Protein AF-0000000074522166 (afdb_homodimer)

Radius of gyration: 45.12 Å; Cα contacts (8 Å, |Δi|>4): 687; chains: 2; bounding box: 87×164×107 Å

Structure (mmCIF, N/CA/C/O backbone):
data_AF-0000000074522166-model_v1
#
loop_
_entity.id
_entity.type
_entity.pdbx_description
1 polymer Lipoprotein
#
loop_
_atom_site.group_PDB
_atom_site.id
_atom_site.type_symbol
_atom_site.label_atom_id
_atom_site.label_alt_id
_atom_site.label_comp_id
_atom_site.label_asym_id
_atom_site.label_entity_id
_atom_site.label_seq_id
_atom_site.pdbx_PDB_ins_code
_atom_site.Cartn_x
_atom_site.Cartn_y
_atom_site.Cartn_z
_atom_site.occupancy
_atom_site.B_iso_or_equiv
_atom_site.auth_seq_id
_atom_site.auth_comp_id
_atom_site.auth_asym_id
_atom_site.auth_atom_id
_atom_site.pdbx_PDB_model_num
ATOM 1 N N . MET A 1 1 ? -49.625 66.25 -5.785 1 21.92 1 MET A N 1
ATOM 2 C CA . MET A 1 1 ? -49.062 67.562 -5.375 1 21.92 1 MET A CA 1
ATOM 3 C C . MET A 1 1 ? -48.281 68.188 -6.516 1 21.92 1 MET A C 1
ATOM 5 O O . MET A 1 1 ? -48.156 67.625 -7.598 1 21.92 1 MET A O 1
ATOM 9 N N . GLN A 1 2 ? -46.875 68.562 -6.551 1 20.47 2 GLN A N 1
ATOM 10 C CA . GLN A 1 2 ? -46.344 69.875 -6.191 1 20.47 2 GLN A CA 1
ATOM 11 C C . GLN A 1 2 ? -45.844 70.625 -7.422 1 20.47 2 GLN A C 1
ATOM 13 O O . GLN A 1 2 ? -45.375 71.812 -7.32 1 20.47 2 GLN A O 1
ATOM 18 N N . ARG A 1 3 ? -45.812 70.25 -8.734 1 19.81 3 ARG A N 1
ATOM 19 C CA . ARG A 1 3 ? -44.5 70.125 -9.352 1 19.81 3 ARG A CA 1
ATOM 20 C C . ARG A 1 3 ? -44.094 71.438 -10.07 1 19.81 3 ARG A C 1
ATOM 22 O O . ARG A 1 3 ? -42.938 71.625 -10.445 1 19.81 3 ARG A O 1
ATOM 29 N N . ALA A 1 4 ? -45.062 72.438 -10.516 1 24.5 4 ALA A N 1
ATOM 30 C CA . ALA A 1 4 ? -44.75 72.625 -11.922 1 24.5 4 ALA A CA 1
ATOM 31 C C . ALA A 1 4 ? -43.812 73.812 -12.109 1 24.5 4 ALA A C 1
ATOM 33 O O . ALA A 1 4 ? -44.25 74.938 -12.32 1 24.5 4 ALA A O 1
ATOM 34 N N . CYS A 1 5 ? -42.844 74.062 -11.07 1 24.64 5 CYS A N 1
ATOM 35 C CA . CYS A 1 5 ? -42.312 75.438 -11.031 1 24.64 5 CYS A CA 1
ATOM 36 C C . C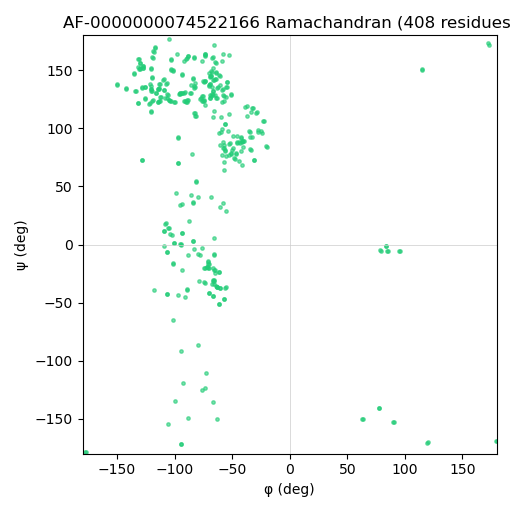YS A 1 5 ? -41.469 75.75 -12.25 1 24.64 5 CYS A C 1
ATOM 38 O O . CYS A 1 5 ? -40.531 75 -12.539 1 24.64 5 CYS A O 1
ATOM 40 N N . ARG A 1 6 ? -41.906 76.562 -13.133 1 23.59 6 ARG A N 1
ATOM 41 C CA . ARG A 1 6 ? -41.531 76.938 -14.484 1 23.59 6 ARG A CA 1
ATOM 42 C C . ARG A 1 6 ? -40.25 77.812 -14.453 1 23.59 6 ARG A C 1
ATOM 44 O O . ARG A 1 6 ? -40.094 78.688 -13.656 1 23.59 6 ARG A O 1
ATOM 51 N N . HIS A 1 7 ? -39.125 77.375 -15.125 1 22.56 7 HIS A N 1
ATOM 52 C CA . HIS A 1 7 ? -37.688 77.375 -15.25 1 22.56 7 HIS A CA 1
ATOM 53 C C . HIS A 1 7 ? -37.188 78.625 -15.93 1 22.56 7 HIS A C 1
ATOM 55 O O . HIS A 1 7 ? -36 78.75 -16.234 1 22.56 7 HIS A O 1
ATOM 61 N N . PRO A 1 8 ? -37.625 80 -15.766 1 26.8 8 PRO A N 1
ATOM 62 C CA . PRO A 1 8 ? -37.281 80.688 -17 1 26.8 8 PRO A CA 1
ATOM 63 C C . PRO A 1 8 ? -35.844 81.188 -17 1 26.8 8 PRO A C 1
ATOM 65 O O . PRO A 1 8 ? -35.5 82.125 -16.266 1 26.8 8 PRO A O 1
ATOM 68 N N . ARG A 1 9 ? -34.844 80.562 -17.188 1 24.38 9 ARG A N 1
ATOM 69 C CA . ARG A 1 9 ? -33.5 80.938 -16.766 1 24.38 9 ARG A CA 1
ATOM 70 C C . ARG A 1 9 ? -32.844 81.812 -17.828 1 24.38 9 ARG A C 1
ATOM 72 O O . ARG A 1 9 ? -31.656 82.188 -17.688 1 24.38 9 ARG A O 1
ATOM 79 N N . LEU A 1 10 ? -33.469 82.5 -18.766 1 19.92 10 LEU A N 1
ATOM 80 C CA . LEU A 1 10 ? -32.594 82.562 -19.938 1 19.92 10 LEU A CA 1
ATOM 81 C C . LEU A 1 10 ? -31.344 83.375 -19.656 1 19.92 10 LEU A C 1
ATOM 83 O O . LEU A 1 10 ? -31.297 84.125 -18.688 1 19.92 10 LEU A O 1
ATOM 87 N N . ASN A 1 11 ? -30.969 84.312 -20.688 1 18.44 11 ASN A N 1
ATOM 88 C CA . ASN A 1 11 ? -29.922 84.375 -21.703 1 18.44 11 ASN A CA 1
ATOM 89 C C . ASN A 1 11 ? -28.766 85.25 -21.297 1 18.44 11 ASN A C 1
ATOM 91 O O . ASN A 1 11 ? -28.891 86.062 -20.359 1 18.44 11 ASN A O 1
ATOM 95 N N . PHE A 1 12 ? -28.203 86.188 -22.203 1 19.3 12 PHE A N 1
ATOM 96 C CA . PHE A 1 12 ? -27.047 86.312 -23.078 1 19.3 12 PHE A CA 1
ATOM 97 C C . PHE A 1 12 ? -26.016 87.25 -22.516 1 19.3 12 PHE A C 1
ATOM 99 O O . PHE A 1 12 ? -26.328 88.062 -21.641 1 19.3 12 PHE A O 1
ATOM 106 N N . THR A 1 13 ? -25.094 87.938 -23.438 1 18.81 13 THR A N 1
ATOM 107 C CA . THR A 1 13 ? -23.688 87.812 -23.844 1 18.81 13 THR A CA 1
ATOM 108 C C . THR A 1 13 ? -22.953 89.125 -23.438 1 18.81 13 THR A C 1
ATOM 110 O O . THR A 1 13 ? -21.828 89.062 -22.938 1 18.81 13 THR A O 1
ATOM 113 N N . ILE A 1 14 ? -23.578 90.438 -23.578 1 19.39 14 ILE A N 1
ATOM 114 C CA . ILE A 1 14 ? -22.734 91.062 -24.578 1 19.39 14 ILE A CA 1
ATOM 115 C C . ILE A 1 14 ? -21.422 91.5 -23.938 1 19.39 14 ILE A C 1
ATOM 117 O O . ILE A 1 14 ? -21.312 91.625 -22.719 1 19.39 14 ILE A O 1
ATOM 121 N N . ARG A 1 15 ? -21.047 92.938 -24.094 1 20.31 15 ARG A N 1
ATOM 122 C CA . ARG A 1 15 ? -20.109 93.625 -24.953 1 20.31 15 ARG A CA 1
ATOM 123 C C . ARG A 1 15 ? -18.859 94.062 -24.188 1 20.31 15 ARG A C 1
ATOM 125 O O . ARG A 1 15 ? -18.891 94.188 -22.953 1 20.31 15 ARG A O 1
ATOM 132 N N . TRP A 1 16 ? -17.969 94.625 -24.922 1 19.08 16 TRP A N 1
ATOM 133 C CA . TRP A 1 16 ? -16.609 94.688 -25.438 1 19.08 16 TRP A CA 1
ATOM 134 C C . TRP A 1 16 ? -15.75 95.562 -24.531 1 19.08 16 TRP A C 1
ATOM 136 O O . TRP A 1 16 ? -14.617 95.25 -24.203 1 19.08 16 TRP A O 1
ATOM 146 N N . SER A 1 17 ? -16.375 96.812 -24.141 1 18.77 17 SER A N 1
ATOM 147 C CA . SER A 1 17 ? -15.516 97.812 -24.781 1 18.77 17 SER A CA 1
ATOM 148 C C . SER A 1 17 ? -14.172 97.938 -24.062 1 18.77 17 SER A C 1
ATOM 150 O O . SER A 1 17 ? -13.25 97.125 -24.344 1 18.77 17 SER A O 1
ATOM 152 N N . MET A 1 18 ? -13.883 99.125 -23.656 1 18.08 18 MET A N 1
ATOM 153 C CA . MET A 1 18 ? -12.891 100.062 -24.219 1 18.08 18 MET A CA 1
ATOM 154 C C . MET A 1 18 ? -11.633 100.062 -23.375 1 18.08 18 MET A C 1
ATOM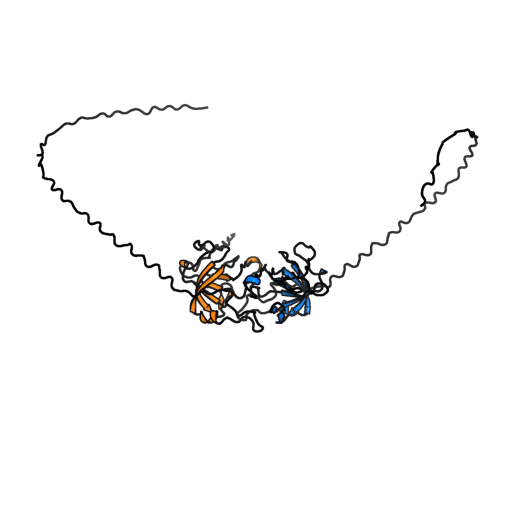 156 O O . MET A 1 18 ? -10.664 100.75 -23.703 1 18.08 18 MET A O 1
ATOM 160 N N . LYS A 1 19 ? -11.758 99.562 -22.234 1 20.78 19 LYS A N 1
ATOM 161 C CA . LYS A 1 19 ? -11 100.5 -21.453 1 20.78 19 LYS A CA 1
ATOM 162 C C . LYS A 1 19 ? -9.516 100.438 -21.781 1 20.78 19 LYS A C 1
ATOM 164 O O . LYS A 1 19 ? -8.977 99.375 -22.047 1 20.78 19 LYS A O 1
ATOM 169 N N . HIS A 1 20 ? -9.031 101.688 -21.906 1 20.38 20 HIS A N 1
ATOM 170 C CA . HIS A 1 20 ? -7.879 102.375 -22.438 1 20.38 20 HIS A CA 1
ATOM 171 C C . HIS A 1 20 ? -6.586 101.875 -21.797 1 20.38 20 HIS A C 1
ATOM 173 O O . HIS A 1 20 ? -6.605 101.312 -20.703 1 20.38 20 HIS A O 1
ATOM 179 N N . PHE A 1 21 ? -5.566 102.188 -22.422 1 20.78 21 PHE A N 1
ATOM 180 C CA . PHE A 1 21 ? -4.215 101.938 -22.906 1 20.78 21 PHE A CA 1
ATOM 181 C C . PHE A 1 21 ? -3.189 102.312 -21.828 1 20.78 21 PHE A C 1
ATOM 183 O O . PHE A 1 21 ? -1.992 102.062 -22 1 20.78 21 PHE A O 1
ATOM 190 N N . GLU A 1 22 ? -3.732 102.875 -20.703 1 20.77 22 GLU A N 1
ATOM 191 C CA . GLU A 1 22 ? -2.639 103.812 -20.453 1 20.77 22 GLU A CA 1
ATOM 192 C C . GLU A 1 22 ? -1.315 103.062 -20.266 1 20.77 22 GLU A C 1
ATOM 194 O O . GLU A 1 22 ? -1.299 101.938 -19.828 1 20.77 22 GLU A O 1
ATOM 199 N N . ASP A 1 23 ? -0.268 103.812 -20.5 1 18.62 23 ASP A N 1
ATOM 200 C CA . ASP A 1 23 ? 1.087 103.875 -21.031 1 18.62 23 ASP A CA 1
ATOM 201 C C . ASP A 1 23 ? 2.084 103.188 -20.109 1 18.62 23 ASP A C 1
ATOM 203 O O . ASP A 1 23 ? 2.803 102.312 -20.516 1 18.62 23 ASP A O 1
ATOM 207 N N . TRP A 1 24 ? 2.988 104.062 -19.453 1 20.62 24 TRP A N 1
ATOM 208 C CA . TRP A 1 24 ? 4.402 104.188 -19.781 1 20.62 24 TRP A CA 1
ATOM 209 C C . TRP A 1 24 ? 5.27 103.312 -18.906 1 20.62 24 TRP A C 1
ATOM 211 O O . TRP A 1 24 ? 6.074 102.5 -19.422 1 20.62 24 TRP A O 1
ATOM 221 N N . SER A 1 25 ? 5.777 103.812 -17.781 1 23.12 25 SER A N 1
ATOM 222 C CA . SER A 1 25 ? 7.223 104 -17.688 1 23.12 25 SER A CA 1
ATOM 223 C C . SER A 1 25 ? 7.895 102.75 -17.078 1 23.12 25 SER A C 1
ATOM 225 O O . SER A 1 25 ? 7.258 102 -16.344 1 23.12 25 SER A O 1
ATOM 227 N N . ARG A 1 26 ? 9.141 102.688 -17.406 1 23.28 26 ARG A N 1
ATOM 228 C CA . ARG A 1 26 ? 10.273 101.75 -17.594 1 23.28 26 ARG A CA 1
ATOM 229 C C . ARG A 1 26 ? 10.836 101.312 -16.25 1 23.28 26 ARG A C 1
ATOM 231 O O . ARG A 1 26 ? 11.812 100.562 -16.203 1 23.28 26 ARG A O 1
ATOM 238 N N . LEU A 1 27 ? 10.344 101.812 -15.117 1 25.55 27 LEU A N 1
ATOM 239 C CA . LEU A 1 27 ? 11.523 101.812 -14.258 1 25.55 27 LEU A CA 1
ATOM 240 C C . LEU A 1 27 ? 12.016 100.438 -13.953 1 25.55 27 LEU A C 1
ATOM 242 O O . LEU A 1 27 ? 11.211 99.562 -13.641 1 25.55 27 LEU A O 1
ATOM 246 N N . ALA A 1 28 ? 13.172 100.188 -14.43 1 25.2 28 ALA A N 1
ATOM 247 C CA . ALA A 1 28 ? 14.039 99.062 -14.539 1 25.2 28 ALA A CA 1
ATOM 248 C C . ALA A 1 28 ? 14.422 98.5 -13.156 1 25.2 28 ALA A C 1
ATOM 250 O O . ALA A 1 28 ? 15.289 97.625 -13.031 1 25.2 28 ALA A O 1
ATOM 251 N N . ARG A 1 29 ? 13.445 98.625 -12.18 1 26.88 29 ARG A N 1
ATOM 252 C CA . ARG A 1 29 ? 14.188 98.312 -10.961 1 26.88 29 ARG A CA 1
ATOM 253 C C . ARG A 1 29 ? 14.773 96.938 -11.016 1 26.88 29 ARG A C 1
ATOM 255 O O . ARG A 1 29 ? 14.062 95.938 -11.305 1 26.88 29 ARG A O 1
ATOM 262 N N . CYS A 1 30 ? 16.047 96.812 -11.133 1 31.08 30 CYS A N 1
ATOM 263 C CA . CYS A 1 30 ? 17 95.75 -11.203 1 31.08 30 CYS A CA 1
ATOM 264 C C . CYS A 1 30 ? 16.875 94.812 -9.992 1 31.08 30 CYS A C 1
ATOM 266 O O . CYS A 1 30 ? 17.672 93.875 -9.82 1 31.08 30 CYS A O 1
ATOM 268 N N . GLY A 1 31 ? 15.664 94.688 -9.414 1 24.02 31 GLY A N 1
ATOM 269 C CA . GLY A 1 31 ? 15.906 94.062 -8.117 1 24.02 31 GLY A CA 1
ATOM 270 C C . GLY A 1 31 ? 16.594 92.688 -8.227 1 24.02 31 GLY A C 1
ATOM 271 O O . GLY A 1 31 ? 16.359 91.938 -9.172 1 24.02 31 GLY A O 1
ATOM 272 N N . VAL A 1 32 ? 17.719 92.562 -7.59 1 34.25 32 VAL A N 1
ATOM 273 C CA . VAL A 1 32 ? 18.656 91.438 -7.367 1 34.25 32 VAL A CA 1
ATOM 274 C C . VAL A 1 32 ? 17.922 90.25 -6.711 1 34.25 32 VAL A C 1
ATOM 276 O O . VAL A 1 32 ? 17.375 90.438 -5.621 1 34.25 32 VAL A O 1
ATOM 279 N N . LEU A 1 33 ? 17.234 89.5 -7.48 1 32.88 33 LEU A N 1
ATOM 280 C CA . LEU A 1 33 ? 16.516 88.375 -6.945 1 32.88 33 LEU A CA 1
ATOM 281 C C . LEU A 1 33 ? 17.469 87.375 -6.305 1 32.88 33 LEU A C 1
ATOM 283 O O . LEU A 1 33 ? 18.422 86.938 -6.949 1 32.88 33 LEU A O 1
ATOM 287 N N . SER A 1 34 ? 17.562 87.562 -5.055 1 37.88 34 SER A N 1
ATOM 288 C CA . SER A 1 34 ? 18.297 86.625 -4.215 1 37.88 34 SER A CA 1
ATOM 289 C C . SER A 1 34 ? 17.719 85.25 -4.328 1 37.88 34 SER A C 1
ATOM 291 O O . SER A 1 34 ? 16.516 85 -4.191 1 37.88 34 SER A O 1
ATOM 293 N N . PHE A 1 35 ? 18.344 84.438 -5.121 1 34.62 35 PHE A N 1
ATOM 294 C CA . PHE A 1 35 ? 18.062 83 -5.402 1 34.62 35 PHE A CA 1
ATOM 295 C C . PHE A 1 35 ? 18.078 82.188 -4.121 1 34.62 35 PHE A C 1
ATOM 297 O O . PHE A 1 35 ? 19.125 82.062 -3.496 1 34.62 35 PHE A O 1
ATOM 304 N N . LEU A 1 36 ? 17.031 82.375 -3.25 1 37.5 36 LEU A N 1
ATOM 305 C CA . LEU A 1 36 ? 16.984 81.5 -2.119 1 37.5 36 LEU A CA 1
ATOM 306 C C . LEU A 1 36 ? 16.859 80.062 -2.596 1 37.5 36 LEU A C 1
ATOM 308 O O . LEU A 1 36 ? 15.875 79.688 -3.262 1 37.5 36 LEU A O 1
ATOM 312 N N . ALA A 1 37 ? 17.922 79.375 -2.912 1 35.62 37 ALA A N 1
ATOM 313 C CA . ALA A 1 37 ? 17.906 77.938 -3.248 1 35.62 37 ALA A CA 1
ATOM 314 C C . ALA A 1 37 ? 17.328 77.125 -2.107 1 35.62 37 ALA A C 1
ATOM 316 O O . ALA A 1 37 ? 17.875 77.062 -1.004 1 35.62 37 ALA A O 1
ATOM 317 N N . TRP A 1 38 ? 15.953 77 -1.965 1 43.91 38 TRP A N 1
ATOM 318 C CA . TRP A 1 38 ? 15.328 76.062 -1.056 1 43.91 38 TRP A CA 1
ATOM 319 C C . TRP A 1 38 ? 15.789 74.625 -1.363 1 43.91 38 TRP A C 1
ATOM 321 O O . TRP A 1 38 ? 15.555 74.125 -2.459 1 43.91 38 TRP A O 1
ATOM 331 N N . THR A 1 39 ? 16.891 74.125 -0.851 1 40.28 39 THR A N 1
ATOM 332 C CA . THR A 1 39 ? 17.25 72.75 -0.906 1 40.28 39 THR A CA 1
ATOM 333 C C . THR A 1 39 ? 16.156 71.875 -0.296 1 40.28 39 THR A C 1
ATOM 335 O O . THR A 1 39 ? 15.789 72.062 0.863 1 40.28 39 THR A O 1
ATOM 338 N N . ALA A 1 40 ? 15.086 71.562 -1.083 1 43.88 40 ALA A N 1
ATOM 339 C CA . ALA A 1 40 ? 14.148 70.5 -0.716 1 43.88 40 ALA A CA 1
ATOM 340 C C . ALA A 1 40 ? 14.883 69.188 -0.344 1 43.88 40 ALA A C 1
ATOM 342 O O . ALA A 1 40 ? 15.57 68.625 -1.181 1 43.88 40 ALA A O 1
ATOM 343 N N . GLY A 1 41 ? 15.367 69.125 0.91 1 42.44 41 GLY A N 1
ATOM 344 C CA . GLY A 1 41 ? 15.812 67.812 1.411 1 42.44 41 GLY A CA 1
ATOM 345 C C . GLY A 1 41 ? 14.812 66.75 1.178 1 42.44 41 GLY A C 1
ATOM 346 O O . GLY A 1 41 ? 13.656 66.812 1.608 1 42.44 41 GLY A O 1
ATOM 347 N N . CYS A 1 42 ? 14.914 66 0.055 1 44.75 42 CYS A N 1
ATOM 348 C CA . CYS A 1 42 ? 14.195 64.75 -0.139 1 44.75 42 CYS A CA 1
ATOM 349 C C . CYS A 1 42 ? 14.195 63.938 1.14 1 44.75 42 CYS A C 1
ATOM 351 O O . CYS A 1 42 ? 15.25 63.562 1.64 1 44.75 42 CYS A O 1
ATOM 353 N N . ALA A 1 43 ? 13.195 64.25 2.09 1 47.16 43 ALA A N 1
ATOM 354 C CA . ALA A 1 43 ? 12.953 63.281 3.15 1 47.16 43 ALA A CA 1
ATOM 355 C C . ALA A 1 43 ? 12.953 61.875 2.6 1 47.16 43 ALA A C 1
ATOM 357 O O . ALA A 1 43 ? 12.172 61.531 1.696 1 47.16 43 ALA A O 1
ATOM 358 N N . SER A 1 44 ? 14.086 61.156 2.578 1 47.38 44 SER A N 1
ATOM 359 C CA . SER A 1 44 ? 14.102 59.719 2.393 1 47.38 44 SER A CA 1
ATOM 360 C C . SER A 1 44 ? 12.977 59.031 3.18 1 47.38 44 SER A C 1
ATOM 362 O O . SER A 1 44 ? 12.859 59.25 4.391 1 47.38 44 SER A O 1
ATOM 364 N N . GLN A 1 45 ? 11.75 58.875 2.527 1 46.28 45 GLN A N 1
ATOM 365 C CA . GLN A 1 45 ? 10.758 58 3.15 1 46.28 45 GLN A CA 1
ATOM 366 C C . GLN A 1 45 ? 11.422 56.844 3.869 1 46.28 45 GLN A C 1
ATOM 368 O O . GLN A 1 45 ? 12.43 56.312 3.402 1 46.28 45 GLN A O 1
ATOM 373 N N . PRO A 1 46 ? 11.242 56.875 5.25 1 47.41 46 PRO A N 1
ATOM 374 C CA . PRO A 1 46 ? 11.758 55.656 5.898 1 47.41 46 PRO A CA 1
ATOM 375 C C . PRO A 1 46 ? 11.484 54.406 5.086 1 47.41 46 PRO A C 1
ATOM 377 O O . PRO A 1 46 ? 10.523 54.344 4.312 1 47.41 46 PRO A O 1
ATOM 380 N N . GLY A 1 47 ? 12.523 53.688 4.641 1 42.03 47 GLY A N 1
ATOM 381 C CA . GLY A 1 47 ? 12.469 52.344 4.062 1 42.03 47 GLY A CA 1
ATOM 382 C C . GLY A 1 47 ? 11.32 51.5 4.594 1 42.03 47 GLY A C 1
ATOM 383 O O . GLY A 1 47 ? 10.805 51.781 5.684 1 42.03 47 GLY A O 1
ATOM 384 N N . GLY A 1 48 ? 10.32 51.156 3.746 1 43.34 48 GLY A N 1
ATOM 385 C CA . GLY A 1 48 ? 9.281 50.188 4.035 1 43.34 48 GLY A CA 1
ATOM 386 C C . GLY A 1 48 ? 9.727 49.125 5.031 1 43.34 48 GLY A C 1
ATOM 387 O O . GLY A 1 48 ? 10.844 48.594 4.945 1 43.34 48 GLY A O 1
ATOM 388 N N . GLY A 1 49 ? 9.359 49.312 6.312 1 40.12 49 GLY A N 1
ATOM 389 C CA . GLY A 1 49 ? 9.547 48.219 7.262 1 40.12 49 GLY A CA 1
ATOM 390 C C . GLY A 1 49 ? 9.336 46.875 6.648 1 40.12 49 GLY A C 1
ATOM 391 O O . GLY A 1 49 ? 8.336 46.625 5.965 1 40.12 49 GLY A O 1
ATOM 392 N N . THR A 1 50 ? 10.406 46.25 6.156 1 45.91 50 THR A N 1
ATOM 393 C CA . THR A 1 50 ? 10.281 44.812 5.871 1 45.91 50 THR A CA 1
ATOM 394 C C . THR A 1 50 ? 9.352 44.156 6.879 1 45.91 50 THR A C 1
ATOM 396 O O . THR A 1 50 ? 9.602 44.188 8.086 1 45.91 50 THR A O 1
ATOM 399 N N . SER A 1 51 ? 8.047 44.25 6.691 1 42.41 51 SER A N 1
ATOM 400 C CA . SER A 1 51 ? 7.219 43.375 7.504 1 42.41 51 SER A CA 1
ATOM 401 C C . SER A 1 51 ? 8.016 42.156 7.98 1 42.41 51 SER A C 1
ATOM 403 O O . SER A 1 51 ? 8.734 41.531 7.199 1 42.41 51 SER A O 1
ATOM 405 N N . PRO A 1 52 ? 8.375 42.094 9.172 1 41.22 52 PRO A N 1
ATOM 406 C CA . PRO A 1 52 ? 9.07 40.875 9.562 1 41.22 52 PRO A CA 1
ATOM 407 C C . PRO A 1 52 ? 8.539 39.625 8.844 1 41.22 52 PRO A C 1
ATOM 409 O O . PRO A 1 52 ? 7.32 39.438 8.734 1 41.22 52 PRO A O 1
ATOM 412 N N . ALA A 1 53 ? 9.141 39.156 7.805 1 44.09 53 ALA A N 1
ATOM 413 C CA . ALA A 1 53 ? 8.789 37.812 7.293 1 44.09 53 ALA A CA 1
ATOM 414 C C . ALA A 1 53 ? 8.195 36.938 8.398 1 44.09 53 ALA A C 1
ATOM 416 O O . ALA A 1 53 ? 8.742 36.875 9.5 1 44.09 53 ALA A O 1
ATOM 417 N N . ALA A 1 54 ? 6.941 36.812 8.57 1 43.81 54 ALA A N 1
ATOM 418 C CA . ALA A 1 54 ? 6.367 35.844 9.492 1 43.81 54 ALA A CA 1
ATOM 419 C C . ALA A 1 54 ? 7.352 34.719 9.797 1 43.81 54 ALA A C 1
ATOM 421 O O . ALA A 1 54 ? 7.891 34.094 8.875 1 43.81 54 ALA A O 1
ATOM 422 N N . ALA A 1 55 ? 8.266 34.781 10.703 1 47.06 55 ALA A N 1
ATOM 423 C CA . ALA A 1 55 ? 9.266 33.812 11.18 1 47.06 55 ALA A CA 1
ATOM 424 C C . ALA A 1 55 ? 8.773 32.375 11.055 1 47.06 55 ALA A C 1
ATOM 426 O O . ALA A 1 55 ? 7.812 31.984 11.719 1 47.06 55 ALA A O 1
ATOM 427 N N . THR A 1 56 ? 8.688 31.781 9.82 1 59.78 56 THR A N 1
ATOM 428 C CA . THR A 1 56 ? 8.305 30.391 9.641 1 59.78 56 THR A CA 1
ATOM 429 C C . THR A 1 56 ? 8.961 29.5 10.695 1 59.78 56 THR A C 1
ATOM 431 O O . THR A 1 56 ? 10.172 29.562 10.898 1 59.78 56 THR A O 1
ATOM 434 N N . VAL A 1 57 ? 8.266 29.312 11.938 1 72.88 57 VAL A N 1
ATOM 435 C CA . VAL A 1 57 ? 8.727 28.391 12.969 1 72.88 57 VAL A CA 1
ATOM 436 C C . VAL A 1 57 ? 9.422 27.203 12.32 1 72.88 57 VAL A C 1
ATOM 438 O O . VAL A 1 57 ? 8.891 26.594 11.391 1 72.88 57 VAL A O 1
ATOM 441 N N . PRO A 1 58 ? 10.703 27.031 12.609 1 88.56 58 PRO A N 1
ATOM 442 C CA . PRO A 1 58 ? 11.477 25.938 12.016 1 88.56 58 PRO A CA 1
ATOM 443 C C . PRO A 1 58 ? 10.789 24.578 12.172 1 88.56 58 PRO A C 1
ATOM 445 O O . PRO A 1 58 ? 10.141 24.328 13.188 1 88.56 58 PRO A O 1
ATOM 448 N N . ALA A 1 59 ? 10.625 23.828 11.172 1 95.38 59 ALA A N 1
ATOM 449 C CA . ALA A 1 59 ? 10.109 22.469 11.156 1 95.38 59 ALA A CA 1
ATOM 450 C C . ALA A 1 59 ? 11.133 21.5 10.57 1 95.38 59 ALA A C 1
ATOM 452 O O . ALA A 1 59 ? 11.758 21.781 9.555 1 95.38 59 ALA A O 1
ATOM 453 N N . ALA A 1 60 ? 11.352 20.375 11.258 1 97.31 60 ALA A N 1
ATOM 454 C CA . ALA A 1 60 ? 12.266 19.359 10.734 1 97.31 60 ALA A CA 1
ATOM 455 C C . ALA A 1 60 ? 11.68 18.688 9.5 1 97.31 60 ALA A C 1
ATOM 457 O O . ALA A 1 60 ? 10.484 18.391 9.453 1 97.31 60 ALA A O 1
ATOM 458 N N . GLU A 1 61 ? 12.523 18.484 8.531 1 97.25 61 GLU A N 1
ATOM 459 C CA . GLU A 1 61 ? 12.102 17.75 7.344 1 97.25 61 GLU A CA 1
ATOM 460 C C . GLU A 1 61 ? 12.031 16.25 7.621 1 97.25 61 GLU A C 1
ATOM 462 O O . GLU A 1 61 ? 12.969 15.672 8.18 1 97.25 61 GLU A O 1
ATOM 467 N N . LEU A 1 62 ? 10.914 15.625 7.316 1 97.69 62 LEU A N 1
ATOM 468 C CA . LEU A 1 62 ? 10.719 14.188 7.492 1 97.69 62 LEU A CA 1
ATOM 469 C C . LEU A 1 62 ? 10.133 13.562 6.23 1 97.69 62 LEU A C 1
ATOM 471 O O . LEU A 1 62 ? 9.078 13.984 5.75 1 97.69 62 LEU A O 1
ATOM 475 N N . ARG A 1 63 ? 10.828 12.617 5.707 1 95.88 63 ARG A N 1
ATOM 476 C CA . ARG A 1 63 ? 10.336 11.883 4.543 1 95.88 63 ARG A CA 1
ATOM 477 C C . ARG A 1 63 ? 9.602 10.617 4.961 1 95.88 63 ARG A C 1
ATOM 479 O O . ARG A 1 63 ? 10.016 9.938 5.902 1 95.88 63 ARG A O 1
ATOM 486 N N . LEU A 1 64 ? 8.617 10.297 4.191 1 97.12 64 LEU A N 1
ATOM 487 C CA . LEU A 1 64 ? 7.836 9.109 4.496 1 97.12 64 LEU A CA 1
ATOM 488 C C . LEU A 1 64 ? 8.672 7.848 4.32 1 97.12 64 LEU A C 1
ATOM 490 O O . LEU A 1 64 ? 8.5 6.871 5.055 1 97.12 64 LEU A O 1
ATOM 494 N N . SER A 1 65 ? 9.617 7.852 3.418 1 92.25 65 SER A N 1
ATOM 495 C CA . SER A 1 65 ? 10.516 6.727 3.182 1 92.25 65 SER A CA 1
ATOM 496 C C . SER A 1 65 ? 11.422 6.484 4.379 1 92.25 65 SER A C 1
ATOM 498 O O . SER A 1 65 ? 12.078 5.441 4.473 1 92.25 65 SER A O 1
ATOM 500 N N . GLU A 1 66 ? 11.422 7.375 5.332 1 93.69 66 GLU A N 1
ATOM 501 C CA . GLU A 1 66 ? 12.289 7.305 6.504 1 93.69 66 GLU A CA 1
ATOM 502 C C . GLU A 1 66 ? 11.523 6.82 7.73 1 93.69 66 GLU A C 1
ATOM 504 O O . GLU A 1 66 ? 12.031 6.867 8.852 1 93.69 66 GLU A O 1
ATOM 509 N N . PHE A 1 67 ? 10.344 6.398 7.574 1 96.94 67 PHE A N 1
ATOM 510 C CA . PHE A 1 67 ? 9.508 6.023 8.703 1 96.94 67 PHE A CA 1
ATOM 511 C C . PHE A 1 67 ? 10.008 4.738 9.352 1 96.94 67 PHE A C 1
ATOM 513 O O . PHE A 1 67 ? 10.125 4.66 10.578 1 96.94 67 PHE A O 1
ATOM 520 N N . PHE A 1 68 ? 10.398 3.793 8.461 1 95.81 68 PHE A N 1
ATOM 521 C CA . PHE A 1 68 ? 10.75 2.475 8.969 1 95.81 68 PHE A CA 1
ATOM 522 C C . PHE A 1 68 ? 12.102 2.023 8.422 1 95.81 68 PHE A C 1
ATOM 524 O O . PHE A 1 68 ? 12.484 2.408 7.316 1 95.81 68 PHE A O 1
ATOM 531 N N . LYS A 1 69 ? 12.727 1.217 9.234 1 93.31 69 LYS A N 1
ATOM 532 C CA . LYS A 1 69 ? 14 0.654 8.797 1 93.31 69 LYS A CA 1
ATOM 533 C C . LYS A 1 69 ? 13.812 -0.246 7.578 1 93.31 69 LYS A C 1
ATOM 535 O O . LYS A 1 69 ? 12.844 -1.003 7.504 1 93.31 69 LYS A O 1
ATOM 540 N N . LEU A 1 70 ? 14.82 -0.173 6.641 1 86.94 70 LEU A N 1
ATOM 541 C CA . LEU A 1 70 ? 14.781 -0.98 5.426 1 86.94 70 LEU A CA 1
ATOM 542 C C . LEU A 1 70 ? 16.078 -1.771 5.258 1 86.94 70 LEU A C 1
ATOM 544 O O . LEU A 1 70 ? 17.141 -1.307 5.656 1 86.94 70 LEU A O 1
ATOM 548 N N . PRO A 1 71 ? 16.062 -2.92 4.605 1 86.12 71 PRO A N 1
ATOM 549 C CA . PRO A 1 71 ? 14.828 -3.635 4.262 1 86.12 71 PRO A CA 1
ATOM 550 C C . PRO A 1 71 ? 14.062 -4.121 5.492 1 86.12 71 PRO A C 1
ATOM 552 O O . PRO A 1 71 ? 14.641 -4.219 6.582 1 86.12 71 PRO A O 1
ATOM 555 N N . VAL A 1 72 ? 12.758 -4.324 5.27 1 88 72 VAL A N 1
ATOM 556 C CA . VAL A 1 72 ? 11.969 -4.867 6.371 1 88 72 VAL A CA 1
ATOM 557 C C . VAL A 1 72 ? 12.453 -6.273 6.711 1 88 72 VAL A C 1
ATOM 559 O O . VAL A 1 72 ? 12.562 -7.129 5.828 1 88 72 VAL A O 1
ATOM 562 N N . GLY A 1 73 ? 12.773 -6.465 7.941 1 82.94 73 GLY A N 1
ATOM 563 C CA . GLY A 1 73 ? 13.297 -7.742 8.398 1 82.94 73 GLY A CA 1
ATOM 564 C C . GLY A 1 73 ? 12.234 -8.656 8.961 1 82.94 73 GLY A C 1
ATOM 565 O O . GLY A 1 73 ? 11.039 -8.367 8.859 1 82.94 73 GLY A O 1
ATOM 566 N N . PRO A 1 74 ? 12.75 -9.75 9.547 1 79.88 74 PRO A N 1
ATOM 567 C CA . PRO A 1 74 ? 11.828 -10.75 10.102 1 79.88 74 PRO A CA 1
ATOM 568 C C . PRO A 1 74 ? 11.016 -10.211 11.273 1 79.88 74 PRO A C 1
ATOM 570 O O . PRO A 1 74 ? 9.969 -10.766 11.609 1 79.88 74 PRO A O 1
ATOM 573 N N . ARG A 1 75 ? 11.57 -9.188 11.844 1 82.44 75 ARG A N 1
ATOM 574 C CA . ARG A 1 75 ? 10.859 -8.602 12.977 1 82.44 75 ARG A CA 1
ATOM 575 C C . ARG A 1 75 ? 9.727 -7.699 12.508 1 82.44 75 ARG A C 1
ATOM 577 O O . ARG A 1 75 ? 8.938 -7.215 13.32 1 82.44 75 ARG A O 1
ATOM 584 N N . GLY A 1 76 ? 9.711 -7.496 11.305 1 87.19 76 GLY A N 1
ATOM 585 C CA . GLY A 1 76 ? 8.672 -6.633 10.766 1 87.19 76 GLY A CA 1
ATOM 586 C C . GLY A 1 76 ? 9.07 -5.168 10.727 1 87.19 76 GLY A C 1
ATOM 587 O O . GLY A 1 76 ? 10.258 -4.848 10.625 1 87.19 76 GLY A O 1
ATOM 588 N N . LEU A 1 77 ? 8.102 -4.32 10.789 1 90.12 77 LEU A N 1
ATOM 589 C CA . LEU A 1 77 ? 8.328 -2.885 10.672 1 90.12 77 LEU A CA 1
ATOM 590 C C . LEU A 1 77 ? 8.953 -2.33 11.945 1 90.12 77 LEU A C 1
ATOM 592 O O . LEU A 1 77 ? 8.414 -2.51 13.039 1 90.12 77 LEU A O 1
ATOM 596 N N . GLU A 1 78 ? 10.023 -1.703 11.828 1 94.62 78 GLU A N 1
ATOM 597 C CA . GLU A 1 78 ? 10.695 -1.019 12.93 1 94.62 78 GLU A CA 1
ATOM 598 C C . GLU A 1 78 ? 10.883 0.465 12.625 1 94.62 78 GLU A C 1
ATOM 600 O O . GLU A 1 78 ? 11.539 0.827 11.648 1 94.62 78 GLU A O 1
ATOM 605 N N . PRO A 1 79 ? 10.305 1.301 13.492 1 97.06 79 PRO A N 1
ATOM 606 C CA . PRO A 1 79 ? 10.523 2.73 13.258 1 97.06 79 PRO A CA 1
ATOM 607 C C . PRO A 1 79 ? 11.992 3.117 13.312 1 97.06 79 PRO A C 1
ATOM 609 O O . PRO A 1 79 ? 12.758 2.561 14.109 1 97.06 79 PRO A O 1
ATOM 612 N N . THR A 1 80 ? 12.398 4.074 12.492 1 97.19 80 THR A N 1
ATOM 613 C CA . THR A 1 80 ? 13.773 4.547 12.477 1 97.19 80 THR A CA 1
ATOM 614 C C . THR A 1 80 ? 14.07 5.402 13.703 1 97.19 80 THR A C 1
ATOM 616 O O . THR A 1 80 ? 13.148 5.906 14.352 1 97.19 80 THR A O 1
ATOM 619 N N . ASP A 1 81 ? 15.297 5.594 13.992 1 98.19 81 ASP A N 1
ATOM 620 C CA . ASP A 1 81 ? 15.703 6.5 15.055 1 98.19 81 ASP A CA 1
ATOM 621 C C . ASP A 1 81 ? 15.297 7.938 14.742 1 98.19 81 ASP A C 1
ATOM 623 O O . ASP A 1 81 ? 14.922 8.695 15.641 1 98.19 81 ASP A O 1
ATOM 627 N N . LYS A 1 82 ? 15.375 8.281 13.516 1 98.12 82 LYS A N 1
ATOM 628 C CA . LYS A 1 82 ? 14.977 9.625 13.109 1 98.12 82 LYS A CA 1
ATOM 629 C C . LYS A 1 82 ? 13.508 9.875 13.422 1 98.12 82 LYS A C 1
ATOM 631 O O . LYS A 1 82 ? 13.156 10.898 14.008 1 98.12 82 LYS A O 1
ATOM 636 N N . LEU A 1 83 ? 12.711 8.953 12.977 1 98.38 83 LEU A N 1
ATOM 637 C CA . LEU A 1 83 ? 11.281 9.086 13.234 1 98.38 83 LEU A CA 1
ATOM 638 C C . LEU A 1 83 ? 11.008 9.195 14.734 1 98.38 83 LEU A C 1
ATOM 640 O O . LEU A 1 83 ? 10.297 10.102 15.172 1 98.38 83 LEU A O 1
ATOM 644 N N . ARG A 1 84 ? 11.594 8.359 15.477 1 98.56 84 ARG A N 1
ATOM 645 C CA . ARG A 1 84 ? 11.398 8.352 16.922 1 98.56 84 ARG A CA 1
ATOM 646 C C . ARG A 1 84 ? 11.891 9.648 17.562 1 98.56 84 ARG A C 1
ATOM 648 O O . ARG A 1 84 ? 11.266 10.164 18.484 1 98.56 84 ARG A O 1
ATOM 655 N N . GLY A 1 85 ? 12.922 10.133 17.047 1 98.38 85 GLY A N 1
ATOM 656 C CA . GLY A 1 85 ? 13.516 11.344 17.578 1 98.38 85 GLY A CA 1
ATOM 657 C C . GLY A 1 85 ? 12.688 12.586 17.312 1 98.38 85 GLY A C 1
ATOM 658 O O . GLY A 1 85 ? 12.875 13.617 17.953 1 98.38 85 GLY A O 1
ATOM 659 N N . LEU A 1 86 ? 11.789 12.445 16.391 1 98.5 86 LEU A N 1
ATOM 660 C CA . LEU A 1 86 ? 11.008 13.602 15.984 1 98.5 86 LEU A CA 1
ATOM 661 C C . LEU A 1 86 ? 9.633 13.586 16.641 1 98.5 86 LEU A C 1
ATOM 663 O O . LEU A 1 86 ? 8.828 14.5 16.438 1 98.5 86 LEU A O 1
ATOM 667 N N . ALA A 1 87 ? 9.359 12.586 17.469 1 98.44 87 ALA A N 1
ATOM 668 C CA . ALA A 1 87 ? 8.086 12.531 18.203 1 98.44 87 ALA A CA 1
ATOM 669 C C . ALA A 1 87 ? 7.891 13.781 19.047 1 98.44 87 ALA A C 1
ATOM 671 O O . ALA A 1 87 ? 8.797 14.188 19.781 1 98.44 87 ALA A O 1
ATOM 672 N N . GLY A 1 88 ? 6.738 14.422 18.891 1 98.31 88 GLY A N 1
ATOM 673 C CA . GLY A 1 88 ? 6.418 15.617 19.641 1 98.31 88 GLY A CA 1
ATOM 674 C C . GLY A 1 88 ? 6.984 16.891 19.031 1 98.31 88 GLY A C 1
ATOM 675 O O . GLY A 1 88 ? 6.758 17.984 19.547 1 98.31 88 GLY A O 1
ATOM 676 N N . LYS A 1 89 ? 7.68 16.734 17.953 1 98.12 89 LYS A N 1
ATOM 677 C CA . LYS A 1 89 ? 8.297 17.891 17.312 1 98.12 89 LYS A CA 1
ATOM 678 C C . LYS A 1 89 ? 7.508 18.328 16.078 1 98.12 89 LYS A C 1
ATOM 680 O O . LYS A 1 89 ? 6.703 17.562 15.555 1 98.12 89 LYS A O 1
ATOM 685 N N . ARG A 1 90 ? 7.727 19.578 15.727 1 98 90 ARG A N 1
ATOM 686 C CA . ARG A 1 90 ? 7.152 20.109 14.492 1 98 90 ARG A CA 1
ATOM 687 C C . ARG A 1 90 ? 7.91 19.594 13.273 1 98 90 ARG A C 1
ATOM 689 O O . ARG A 1 90 ? 9.133 19.719 13.203 1 98 90 ARG A O 1
ATOM 696 N N . VAL A 1 91 ? 7.188 18.953 12.352 1 98.5 91 VAL A N 1
ATOM 697 C CA . VAL A 1 91 ? 7.84 18.391 11.18 1 98.5 91 VAL A CA 1
ATOM 698 C C . VAL A 1 91 ? 7.09 18.797 9.914 1 98.5 91 VAL A C 1
ATOM 700 O O . VAL A 1 91 ? 5.918 19.172 9.977 1 98.5 91 VAL A O 1
ATOM 703 N N . ARG A 1 92 ? 7.852 18.844 8.867 1 98 92 ARG A N 1
ATOM 704 C CA . ARG A 1 92 ? 7.332 19.016 7.52 1 98 92 ARG A CA 1
ATOM 705 C C . ARG A 1 92 ? 7.441 17.734 6.719 1 98 92 ARG A C 1
ATOM 707 O O . ARG A 1 92 ? 8.516 17.125 6.641 1 98 92 ARG A O 1
ATOM 714 N N . VAL A 1 93 ? 6.316 17.328 6.18 1 98.31 93 VAL A N 1
ATOM 715 C CA . VAL A 1 93 ? 6.262 16.047 5.484 1 98.31 93 VAL A CA 1
ATOM 716 C C . VAL A 1 93 ? 5.723 16.25 4.07 1 98.31 93 VAL A C 1
ATOM 718 O O . VAL A 1 93 ? 4.746 16.984 3.871 1 98.31 93 VAL A O 1
ATOM 721 N N . HIS A 1 94 ? 6.375 15.617 3.117 1 97.44 94 HIS A N 1
ATOM 722 C CA . HIS A 1 94 ? 5.922 15.578 1.732 1 97.44 94 HIS A CA 1
ATOM 723 C C . HIS A 1 94 ? 5.367 14.203 1.377 1 97.44 94 HIS A C 1
ATOM 725 O O . HIS A 1 94 ? 5.918 13.18 1.795 1 97.44 94 HIS A O 1
ATOM 731 N N . GLY A 1 95 ? 4.293 14.188 0.648 1 97.75 95 GLY A N 1
ATOM 732 C CA . GLY A 1 95 ? 3.717 12.93 0.209 1 97.75 95 GLY A CA 1
ATOM 733 C C . GLY A 1 95 ? 2.492 13.102 -0.668 1 97.75 95 GLY A C 1
ATOM 734 O O . GLY A 1 95 ? 2.16 14.219 -1.064 1 97.75 95 GLY A O 1
ATOM 735 N N . TYR A 1 96 ? 1.951 12.031 -1.034 1 97 96 TYR A N 1
ATOM 736 C CA . TYR A 1 96 ? 0.758 12.016 -1.872 1 97 96 TYR A CA 1
ATOM 737 C C . TYR A 1 96 ? -0.501 11.875 -1.025 1 97 96 TYR A C 1
ATOM 739 O O . TYR A 1 96 ? -0.593 10.984 -0.178 1 97 96 TYR A O 1
ATOM 747 N N . LEU A 1 97 ? -1.43 12.789 -1.314 1 98.25 97 LEU A N 1
ATOM 748 C CA . LEU A 1 97 ? -2.725 12.68 -0.653 1 98.25 97 LEU A CA 1
ATOM 749 C C . LEU A 1 97 ? -3.467 11.43 -1.125 1 98.25 97 LEU A C 1
ATOM 751 O O . LEU A 1 97 ? -3.602 11.203 -2.33 1 98.25 97 LEU A O 1
ATOM 755 N N . VAL A 1 98 ? -3.934 10.648 -0.134 1 97.44 98 VAL A N 1
ATOM 756 C CA . VAL A 1 98 ? -4.711 9.469 -0.503 1 97.44 98 VAL A CA 1
ATOM 757 C C . VAL A 1 98 ? -6.055 9.898 -1.087 1 97.44 98 VAL A C 1
ATOM 759 O O . VAL A 1 98 ? -6.746 10.742 -0.512 1 97.44 98 VAL A O 1
ATOM 762 N N . GLN A 1 99 ? -6.344 9.344 -2.273 1 97.06 99 GLN A N 1
ATOM 763 C CA . GLN A 1 99 ? -7.66 9.578 -2.857 1 97.06 99 GLN A CA 1
ATOM 764 C C . GLN A 1 99 ? -8.695 8.609 -2.285 1 97.06 99 GLN A C 1
ATOM 766 O O . GLN A 1 99 ? -8.648 7.41 -2.57 1 97.06 99 GLN A O 1
ATOM 771 N N . GLU A 1 100 ? -9.609 9.094 -1.57 1 94.94 100 GLU A N 1
ATOM 772 C CA . GLU A 1 100 ? -10.641 8.289 -0.923 1 94.94 100 GLU A CA 1
ATOM 773 C C . GLU A 1 100 ? -12 8.5 -1.583 1 94.94 100 GLU A C 1
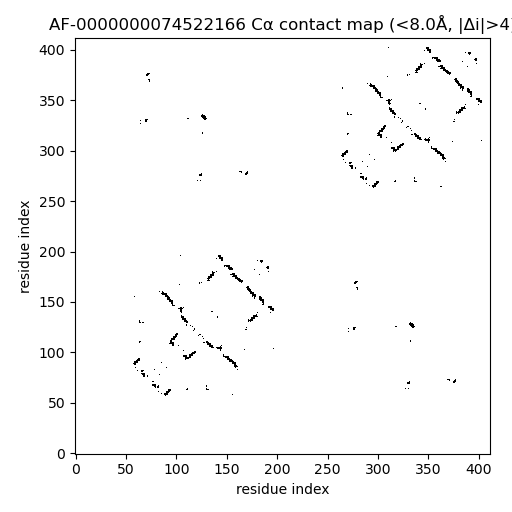ATOM 775 O O . GLU A 1 100 ? -12.328 9.609 -2.012 1 94.94 100 GLU A O 1
ATOM 780 N N . GLU A 1 101 ? -12.719 7.457 -1.668 1 93.5 101 GLU A N 1
ATOM 781 C CA . GLU A 1 101 ? -14.094 7.578 -2.127 1 93.5 101 GLU A CA 1
ATOM 782 C C . GLU A 1 101 ? -14.992 8.18 -1.043 1 93.5 101 GLU A C 1
ATOM 784 O O . GLU A 1 101 ? -15.938 8.898 -1.343 1 93.5 101 GLU A O 1
ATOM 789 N N . GLU A 1 102 ? -14.695 7.902 0.216 1 92.31 102 GLU A N 1
ATOM 790 C CA . GLU A 1 102 ? -15.438 8.398 1.37 1 92.31 102 GLU A CA 1
ATOM 791 C C . GLU A 1 102 ? -14.5 9.047 2.391 1 92.31 102 GLU A C 1
ATOM 793 O O . GLU A 1 102 ? -14.375 8.562 3.516 1 92.31 102 GLU A O 1
ATOM 798 N N . PRO A 1 103 ? -14.031 10.211 2.006 1 95.06 103 PRO A N 1
ATOM 799 C CA . PRO A 1 103 ? -13.117 10.875 2.938 1 95.06 103 PRO A CA 1
ATOM 800 C C . PRO A 1 103 ? -13.812 11.359 4.207 1 95.06 103 PRO A C 1
ATOM 802 O O . PRO A 1 103 ? -14.977 11.766 4.16 1 95.06 103 PRO A O 1
ATOM 805 N N . LEU A 1 104 ? -13.07 11.273 5.316 1 94.38 104 LEU A N 1
ATOM 806 C CA . LEU A 1 104 ? -13.578 11.766 6.594 1 94.38 104 LEU A CA 1
ATOM 807 C C . LEU A 1 104 ? -13.164 13.211 6.816 1 94.38 104 LEU A C 1
ATOM 809 O O . LEU A 1 104 ? -11.984 13.555 6.695 1 94.38 104 LEU A O 1
ATOM 813 N N . PRO A 1 105 ? -14.141 14.047 7.176 1 96.31 105 PRO A N 1
ATOM 814 C CA . PRO A 1 105 ? -13.773 15.43 7.508 1 96.31 105 PRO A CA 1
ATOM 815 C C . PRO A 1 105 ? -12.695 15.508 8.594 1 96.31 105 PRO A C 1
ATOM 817 O O . PRO A 1 105 ? -12.766 14.781 9.586 1 96.31 105 PRO A O 1
ATOM 820 N N . GLY A 1 106 ? -11.719 16.375 8.359 1 96.31 106 GLY A N 1
ATOM 821 C CA . GLY A 1 106 ? -10.711 16.672 9.375 1 96.31 106 GLY A CA 1
ATOM 822 C C . GLY A 1 106 ? -9.562 15.68 9.375 1 96.31 106 GLY A C 1
ATOM 823 O O . GLY A 1 106 ? -8.602 15.836 10.133 1 96.31 106 GLY A O 1
ATOM 824 N N . LEU A 1 107 ? -9.664 14.633 8.562 1 97.25 107 LEU A N 1
ATOM 825 C CA . LEU A 1 107 ? -8.617 13.617 8.492 1 97.25 107 LEU A CA 1
ATOM 826 C C . LEU A 1 107 ? -8.141 13.422 7.059 1 97.25 107 LEU A C 1
ATOM 828 O O . LEU A 1 107 ? -8.953 13.227 6.148 1 97.25 107 LEU A O 1
ATOM 832 N N . VAL A 1 108 ? -6.84 13.547 6.863 1 97.62 108 VAL A N 1
ATOM 833 C CA . VAL A 1 108 ? -6.27 13.211 5.559 1 97.62 108 VAL A CA 1
ATOM 834 C C . VAL A 1 108 ? -5.113 12.234 5.738 1 97.62 108 VAL A C 1
ATOM 836 O O . VAL A 1 108 ? -4.523 12.148 6.816 1 97.62 108 VAL A O 1
ATOM 839 N N . MET A 1 109 ? -4.855 11.469 4.762 1 98 109 MET A N 1
ATOM 840 C CA . MET A 1 109 ? -3.754 10.508 4.781 1 98 109 MET A CA 1
ATOM 841 C C . MET A 1 109 ? -2.768 10.797 3.652 1 98 109 MET A C 1
ATOM 843 O O . MET A 1 109 ? -3.172 11.078 2.523 1 98 109 MET A O 1
ATOM 847 N N . LEU A 1 110 ? -1.51 10.773 4.039 1 98.56 110 LEU A N 1
ATOM 848 C CA . LEU A 1 110 ? -0.418 10.953 3.09 1 98.56 110 LEU A CA 1
ATOM 849 C C . LEU A 1 110 ? 0.396 9.672 2.949 1 98.56 110 LEU A C 1
ATOM 851 O O . LEU A 1 110 ? 0.708 9.016 3.945 1 98.56 110 LEU A O 1
ATOM 855 N N . THR A 1 111 ? 0.767 9.344 1.725 1 97.81 111 THR A N 1
ATOM 856 C CA . THR A 1 111 ? 1.545 8.148 1.414 1 97.81 111 THR A CA 1
ATOM 857 C C . THR A 1 111 ? 2.723 8.492 0.505 1 97.81 111 THR A C 1
ATOM 859 O O . THR A 1 111 ? 2.738 9.555 -0.124 1 97.81 111 THR A O 1
ATOM 862 N N . PRO A 1 112 ? 3.738 7.625 0.475 1 96.5 112 PRO A N 1
ATOM 863 C CA . PRO A 1 112 ? 4.914 7.918 -0.35 1 96.5 112 PRO A CA 1
ATOM 864 C C . PRO A 1 112 ? 4.648 7.73 -1.842 1 96.5 112 PRO A C 1
ATOM 866 O O . PRO A 1 112 ? 5.398 8.242 -2.676 1 96.5 112 PRO A O 1
ATOM 869 N N . VAL A 1 113 ? 3.615 6.965 -2.15 1 93.19 113 VAL A N 1
ATOM 870 C CA . VAL A 1 113 ? 3.182 6.738 -3.525 1 93.19 113 VAL A CA 1
ATOM 871 C C . VAL A 1 113 ? 1.678 6.977 -3.639 1 93.19 113 VAL A C 1
ATOM 873 O O . VAL A 1 113 ? 0.954 6.898 -2.643 1 93.19 113 VAL A O 1
ATOM 876 N N . PRO A 1 114 ? 1.215 7.289 -4.844 1 93.81 114 PRO A N 1
ATOM 877 C CA . PRO A 1 114 ? -0.225 7.527 -4.969 1 93.81 114 PRO A CA 1
ATOM 878 C C . PRO A 1 114 ? -1.06 6.293 -4.641 1 93.81 114 PRO A C 1
ATOM 880 O O . PRO A 1 114 ? -0.747 5.191 -5.098 1 93.81 114 PRO A O 1
ATOM 883 N N . VAL A 1 115 ? -2.102 6.469 -3.867 1 94.75 115 VAL A N 1
ATOM 884 C CA . VAL A 1 115 ? -3.033 5.41 -3.496 1 94.75 115 VAL A CA 1
ATOM 885 C C . VAL A 1 115 ? -4.469 5.902 -3.668 1 94.75 115 VAL A C 1
ATOM 887 O O . VAL A 1 115 ? -4.801 7.02 -3.273 1 94.75 115 VAL A O 1
ATOM 890 N N . THR A 1 116 ? -5.219 5.09 -4.293 1 93.62 116 THR A N 1
ATOM 891 C CA . THR A 1 116 ? -6.656 5.312 -4.387 1 93.62 116 THR A CA 1
ATOM 892 C C . THR A 1 116 ? -7.422 4.223 -3.645 1 93.62 116 THR A C 1
ATOM 894 O O . THR A 1 116 ? -7.109 3.037 -3.777 1 93.62 116 THR A O 1
ATOM 897 N N . LEU A 1 117 ? -8.375 4.613 -2.863 1 92.94 117 LEU A N 1
ATOM 898 C CA . LEU A 1 117 ? -9.18 3.672 -2.09 1 92.94 117 LEU A CA 1
ATOM 899 C C . LEU A 1 117 ? -10.633 3.688 -2.557 1 92.94 117 LEU A C 1
ATOM 901 O O . LEU A 1 117 ? -11.273 4.738 -2.572 1 92.94 117 LEU A O 1
ATOM 905 N N . ALA A 1 118 ? -11.055 2.537 -2.936 1 91.75 118 ALA A N 1
ATOM 906 C CA . ALA A 1 118 ? -12.445 2.352 -3.361 1 91.75 118 ALA A CA 1
ATOM 907 C C . ALA A 1 118 ? -13.305 1.815 -2.221 1 91.75 118 ALA A C 1
ATOM 909 O O . ALA A 1 118 ? -13.906 0.745 -2.34 1 91.75 118 ALA A O 1
ATOM 910 N N . GLU A 1 119 ? -13.555 2.588 -1.271 1 89.31 119 GLU A N 1
ATOM 911 C CA . GLU A 1 119 ? -14.156 2.178 -0.008 1 89.31 119 GLU A CA 1
ATOM 912 C C . GLU A 1 119 ? -15.586 1.689 -0.216 1 89.31 119 GLU A C 1
ATOM 914 O O . GLU A 1 119 ? -16.078 0.838 0.531 1 89.31 119 GLU A O 1
ATOM 919 N N . LEU A 1 120 ? -16.281 2.207 -1.157 1 89.12 120 LEU A N 1
ATOM 920 C CA . LEU A 1 120 ? -17.641 1.763 -1.405 1 89.12 120 LEU A CA 1
ATOM 921 C C . LEU A 1 120 ? -17.656 0.314 -1.881 1 89.12 120 LEU A C 1
ATOM 923 O O . LEU A 1 120 ? -18.562 -0.451 -1.516 1 89.12 120 LEU A O 1
ATOM 927 N N . ALA A 1 121 ? -16.656 -0.079 -2.615 1 85.56 121 ALA A N 1
ATOM 928 C CA . ALA A 1 121 ? -16.547 -1.44 -3.139 1 85.56 121 ALA A CA 1
ATOM 929 C C . ALA A 1 121 ? -15.828 -2.354 -2.156 1 85.56 121 ALA A C 1
ATOM 931 O O . ALA A 1 121 ? -16.219 -3.51 -1.969 1 85.56 121 ALA A O 1
ATOM 932 N N . ASP A 1 122 ? -14.812 -1.845 -1.517 1 86 122 ASP A N 1
ATOM 933 C CA . ASP A 1 122 ? -13.883 -2.699 -0.78 1 86 122 ASP A CA 1
ATOM 934 C C . ASP A 1 122 ? -14.094 -2.57 0.726 1 86 122 ASP A C 1
ATOM 936 O O . ASP A 1 122 ? -13.492 -3.307 1.509 1 86 122 ASP A O 1
ATOM 940 N N . GLY A 1 123 ? -14.906 -1.713 1.186 1 80.62 123 GLY A N 1
ATOM 941 C CA . GLY A 1 123 ? -14.992 -1.419 2.607 1 80.62 123 GLY A CA 1
ATOM 942 C C . GLY A 1 123 ? -13.711 -0.834 3.174 1 80.62 123 GLY A C 1
ATOM 943 O O . GLY A 1 123 ? -13.023 -0.07 2.5 1 80.62 123 GLY A O 1
ATOM 944 N N . PRO A 1 124 ? -13.445 -1.095 4.484 1 79.38 124 PRO A N 1
ATOM 945 C CA . PRO A 1 124 ? -12.25 -0.537 5.125 1 79.38 124 PRO A CA 1
ATOM 946 C C . PRO A 1 124 ? -11 -1.384 4.887 1 79.38 124 PRO A C 1
ATOM 948 O O . PRO A 1 124 ? -10.203 -1.579 5.801 1 79.38 124 PRO A O 1
ATOM 951 N N . ALA A 1 125 ? -10.945 -1.935 3.709 1 85.31 125 ALA A N 1
ATOM 952 C CA . ALA A 1 125 ? -9.742 -2.688 3.371 1 85.31 125 ALA A CA 1
ATOM 953 C C . ALA A 1 125 ? -8.484 -1.835 3.566 1 85.31 125 ALA A C 1
ATOM 955 O O . ALA A 1 125 ? -8.5 -0.634 3.287 1 85.31 125 ALA A O 1
ATOM 956 N N . ASP A 1 126 ? -7.465 -2.504 4.098 1 86.94 126 ASP A N 1
ATOM 957 C CA . ASP A 1 126 ? -6.234 -1.754 4.32 1 86.94 126 ASP A CA 1
ATOM 958 C C . ASP A 1 126 ? -5.25 -1.958 3.17 1 86.94 126 ASP A C 1
ATOM 960 O O . ASP A 1 126 ? -4.418 -2.867 3.211 1 86.94 126 ASP A O 1
ATOM 964 N N . TYR A 1 127 ? -5.355 -1.046 2.184 1 93 127 TYR A N 1
ATOM 965 C CA . TYR A 1 127 ? -4.492 -1.11 1.012 1 93 127 TYR A CA 1
ATOM 966 C C . TYR A 1 127 ? -3.402 -0.046 1.078 1 93 127 TYR A C 1
ATOM 968 O O . TYR A 1 127 ? -2.717 0.214 0.086 1 93 127 TYR A O 1
ATOM 976 N N . LEU A 1 128 ? -3.287 0.481 2.24 1 94.75 128 LEU A N 1
ATOM 977 C CA . LEU A 1 128 ? -2.289 1.523 2.449 1 94.75 128 LEU A CA 1
ATOM 978 C C . LEU A 1 128 ? -0.919 0.916 2.729 1 94.75 128 LEU A C 1
ATOM 980 O O . LEU A 1 128 ? -0.814 -0.089 3.436 1 94.75 128 LEU A O 1
ATOM 984 N N . PRO A 1 129 ? 0.097 1.576 2.199 1 95.12 129 PRO A N 1
ATOM 985 C CA . PRO A 1 129 ? 1.426 1.158 2.652 1 95.12 129 PRO A CA 1
ATOM 986 C C . PRO A 1 129 ? 1.673 1.474 4.125 1 95.12 129 PRO A C 1
ATOM 988 O O . PRO A 1 129 ? 1.001 2.336 4.695 1 95.12 129 PRO A O 1
ATOM 991 N N . PRO A 1 130 ? 2.688 0.785 4.691 1 93.19 130 PRO A N 1
ATOM 992 C CA . PRO A 1 130 ? 2.969 1.002 6.109 1 93.19 130 PRO A CA 1
ATOM 993 C C . PRO A 1 130 ? 3.348 2.447 6.422 1 93.19 130 PRO A C 1
ATOM 995 O O . PRO A 1 130 ? 2.963 2.979 7.469 1 93.19 130 PRO A O 1
ATOM 998 N N . ALA A 1 131 ? 4.078 3.059 5.523 1 95.94 131 ALA A N 1
ATOM 999 C CA . ALA A 1 131 ? 4.52 4.43 5.758 1 95.94 131 ALA A CA 1
ATOM 1000 C C . ALA A 1 131 ? 3.42 5.426 5.41 1 95.94 131 ALA A C 1
ATOM 1002 O O . ALA A 1 131 ? 3.623 6.32 4.582 1 95.94 131 ALA A O 1
ATOM 1003 N N . THR A 1 132 ? 2.293 5.254 5.965 1 97.56 132 THR A N 1
ATOM 1004 C CA . THR A 1 132 ? 1.178 6.188 5.84 1 97.56 132 THR A CA 1
ATOM 1005 C C . THR A 1 132 ? 1.142 7.152 7.02 1 97.56 132 THR A C 1
ATOM 1007 O O . THR A 1 132 ? 1.221 6.73 8.172 1 97.56 132 THR A O 1
ATOM 1010 N N . LEU A 1 133 ? 1.044 8.438 6.723 1 98.81 133 LEU A N 1
ATOM 1011 C CA . LEU A 1 133 ? 0.89 9.492 7.715 1 98.81 133 LEU A CA 1
ATOM 1012 C C . LEU A 1 133 ? -0.566 9.93 7.82 1 98.81 133 LEU A C 1
ATOM 1014 O O . LEU A 1 133 ? -1.174 10.32 6.82 1 98.81 133 LEU A O 1
ATOM 1018 N N . PHE A 1 134 ? -1.089 9.836 8.984 1 98.5 134 PHE A N 1
ATOM 1019 C CA . PHE A 1 134 ? -2.414 10.383 9.258 1 98.5 134 PHE A CA 1
ATOM 1020 C C . PHE A 1 134 ? -2.314 11.82 9.742 1 98.5 134 PHE A C 1
ATOM 1022 O O . PHE A 1 134 ? -1.605 12.109 10.711 1 98.5 134 PHE A O 1
ATOM 1029 N N . ALA A 1 135 ? -2.98 12.75 9.07 1 98.69 135 ALA A N 1
ATOM 1030 C CA . ALA A 1 135 ? -2.912 14.156 9.438 1 98.69 135 ALA A CA 1
ATOM 1031 C C . ALA A 1 135 ? -4.273 14.68 9.883 1 98.69 135 ALA A C 1
ATOM 1033 O O . ALA A 1 135 ? -5.277 14.484 9.195 1 98.69 135 ALA A O 1
ATOM 1034 N N . HIS A 1 136 ? -4.262 15.312 10.992 1 98.25 136 HIS A N 1
ATOM 1035 C CA . HIS A 1 136 ? -5.484 15.859 11.57 1 98.25 136 HIS A CA 1
ATOM 1036 C C . HIS A 1 136 ? -5.559 17.375 11.359 1 98.25 136 HIS A C 1
ATOM 1038 O O . HIS A 1 136 ? -4.652 18.109 11.773 1 98.25 136 HIS A O 1
ATOM 1044 N N . VAL A 1 137 ? -6.629 17.766 10.742 1 96 137 VAL A N 1
ATOM 1045 C CA . VAL A 1 137 ? -6.887 19.188 10.508 1 96 137 VAL A CA 1
ATOM 1046 C C . VAL A 1 137 ? -7.512 19.812 11.75 1 96 137 VAL A C 1
ATOM 1048 O O . VAL A 1 137 ? -8.383 19.219 12.383 1 96 137 VAL A O 1
ATOM 1051 N N . SER A 1 138 ? -7.016 20.969 12.062 1 90 138 SER A N 1
ATOM 1052 C CA . SER A 1 138 ? -7.504 21.656 13.25 1 90 138 SER A CA 1
ATOM 1053 C C . SER A 1 138 ? -8.18 22.984 12.883 1 90 138 SER A C 1
ATOM 1055 O O . SER A 1 138 ? -8.156 23.391 11.719 1 90 138 SER A O 1
ATOM 1057 N N . GLY A 1 139 ? -8.844 23.547 13.922 1 90.69 139 GLY A N 1
ATOM 1058 C CA . GLY A 1 139 ? -9.422 24.875 13.758 1 90.69 139 GLY A CA 1
ATOM 1059 C C . GLY A 1 139 ? -10.719 24.859 12.977 1 90.69 139 GLY A C 1
ATOM 1060 O O . GLY A 1 139 ? -11.539 23.953 13.125 1 90.69 139 GLY A O 1
ATOM 1061 N N . ASP A 1 140 ? -10.883 25.891 12.109 1 90.19 140 ASP A N 1
ATOM 1062 C CA . ASP A 1 140 ? -12.148 26.156 11.43 1 90.19 140 ASP A CA 1
ATOM 1063 C C . ASP A 1 140 ? -12.438 25.094 10.367 1 90.19 140 ASP A C 1
ATOM 1065 O O . ASP A 1 140 ? -13.578 24.922 9.953 1 90.19 140 ASP A O 1
ATOM 1069 N N . ASN A 1 141 ? -11.422 24.344 10.039 1 92.25 141 ASN A N 1
ATOM 1070 C CA . ASN A 1 141 ? -11.594 23.406 8.938 1 92.25 141 ASN A CA 1
ATOM 1071 C C . ASN A 1 141 ? -11.641 21.953 9.438 1 92.25 141 ASN A C 1
ATOM 1073 O O . ASN A 1 141 ? -11.633 21.016 8.633 1 92.25 141 ASN A O 1
ATOM 1077 N N . ALA A 1 142 ? -11.758 21.766 10.703 1 93.44 142 ALA A N 1
ATOM 1078 C CA . ALA A 1 142 ? -11.734 20.438 11.305 1 93.44 142 ALA A CA 1
ATOM 1079 C C . ALA A 1 142 ? -12.945 19.609 10.875 1 93.44 142 ALA A C 1
ATOM 1081 O O . ALA A 1 142 ? -12.93 18.391 10.953 1 93.44 142 ALA A O 1
ATOM 1082 N N . ASP A 1 143 ? -13.961 20.266 10.461 1 94.56 143 ASP A N 1
ATOM 1083 C CA . ASP A 1 143 ? -15.188 19.562 10.062 1 94.56 143 ASP A CA 1
ATOM 1084 C C . ASP A 1 143 ? -15.359 19.594 8.547 1 94.56 143 ASP A C 1
ATOM 1086 O O . ASP A 1 143 ? -16.453 19.328 8.039 1 94.56 143 ASP A O 1
ATOM 1090 N N . ARG A 1 144 ? -14.328 19.859 7.875 1 95.19 144 ARG A N 1
ATOM 1091 C CA . ARG A 1 144 ? -14.375 19.906 6.418 1 95.19 144 ARG A CA 1
ATOM 1092 C C . ARG A 1 144 ? -13.445 18.875 5.801 1 95.19 144 ARG A C 1
ATOM 1094 O O . ARG A 1 144 ? -12.648 18.25 6.508 1 95.19 144 ARG A O 1
ATOM 1101 N N . THR A 1 145 ? -13.672 18.672 4.465 1 96.25 145 THR A N 1
ATOM 1102 C CA . THR A 1 145 ? -12.859 17.719 3.725 1 96.25 145 THR A CA 1
ATOM 1103 C C . THR A 1 145 ? -11.875 18.438 2.805 1 96.25 145 THR A C 1
ATOM 1105 O O . THR A 1 145 ? -12.25 19.359 2.094 1 96.25 145 THR A O 1
ATOM 1108 N N . LEU A 1 146 ? -10.664 18.047 2.92 1 96.06 146 LEU A N 1
ATOM 1109 C CA . LEU A 1 146 ? -9.672 18.562 1.982 1 96.06 146 LEU A CA 1
ATOM 1110 C C . LEU A 1 146 ? -9.906 18.016 0.582 1 96.06 146 LEU A C 1
ATOM 1112 O O . LEU A 1 146 ? -9.938 16.797 0.391 1 96.06 146 LEU A O 1
ATOM 1116 N N . ALA A 1 147 ? -10.016 18.906 -0.376 1 95.81 147 ALA A N 1
ATOM 1117 C CA . ALA A 1 147 ? -10.25 18.469 -1.75 1 95.81 147 ALA A CA 1
ATOM 1118 C C . ALA A 1 147 ? -9.016 17.781 -2.324 1 95.81 147 ALA A C 1
ATOM 1120 O O . ALA A 1 147 ? -7.898 18.281 -2.186 1 95.81 147 ALA A O 1
ATOM 1121 N N . TYR A 1 148 ? -9.242 16.734 -2.982 1 96.56 148 TYR A N 1
ATOM 1122 C CA . TYR A 1 148 ? -8.148 15.945 -3.545 1 96.56 148 TYR A CA 1
ATOM 1123 C C . TYR A 1 148 ? -7.566 16.641 -4.777 1 96.56 148 TYR A C 1
ATOM 1125 O O . TYR A 1 148 ? -8.305 17.141 -5.621 1 96.56 148 TYR A O 1
ATOM 1133 N N . ARG A 1 149 ? -6.316 16.594 -4.902 1 97 149 ARG A N 1
ATOM 1134 C CA . ARG A 1 149 ? -5.539 16.891 -6.102 1 97 149 ARG A CA 1
ATOM 1135 C C . ARG A 1 149 ? -4.352 15.945 -6.23 1 97 149 ARG A C 1
ATOM 1137 O O . ARG A 1 149 ? -3.65 15.688 -5.25 1 97 149 ARG A O 1
ATOM 1144 N N . PRO A 1 150 ? -4.203 15.453 -7.445 1 96.31 150 PRO A N 1
ATOM 1145 C CA . PRO A 1 150 ? -3.037 14.578 -7.613 1 96.31 150 PRO A CA 1
ATOM 1146 C C . PRO A 1 150 ? -1.715 15.336 -7.504 1 96.31 150 PRO A C 1
ATOM 1148 O O . PRO A 1 150 ? -1.634 16.5 -7.891 1 96.31 150 PRO A O 1
ATOM 1151 N N . GLY A 1 151 ? -0.749 14.648 -7.031 1 96.31 151 GLY A N 1
ATOM 1152 C CA . GLY A 1 151 ? 0.577 15.242 -6.93 1 96.31 151 GLY A CA 1
ATOM 1153 C C . GLY A 1 151 ? 1.099 15.297 -5.508 1 96.31 151 GLY A C 1
ATOM 1154 O O . GLY A 1 151 ? 0.516 14.703 -4.602 1 96.31 151 GLY A O 1
ATOM 1155 N N . LEU A 1 152 ? 2.211 15.984 -5.32 1 96.94 152 LEU A N 1
ATOM 1156 C CA . LEU A 1 152 ? 2.918 16.031 -4.043 1 96.94 152 LEU A CA 1
ATOM 1157 C C . LEU A 1 152 ? 2.395 17.156 -3.166 1 96.94 152 LEU A C 1
ATOM 1159 O O . LEU A 1 152 ? 2.369 18.312 -3.588 1 96.94 152 LEU A O 1
ATOM 1163 N N . TRP A 1 153 ? 1.98 16.797 -1.979 1 97.88 153 TRP A N 1
ATOM 1164 C CA . TRP A 1 153 ? 1.536 17.734 -0.954 1 97.88 153 TRP A CA 1
ATOM 1165 C C . TRP A 1 153 ? 2.607 17.922 0.115 1 97.88 153 TRP A C 1
ATOM 1167 O O . TRP A 1 153 ? 3.447 17.047 0.321 1 97.88 153 TRP A O 1
ATOM 1177 N N . THR A 1 154 ? 2.613 19.094 0.689 1 97.06 154 THR A N 1
ATOM 1178 C CA . THR A 1 154 ? 3.447 19.359 1.856 1 97.06 154 THR A CA 1
ATOM 1179 C C . THR A 1 154 ? 2.588 19.75 3.057 1 97.06 154 THR A C 1
ATOM 1181 O O . THR A 1 154 ? 1.77 20.672 2.973 1 97.06 154 THR A O 1
ATOM 1184 N N . LEU A 1 155 ? 2.76 19 4.148 1 97.19 155 LEU A N 1
ATOM 1185 C CA . LEU A 1 155 ? 2.057 19.266 5.398 1 97.19 155 LEU A CA 1
ATOM 1186 C C . LEU A 1 155 ? 3.041 19.562 6.527 1 97.19 155 LEU A C 1
ATOM 1188 O O . LEU A 1 155 ? 4.113 18.969 6.594 1 97.19 155 LEU A O 1
ATOM 1192 N N . THR A 1 156 ? 2.658 20.469 7.371 1 97.31 156 THR A N 1
ATOM 1193 C CA . THR A 1 156 ? 3.471 20.812 8.531 1 97.31 156 THR A CA 1
ATOM 1194 C C . THR A 1 156 ? 2.641 20.75 9.812 1 97.31 156 THR A C 1
ATOM 1196 O O . THR A 1 156 ? 1.494 21.203 9.836 1 97.31 156 THR A O 1
ATOM 1199 N N . GLY A 1 157 ? 3.217 20.156 10.812 1 97.94 157 GLY A N 1
ATOM 1200 C CA . GLY A 1 157 ? 2.549 20.016 12.094 1 97.94 157 GLY A CA 1
ATOM 1201 C C . GLY A 1 157 ? 3.381 19.281 13.125 1 97.94 157 GLY A C 1
ATOM 1202 O O . GLY A 1 157 ? 4.594 19.141 12.961 1 97.94 157 GLY A O 1
ATOM 1203 N N . THR A 1 158 ? 2.76 18.938 14.211 1 98.5 158 THR A N 1
ATOM 1204 C CA . THR A 1 158 ? 3.43 18.219 15.297 1 98.5 158 THR A CA 1
ATOM 1205 C C . THR A 1 158 ? 3.242 16.719 15.141 1 98.5 158 THR A C 1
ATOM 1207 O O . THR A 1 158 ? 2.119 16.234 14.961 1 98.5 158 THR A O 1
ATOM 1210 N N . LEU A 1 159 ? 4.316 15.977 15.227 1 98.75 159 LEU A N 1
ATOM 1211 C CA . LEU A 1 159 ? 4.316 14.539 15 1 98.75 159 LEU A CA 1
ATOM 1212 C C . LEU A 1 159 ? 3.963 13.781 16.281 1 98.75 159 LEU A C 1
ATOM 1214 O O . LEU A 1 159 ? 4.508 14.078 17.344 1 98.75 159 LEU A O 1
ATOM 1218 N N . GLU A 1 160 ? 3.074 12.898 16.188 1 98.69 160 GLU A N 1
ATOM 1219 C CA . GLU A 1 160 ? 2.721 11.961 17.25 1 98.69 160 GLU A CA 1
ATOM 1220 C C . GLU A 1 160 ? 2.912 10.516 16.781 1 98.69 160 GLU A C 1
ATOM 1222 O O . GLU A 1 160 ? 2.568 10.172 15.656 1 98.69 160 GLU A O 1
ATOM 1227 N N . LEU A 1 161 ? 3.457 9.711 17.641 1 98.44 161 LEU A N 1
ATOM 1228 C CA . LEU A 1 161 ? 3.682 8.305 17.312 1 98.44 161 LEU A CA 1
ATOM 1229 C C . LEU A 1 161 ? 2.924 7.395 18.266 1 98.44 161 LEU A C 1
ATOM 1231 O O . LEU A 1 161 ? 2.535 7.816 19.359 1 98.44 161 LEU A O 1
ATOM 1235 N N . GLY A 1 162 ? 2.732 6.148 17.844 1 96 162 GLY A N 1
ATOM 1236 C CA . GLY A 1 162 ? 2.045 5.133 18.625 1 96 162 GLY A CA 1
ATOM 1237 C C . GLY A 1 162 ? 0.745 4.672 18 1 96 162 GLY A C 1
ATOM 1238 O O . GLY A 1 162 ? 0.083 5.441 17.297 1 96 162 GLY A O 1
ATOM 1239 N N . SER A 1 163 ? 0.419 3.453 18.266 1 94.38 163 SER A N 1
ATOM 1240 C CA . SER A 1 163 ? -0.793 2.881 17.688 1 94.38 163 SER A CA 1
ATOM 1241 C C . SER A 1 163 ? -2.041 3.564 18.234 1 94.38 163 SER A C 1
ATOM 1243 O O . SER A 1 163 ? -2.166 3.766 19.438 1 94.38 163 SER A O 1
ATOM 1245 N N . ARG A 1 164 ? -2.938 3.934 17.281 1 95.81 164 ARG A N 1
ATOM 1246 C CA . ARG A 1 164 ? -4.207 4.555 17.641 1 95.81 164 ARG A CA 1
ATOM 1247 C C . ARG A 1 164 ? -5.289 4.223 16.625 1 95.81 164 ARG A C 1
ATOM 1249 O O . ARG A 1 164 ? -5.039 4.242 15.414 1 95.81 164 ARG A O 1
ATOM 1256 N N . GLU A 1 165 ? -6.449 3.92 17.141 1 94 165 GLU A N 1
ATOM 1257 C CA . GLU A 1 165 ? -7.598 3.768 16.25 1 94 165 GLU A CA 1
ATOM 1258 C C . GLU A 1 165 ? -8.133 5.125 15.805 1 94 165 GLU A C 1
ATOM 1260 O O . GLU A 1 165 ? -8.391 6 16.641 1 94 165 GLU A O 1
ATOM 1265 N N . GLU A 1 166 ? -8.234 5.281 14.539 1 94.62 166 GLU A N 1
ATOM 1266 C CA . GLU A 1 166 ? -8.719 6.527 13.945 1 94.62 166 GLU A CA 1
ATOM 1267 C C . GLU A 1 166 ? -10.234 6.504 13.766 1 94.62 166 GLU A C 1
ATOM 1269 O O . GLU A 1 166 ? -10.844 5.434 13.734 1 94.62 166 GLU A O 1
ATOM 1274 N N . PRO A 1 167 ? -10.781 7.695 13.641 1 93.19 167 PRO A N 1
ATOM 1275 C CA . PRO A 1 167 ? -12.234 7.762 13.469 1 93.19 167 PRO A CA 1
ATOM 1276 C C . PRO A 1 167 ? -12.719 7.051 12.211 1 93.19 167 PRO A C 1
ATOM 1278 O O . PRO A 1 167 ? -13.891 6.668 12.117 1 93.19 167 PRO A O 1
ATOM 1281 N N . ASN A 1 168 ? -11.891 6.879 11.227 1 91.12 168 ASN A N 1
ATOM 1282 C CA . ASN A 1 168 ? -12.289 6.184 10.008 1 91.12 168 ASN A CA 1
ATOM 1283 C C . ASN A 1 168 ? -12.156 4.668 10.156 1 91.12 168 ASN A C 1
ATOM 1285 O O . ASN A 1 168 ? -12.281 3.934 9.172 1 91.12 168 ASN A O 1
ATOM 1289 N N . GLY A 1 169 ? -11.789 4.227 11.281 1 89.38 169 GLY A N 1
ATOM 1290 C CA . GLY A 1 169 ? -11.75 2.805 11.594 1 89.38 169 GLY A CA 1
ATOM 1291 C C . GLY A 1 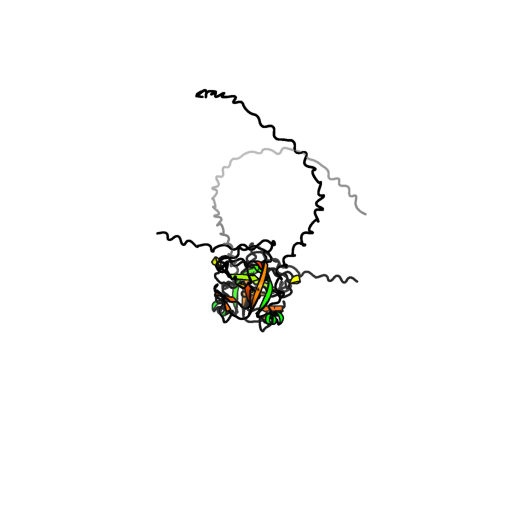169 ? -10.383 2.186 11.391 1 89.38 169 GLY A C 1
ATOM 1292 O O . GLY A 1 169 ? -10.156 1.032 11.766 1 89.38 169 GLY A O 1
ATOM 1293 N N . ARG A 1 170 ? -9.445 2.879 10.883 1 92.19 170 ARG A N 1
ATOM 1294 C CA . ARG A 1 170 ? -8.086 2.393 10.664 1 92.19 170 ARG A CA 1
ATOM 1295 C C . ARG A 1 170 ? -7.219 2.623 11.898 1 92.19 170 ARG A C 1
ATOM 1297 O O . ARG A 1 170 ? -7.602 3.371 12.797 1 92.19 170 ARG A O 1
ATOM 1304 N N . VAL A 1 171 ? -6.121 1.88 11.898 1 92.81 171 VAL A N 1
ATOM 1305 C CA . VAL A 1 171 ? -5.145 2.08 12.961 1 92.81 171 VAL A CA 1
ATOM 1306 C C . VAL A 1 171 ? -3.936 2.84 12.422 1 92.81 171 VAL A C 1
ATOM 1308 O O . VAL A 1 171 ? -3.34 2.439 11.422 1 92.81 171 VAL A O 1
ATOM 1311 N N . SER A 1 172 ? -3.635 3.924 13.039 1 95.12 172 SER A N 1
ATOM 1312 C CA . SER A 1 172 ? -2.471 4.715 12.656 1 95.12 172 SER A CA 1
ATOM 1313 C C . SER A 1 172 ? -1.305 4.477 13.609 1 95.12 172 SER A C 1
ATOM 1315 O O . SER A 1 172 ? -1.509 4.133 14.773 1 95.12 172 SER A O 1
ATOM 1317 N N . TYR A 1 173 ? -0.092 4.602 13.094 1 96 173 TYR A N 1
ATOM 1318 C CA . TYR A 1 173 ? 1.104 4.613 13.922 1 96 173 TYR A CA 1
ATOM 1319 C C . TYR A 1 173 ? 1.69 6.016 14.016 1 96 173 TYR A C 1
ATOM 1321 O O . TYR A 1 173 ? 2.129 6.441 15.086 1 96 173 TYR A O 1
ATOM 1329 N N . ALA A 1 174 ? 1.715 6.703 12.883 1 98.31 174 ALA A N 1
ATOM 1330 C CA . ALA A 1 174 ? 2.221 8.07 12.797 1 98.31 174 ALA A CA 1
ATOM 1331 C C . ALA A 1 174 ? 1.104 9.047 12.453 1 98.31 174 ALA A C 1
ATOM 1333 O O . ALA A 1 174 ? 0.336 8.812 11.516 1 98.31 174 ALA A O 1
ATOM 1334 N N . ARG A 1 175 ? 1.102 10.148 13.203 1 98.75 175 ARG A N 1
ATOM 1335 C CA . ARG A 1 175 ? 0.083 11.172 13.023 1 98.75 175 ARG A CA 1
ATOM 1336 C C . ARG A 1 175 ? 0.705 12.57 13.016 1 98.75 175 ARG A C 1
ATOM 1338 O O . ARG A 1 175 ? 1.708 12.805 13.695 1 98.75 175 ARG A O 1
ATOM 1345 N N . LEU A 1 176 ? 0.129 13.383 12.273 1 98.75 176 LEU A N 1
ATOM 1346 C CA . LEU A 1 176 ? 0.52 14.789 12.227 1 98.75 176 LEU A CA 1
ATOM 1347 C C . LEU A 1 176 ? -0.646 15.688 12.617 1 98.75 176 LEU A C 1
ATOM 1349 O O . LEU A 1 176 ? -1.68 15.703 11.953 1 98.75 176 LEU A O 1
ATOM 1353 N N . ASN A 1 177 ? -0.482 16.391 13.758 1 97.81 177 ASN A N 1
ATOM 1354 C CA . ASN A 1 177 ? -1.432 17.438 14.086 1 97.81 177 ASN A CA 1
ATOM 1355 C C . ASN A 1 177 ? -1.095 18.75 13.367 1 97.81 177 ASN A C 1
ATOM 1357 O O . ASN A 1 177 ? -0.124 19.422 13.719 1 97.81 177 ASN A O 1
ATOM 1361 N N . LEU A 1 178 ? -1.928 19.109 12.43 1 96.94 178 LEU A N 1
ATOM 1362 C CA . LEU A 1 178 ? -1.578 20.188 11.523 1 96.94 178 LEU A CA 1
ATOM 1363 C C . LEU A 1 178 ? -1.66 21.531 12.227 1 96.94 178 LEU A C 1
ATOM 1365 O O . LEU A 1 178 ? -2.561 21.766 13.039 1 96.94 178 LEU A O 1
ATOM 1369 N N . ASP A 1 179 ? -0.735 22.469 11.961 1 91.25 179 ASP A N 1
ATOM 1370 C CA . ASP A 1 179 ? -0.7 23.812 12.531 1 91.25 179 ASP A CA 1
ATOM 1371 C C . ASP A 1 179 ? -1.882 24.641 12.039 1 91.25 179 ASP A C 1
ATOM 1373 O O . ASP A 1 179 ? -2.469 25.406 12.812 1 91.25 179 ASP A O 1
ATOM 1377 N N . GLY A 1 180 ? -2.195 24.625 10.875 1 87.25 180 GLY A N 1
ATOM 1378 C CA . GLY A 1 180 ? -3.221 25.422 10.203 1 87.25 180 GLY A CA 1
ATOM 1379 C C . GLY A 1 180 ? -3.203 25.25 8.695 1 87.25 180 GLY A C 1
ATOM 1380 O O . GLY A 1 180 ? -2.285 24.641 8.141 1 87.25 180 GLY A O 1
ATOM 1381 N N . ILE A 1 181 ? -4.16 25.781 8.094 1 85.5 181 ILE A N 1
ATOM 1382 C CA . ILE A 1 181 ? -4.344 25.562 6.66 1 85.5 181 ILE A CA 1
ATOM 1383 C C . ILE A 1 181 ? -3.24 26.297 5.891 1 85.5 181 ILE A C 1
ATOM 1385 O O . ILE A 1 181 ? -2.898 25.906 4.77 1 85.5 181 ILE A O 1
ATOM 1389 N N . ASP A 1 182 ? -2.645 27.25 6.508 1 86.31 182 ASP A N 1
ATOM 1390 C CA . ASP A 1 182 ? -1.619 28.047 5.848 1 86.31 182 ASP A CA 1
ATOM 1391 C C . ASP A 1 182 ? -0.335 27.25 5.652 1 86.31 182 ASP A C 1
ATOM 1393 O O . ASP A 1 182 ? 0.521 27.625 4.848 1 86.31 182 ASP A O 1
ATOM 1397 N N . THR A 1 183 ? -0.227 26.219 6.406 1 87.94 183 THR A N 1
ATOM 1398 C CA . THR A 1 183 ? 0.996 25.422 6.32 1 87.94 183 THR A CA 1
ATOM 1399 C C . THR A 1 183 ? 0.817 24.25 5.359 1 87.94 183 THR A C 1
ATOM 1401 O O . THR A 1 183 ? 1.744 23.469 5.152 1 87.94 183 THR A O 1
ATOM 1404 N N . ILE A 1 184 ? -0.296 24.109 4.801 1 93.38 184 ILE A N 1
ATOM 1405 C CA . ILE A 1 184 ? -0.576 23.078 3.805 1 93.38 184 ILE A CA 1
ATOM 1406 C C . ILE A 1 184 ? -0.251 23.609 2.41 1 93.38 184 ILE A C 1
ATOM 1408 O O . ILE A 1 184 ? -0.738 24.672 2.014 1 93.38 184 ILE A O 1
ATOM 1412 N N . ARG A 1 185 ? 0.591 22.922 1.751 1 94.31 185 ARG A N 1
ATOM 1413 C CA . ARG A 1 185 ? 0.913 23.281 0.375 1 94.31 185 ARG A CA 1
ATOM 1414 C C . ARG A 1 185 ? 0.419 22.219 -0.602 1 94.31 185 ARG A C 1
ATOM 1416 O O . ARG A 1 185 ? 0.837 21.062 -0.533 1 94.31 185 ARG A O 1
ATOM 1423 N N . ALA A 1 186 ? -0.363 22.641 -1.514 1 95.69 186 ALA A N 1
ATOM 1424 C CA . ALA A 1 186 ? -0.885 21.75 -2.555 1 95.69 186 ALA A CA 1
ATOM 1425 C C . ALA A 1 186 ? 0.116 21.594 -3.695 1 95.69 186 ALA A C 1
ATOM 1427 O O . ALA A 1 186 ? 1.091 22.344 -3.781 1 95.69 186 ALA A O 1
ATOM 1428 N N . PRO A 1 187 ? 0.035 20.531 -4.57 1 94.62 187 PRO A N 1
ATOM 1429 C CA . PRO A 1 187 ? 1.025 20.234 -5.605 1 94.62 187 PRO A CA 1
ATOM 1430 C C . PRO A 1 187 ? 1.279 21.406 -6.543 1 94.62 187 PRO A C 1
ATOM 1432 O O . PRO A 1 187 ? 2.412 21.625 -6.98 1 94.62 187 PRO A O 1
ATOM 1435 N N . ASP A 1 188 ? 0.396 22.203 -6.93 1 88.38 188 ASP A N 1
ATOM 1436 C CA . ASP A 1 188 ? 0.566 23.281 -7.902 1 88.38 188 ASP A CA 1
ATOM 1437 C C . ASP A 1 188 ? 0.887 24.594 -7.211 1 88.38 188 ASP A C 1
ATOM 1439 O O . ASP A 1 188 ? 0.949 25.641 -7.863 1 88.38 188 ASP A O 1
ATOM 1443 N N . GLY A 1 189 ? 1.153 24.531 -5.965 1 86.56 189 GLY A N 1
ATOM 1444 C CA . GLY A 1 189 ? 1.452 25.734 -5.203 1 86.56 189 GLY A CA 1
ATOM 1445 C C . GLY A 1 189 ? 0.214 26.531 -4.828 1 86.56 189 GLY A C 1
ATOM 1446 O O . GLY A 1 189 ? 0.304 27.531 -4.125 1 86.56 189 GLY A O 1
ATOM 1447 N N . SER A 1 190 ? -0.887 26.078 -5.32 1 86.19 190 SER A N 1
ATOM 1448 C CA . SER A 1 190 ? -2.133 26.766 -4.984 1 86.19 190 SER A CA 1
ATOM 1449 C C . SER A 1 190 ? -2.555 26.469 -3.549 1 86.19 190 SER A C 1
ATOM 1451 O O . SER A 1 190 ? -1.984 25.578 -2.898 1 86.19 190 SER A O 1
ATOM 1453 N N . ALA A 1 191 ? -3.432 27.281 -3.113 1 90.12 191 ALA A N 1
ATOM 1454 C CA . ALA A 1 191 ? -3.969 27.062 -1.772 1 90.12 191 ALA A CA 1
ATOM 1455 C C . ALA A 1 191 ? -4.816 25.797 -1.717 1 90.12 191 ALA A C 1
ATOM 1457 O O . ALA A 1 191 ? -5.48 25.438 -2.691 1 90.12 191 ALA A O 1
ATOM 1458 N N . PRO A 1 192 ? -4.773 25.094 -0.583 1 93.88 192 PRO A N 1
ATOM 1459 C CA . PRO A 1 192 ? -5.695 23.969 -0.421 1 93.88 192 PRO A CA 1
ATOM 1460 C C . PRO A 1 192 ? -7.16 24.406 -0.393 1 93.88 192 PRO A C 1
ATOM 1462 O O . PRO A 1 192 ? -7.465 25.516 0.018 1 93.88 192 PRO A O 1
ATOM 1465 N N . VAL A 1 193 ? -7.992 23.562 -0.876 1 94.56 193 VAL A N 1
ATOM 1466 C CA . VAL A 1 193 ? -9.43 23.812 -0.879 1 94.56 193 VAL A CA 1
ATOM 1467 C C . VAL A 1 193 ? -10.125 22.844 0.066 1 94.56 193 VAL A C 1
ATOM 1469 O O . VAL A 1 193 ? -9.914 21.641 -0.011 1 94.56 193 VAL A O 1
ATOM 1472 N N . PHE A 1 194 ? -10.906 23.359 0.959 1 94.38 194 PHE A N 1
ATOM 1473 C CA . PHE A 1 194 ? -11.727 22.562 1.865 1 94.38 194 PHE A CA 1
ATOM 1474 C C . PHE A 1 194 ? -13.203 22.688 1.511 1 94.38 194 PHE A C 1
ATOM 1476 O O . PHE A 1 194 ? -13.703 23.781 1.293 1 94.38 194 PHE A O 1
ATOM 1483 N N . VAL A 1 195 ? -13.828 21.531 1.471 1 94.75 195 VAL A N 1
ATOM 1484 C CA . VAL A 1 195 ? -15.227 21.5 1.06 1 94.75 195 VAL A CA 1
ATOM 1485 C C . VAL A 1 195 ? -16.094 20.922 2.176 1 94.75 195 VAL A C 1
ATOM 1487 O O . VAL A 1 195 ? -15.609 20.109 2.979 1 94.75 195 VAL A O 1
ATOM 1490 N N . GLU A 1 196 ? -17.391 21.344 2.223 1 91.5 196 GLU A N 1
ATOM 1491 C CA . GLU A 1 196 ? -18.344 20.766 3.16 1 91.5 196 GLU A CA 1
ATOM 1492 C C . GLU A 1 196 ? -18.625 19.297 2.812 1 91.5 196 GLU A C 1
ATOM 1494 O O . GLU A 1 196 ? -18.641 18.922 1.639 1 91.5 196 GLU A O 1
ATOM 1499 N N . PRO A 1 197 ? -18.75 18.484 3.857 1 82.69 197 PRO A N 1
ATOM 1500 C CA . PRO A 1 197 ? -19.047 17.094 3.555 1 82.69 197 PRO A CA 1
ATOM 1501 C C . PRO A 1 197 ? -20.344 16.922 2.752 1 82.69 197 PRO A C 1
ATOM 1503 O O . PRO A 1 197 ? -21.281 17.703 2.914 1 82.69 197 PRO A O 1
ATOM 1506 N N . ALA A 1 198 ? -20.203 16.062 1.698 1 66 198 ALA A N 1
ATOM 1507 C CA . ALA A 1 198 ? -21.391 15.812 0.896 1 66 198 ALA A CA 1
ATOM 1508 C C . ALA A 1 198 ? -22.547 15.297 1.765 1 66 198 ALA A C 1
ATOM 1510 O O . ALA A 1 198 ? -22.328 14.492 2.674 1 66 198 ALA A O 1
ATOM 1511 N N . VAL A 1 199 ? -23.516 16.156 2.055 1 56.25 199 VAL A N 1
ATOM 1512 C CA . VAL A 1 199 ? -24.719 15.688 2.73 1 56.25 199 VAL A CA 1
ATOM 1513 C C . VAL A 1 199 ? -25.312 14.5 1.972 1 56.25 199 VAL A C 1
ATOM 1515 O O . VAL A 1 199 ? -25.672 14.625 0.797 1 56.25 199 VAL A O 1
ATOM 1518 N N . VAL A 1 200 ? -24.875 13.305 2.244 1 53.44 200 VAL A N 1
ATOM 1519 C CA . VAL A 1 200 ? -25.672 12.203 1.711 1 53.44 200 VAL A CA 1
ATOM 1520 C C . VAL A 1 200 ? -27.141 12.461 1.997 1 53.44 200 VAL A C 1
ATOM 1522 O O . VAL A 1 200 ? -27.562 12.477 3.156 1 53.44 200 VAL A O 1
ATOM 1525 N N . THR A 1 201 ? -27.75 13.32 1.204 1 46.25 201 THR A N 1
ATOM 1526 C CA . THR A 1 201 ? -29.188 13.453 1.333 1 46.25 201 THR A CA 1
ATOM 1527 C C . THR A 1 201 ? -29.859 12.078 1.272 1 46.25 201 THR A C 1
ATOM 1529 O O . THR A 1 201 ? -29.828 11.414 0.237 1 46.25 201 THR A O 1
ATOM 1532 N N . HIS A 1 202 ? -29.812 11.359 2.324 1 46.19 202 HIS A N 1
ATOM 1533 C CA . HIS A 1 202 ? -30.812 10.289 2.359 1 46.19 202 HIS A CA 1
ATOM 1534 C C . HIS A 1 202 ? -32.188 10.812 1.995 1 46.19 202 HIS A C 1
ATOM 1536 O O . HIS A 1 202 ? -32.781 11.586 2.748 1 46.19 202 HIS A O 1
ATOM 1542 N N . GLY A 1 203 ? -32.406 11.086 0.816 1 39.03 203 GLY A N 1
ATOM 1543 C CA . GLY A 1 203 ? -33.781 11.352 0.438 1 39.03 203 GLY A CA 1
ATOM 1544 C C . GLY A 1 203 ? -34.781 10.375 1.048 1 39.03 203 GLY A C 1
ATOM 1545 O O . GLY A 1 203 ? -34.656 9.164 0.854 1 39.03 203 GLY A O 1
ATOM 1546 N N . HIS A 1 204 ? -35.25 10.672 2.229 1 40.16 204 HIS A N 1
ATOM 1547 C CA . HIS A 1 204 ? -36.469 10.047 2.771 1 40.16 204 HIS A CA 1
ATOM 1548 C C . HIS A 1 204 ? -37.562 9.93 1.708 1 40.16 204 HIS A C 1
ATOM 1550 O O . HIS A 1 204 ? -38.094 10.945 1.25 1 40.16 204 HIS A O 1
ATOM 1556 N N . HIS A 1 205 ? -37.375 9.086 0.714 1 37 205 HIS A N 1
ATOM 1557 C CA . HIS A 1 205 ? -38.625 8.766 0.038 1 37 205 HIS A CA 1
ATOM 1558 C C . HIS A 1 205 ? -39.719 8.469 1.043 1 37 205 HIS A C 1
ATOM 1560 O O . HIS A 1 205 ? -39.594 7.543 1.848 1 37 205 HIS A O 1
ATOM 1566 N N . HIS A 1 206 ? -40.375 9.438 1.47 1 32.59 206 HIS A N 1
ATOM 1567 C CA . HIS A 1 206 ? -41.719 9.195 1.97 1 32.59 206 HIS A CA 1
ATOM 1568 C C . HIS A 1 206 ? -42.594 8.508 0.917 1 32.59 206 HIS A C 1
ATOM 1570 O O . HIS A 1 206 ? -42.5 8.844 -0.268 1 32.59 206 HIS A O 1
ATOM 1576 N N . MET B 1 1 ? 23.984 10.453 -72.062 1 21.61 1 MET B N 1
ATOM 1577 C CA . MET B 1 1 ? 23.906 9.812 -73.375 1 21.61 1 MET B CA 1
ATOM 1578 C C . MET B 1 1 ? 23.594 8.32 -73.188 1 21.61 1 MET B C 1
ATOM 1580 O O . MET B 1 1 ? 24.156 7.652 -72.312 1 21.61 1 MET B O 1
ATOM 1584 N N . GLN B 1 2 ? 22.484 7.762 -73.938 1 19.64 2 GLN B N 1
ATOM 1585 C CA . GLN B 1 2 ? 21.438 6.734 -73.938 1 19.64 2 GLN B CA 1
ATOM 1586 C C . GLN B 1 2 ? 21.984 5.422 -74.5 1 19.64 2 GLN B C 1
ATOM 1588 O O . GLN B 1 2 ? 21.219 4.5 -74.812 1 19.64 2 GLN B O 1
ATOM 1593 N N . ARG B 1 3 ? 23.094 4.922 -74.25 1 18.92 3 ARG B N 1
ATOM 1594 C CA . ARG B 1 3 ? 23.516 4.023 -75.312 1 18.92 3 ARG B CA 1
ATOM 1595 C C . ARG B 1 3 ? 22.609 2.799 -75.375 1 18.92 3 ARG B C 1
ATOM 1597 O O . ARG B 1 3 ? 22.109 2.332 -74.375 1 18.92 3 ARG B O 1
ATOM 1604 N N . ALA B 1 4 ? 22.391 2.105 -76.562 1 20.33 4 ALA B N 1
ATOM 1605 C CA . ALA B 1 4 ? 21.641 1.372 -77.562 1 20.33 4 ALA B CA 1
ATOM 1606 C C . ALA B 1 4 ? 21.75 -0.135 -77.375 1 20.33 4 ALA B C 1
ATOM 1608 O O . ALA B 1 4 ? 21.031 -0.915 -78 1 20.33 4 ALA B O 1
ATOM 1609 N N . CYS B 1 5 ? 22.406 -0.879 -76.438 1 19.86 5 CYS B N 1
ATOM 1610 C CA . CYS B 1 5 ? 22.906 -2.041 -77.188 1 19.86 5 CYS B CA 1
ATOM 1611 C C . CYS B 1 5 ? 21.797 -3.08 -77.312 1 19.86 5 CYS B C 1
ATOM 1613 O O . CYS B 1 5 ? 21.109 -3.42 -76.375 1 19.86 5 CYS B O 1
ATOM 1615 N N . ARG B 1 6 ? 21.547 -3.709 -78.562 1 20.36 6 ARG B N 1
ATOM 1616 C CA . ARG B 1 6 ? 20.734 -4.41 -79.5 1 20.36 6 ARG B CA 1
ATOM 1617 C C . ARG B 1 6 ? 20.828 -5.922 -79.312 1 20.36 6 ARG B C 1
ATOM 1619 O O . ARG B 1 6 ? 20.031 -6.672 -79.938 1 20.36 6 ARG B O 1
ATOM 1626 N N . HIS B 1 7 ? 21.625 -6.746 -78.562 1 20.55 7 HIS B N 1
ATOM 1627 C CA . HIS B 1 7 ? 21.969 -7.895 -79.375 1 20.55 7 HIS B CA 1
ATOM 1628 C C . HIS B 1 7 ? 20.812 -8.875 -79.5 1 20.55 7 HIS B C 1
ATOM 1630 O O . HIS B 1 7 ? 20 -8.984 -78.562 1 20.55 7 HIS B O 1
ATOM 1636 N N . PRO B 1 8 ? 20.703 -9.805 -80.562 1 24.83 8 PRO B N 1
ATOM 1637 C CA . PRO B 1 8 ? 19.844 -10.562 -81.438 1 24.83 8 PRO B CA 1
ATOM 1638 C C . PRO B 1 8 ? 19.625 -12 -81 1 24.83 8 PRO B C 1
ATOM 1640 O O . PRO B 1 8 ? 18.922 -12.766 -81.688 1 24.83 8 PRO B O 1
ATOM 1643 N N . ARG B 1 9 ? 19.375 -12.383 -79.812 1 26.36 9 ARG B N 1
ATOM 1644 C CA . ARG B 1 9 ? 19.625 -13.812 -79.688 1 26.36 9 ARG B CA 1
ATOM 1645 C C . ARG B 1 9 ? 18.672 -14.625 -80.562 1 26.36 9 ARG B C 1
ATOM 1647 O O . ARG B 1 9 ? 17.469 -14.359 -80.625 1 26.36 9 ARG B O 1
ATOM 1654 N N . LEU B 1 10 ? 19.219 -15.531 -81.375 1 20.52 10 LEU B N 1
ATOM 1655 C CA . LEU B 1 10 ? 18.953 -16.438 -82.5 1 20.52 10 LEU B CA 1
ATOM 1656 C C . LEU B 1 10 ? 18.078 -17.594 -82.062 1 20.52 10 LEU B C 1
ATOM 1658 O O . LEU B 1 10 ? 18.141 -18.016 -80.875 1 20.52 10 LEU B O 1
ATOM 1662 N N . ASN B 1 11 ? 17.219 -18.125 -82.938 1 21.02 11 ASN B N 1
ATOM 1663 C CA . ASN B 1 11 ? 15.984 -18.844 -83.188 1 21.02 11 ASN B CA 1
ATOM 1664 C C . ASN B 1 11 ? 16.234 -20.359 -83.312 1 21.02 11 ASN B C 1
ATOM 1666 O O . ASN B 1 11 ? 15.344 -21.109 -83.688 1 21.02 11 ASN B O 1
ATOM 1670 N N . PHE B 1 12 ? 17.188 -21 -82.562 1 18.84 12 PHE B N 1
ATOM 1671 C CA . PHE B 1 12 ? 17.484 -22.25 -83.25 1 18.84 12 PHE B CA 1
ATOM 1672 C C . PHE B 1 12 ? 16.281 -23.188 -83.25 1 18.84 12 PHE B C 1
ATOM 1674 O O . PHE B 1 12 ? 15.438 -23.094 -82.375 1 18.84 12 PHE B O 1
ATOM 1681 N N . THR B 1 13 ? 16.453 -24.344 -84.062 1 18.08 13 THR B N 1
ATOM 1682 C CA . THR B 1 13 ? 15.867 -25.172 -85.062 1 18.08 13 THR B CA 1
ATOM 1683 C C . THR B 1 13 ? 15.172 -26.391 -84.5 1 18.08 13 THR B C 1
ATOM 1685 O O . THR B 1 13 ? 14.07 -26.75 -84.938 1 18.08 13 THR B O 1
ATOM 1688 N N . ILE B 1 14 ? 15.617 -27.25 -83.5 1 19.64 14 ILE B N 1
ATOM 1689 C CA . ILE B 1 14 ? 15.758 -28.531 -84.188 1 19.64 14 ILE B CA 1
ATOM 1690 C C . ILE B 1 14 ? 14.414 -29.266 -84.188 1 19.64 14 ILE B C 1
ATOM 1692 O O . ILE B 1 14 ? 13.727 -29.328 -83.188 1 19.64 14 ILE B O 1
ATOM 1696 N N . ARG B 1 15 ? 14.023 -29.891 -85.375 1 18.88 15 ARG B N 1
ATOM 1697 C CA . ARG B 1 15 ? 12.914 -30.469 -86.125 1 18.88 15 ARG B CA 1
ATOM 1698 C C . ARG B 1 15 ? 12.602 -31.875 -85.625 1 18.88 15 ARG B C 1
ATOM 1700 O O . ARG B 1 15 ? 11.477 -32.344 -85.812 1 18.88 15 ARG B O 1
ATOM 1707 N N . TRP B 1 16 ? 13.578 -32.688 -85.125 1 18.5 16 TRP B N 1
ATOM 1708 C CA . TRP B 1 16 ? 13.531 -33.906 -85.875 1 18.5 16 TRP B CA 1
ATOM 1709 C C . TRP B 1 16 ? 12.195 -34.625 -85.688 1 18.5 16 TRP B C 1
ATOM 1711 O O . TRP B 1 16 ? 11.492 -34.375 -84.75 1 18.5 16 TRP B O 1
ATOM 1721 N N . SER B 1 17 ? 12.32 -36.062 -85.812 1 17.48 17 SER B N 1
ATOM 1722 C CA . SER B 1 17 ? 11.906 -37.156 -86.625 1 17.48 17 SER B CA 1
ATOM 1723 C C . SER B 1 17 ? 10.703 -37.906 -86.062 1 17.48 17 SER B C 1
ATOM 1725 O O . SER B 1 17 ? 10.492 -37.875 -84.812 1 17.48 17 SER B O 1
ATOM 1727 N N . MET B 1 18 ? 10.039 -38.688 -86.812 1 18.25 18 MET B N 1
ATOM 1728 C CA . MET B 1 18 ? 8.75 -39.156 -87.312 1 18.25 18 MET B CA 1
ATOM 1729 C C . MET B 1 18 ? 8.352 -40.469 -86.625 1 18.25 18 MET B C 1
ATOM 1731 O O . MET B 1 18 ? 7.316 -41.031 -86.875 1 18.25 18 MET B O 1
ATOM 1735 N N . LYS B 1 19 ? 9.438 -41.156 -85.938 1 19.7 19 LYS B N 1
ATOM 1736 C CA . LYS B 1 19 ? 9.336 -42.562 -86.25 1 19.7 19 LYS B CA 1
ATOM 1737 C C . LYS B 1 19 ? 7.926 -43.094 -85.938 1 19.7 19 LYS B C 1
ATOM 1739 O O . LYS B 1 19 ? 7.203 -42.531 -85.125 1 19.7 19 LYS B O 1
ATOM 1744 N N . HIS B 1 20 ? 7.648 -44.25 -86.5 1 18.14 20 HIS B N 1
ATOM 1745 C CA . HIS B 1 20 ? 6.668 -45.062 -87.188 1 18.14 20 HIS B CA 1
ATOM 1746 C C . HIS B 1 20 ? 5.664 -45.688 -86.25 1 18.14 20 HIS B C 1
ATOM 1748 O O . HIS B 1 20 ? 4.449 -45.562 -86.375 1 18.14 20 HIS B O 1
ATOM 1754 N N . PHE B 1 21 ? 6.012 -47 -85.625 1 19.52 21 PHE B N 1
ATOM 1755 C CA . PHE B 1 21 ? 5.465 -48.219 -86.188 1 19.52 21 PHE B CA 1
ATOM 1756 C C . PHE B 1 21 ? 4.168 -48.594 -85.5 1 19.52 21 PHE B C 1
ATOM 1758 O O . PHE B 1 21 ? 3.123 -48.75 -86.125 1 19.52 21 PHE B O 1
ATOM 1765 N N . GLU B 1 22 ? 4.242 -49.844 -84.875 1 19.94 22 GLU B N 1
ATOM 1766 C CA . GLU B 1 22 ? 3.586 -51.094 -85.188 1 19.94 22 GLU B CA 1
ATOM 1767 C C . GLU B 1 22 ? 2.242 -51.219 -84.5 1 19.94 22 GLU B C 1
ATOM 1769 O O . GLU B 1 22 ? 1.959 -50.5 -83.562 1 19.94 22 GLU B O 1
ATOM 1774 N N . ASP B 1 23 ? 1.908 -52.531 -84.188 1 18.39 23 ASP B N 1
ATOM 1775 C CA . ASP B 1 23 ? 0.942 -53.531 -84.625 1 18.39 23 ASP B CA 1
ATOM 1776 C C . ASP B 1 23 ? -0.245 -53.625 -83.625 1 18.39 23 ASP B C 1
ATOM 1778 O O . ASP B 1 23 ? -1.399 -53.594 -84.062 1 18.39 23 ASP B O 1
ATOM 1782 N N . TRP B 1 24 ? -0.054 -54.062 -82.312 1 22.44 24 TRP B N 1
ATOM 1783 C CA . TRP B 1 24 ? -0.624 -55.344 -81.875 1 22.44 24 TRP B CA 1
ATOM 1784 C C . TRP B 1 24 ? -2.076 -55.188 -81.5 1 22.44 24 TRP B C 1
ATOM 1786 O O . TRP B 1 24 ? -2.475 -54.094 -81 1 22.44 24 TRP B O 1
ATOM 1796 N N . SER B 1 25 ? -2.902 -56.125 -81.875 1 24.39 25 SER B N 1
ATOM 1797 C CA . SER B 1 25 ? -4.289 -56.531 -82.062 1 24.39 25 SER B CA 1
ATOM 1798 C C . SER B 1 25 ? -5.039 -56.625 -80.75 1 24.39 25 SER B C 1
ATOM 1800 O O . SER B 1 25 ? -6.188 -57.094 -80.688 1 24.39 25 SER B O 1
ATOM 1802 N N . ARG B 1 26 ? -4.41 -56.219 -79.625 1 23.44 26 ARG B N 1
ATOM 1803 C CA . ARG B 1 26 ? -4.969 -57.062 -78.625 1 23.44 26 ARG B CA 1
ATOM 1804 C C . ARG B 1 26 ? -6.48 -56.875 -78.5 1 23.44 26 ARG B C 1
ATOM 1806 O O . ARG B 1 26 ? -6.992 -55.75 -78.688 1 23.44 26 ARG B O 1
ATOM 1813 N N . LEU B 1 27 ? -7.121 -58.094 -78.375 1 25.09 27 LEU B N 1
ATOM 1814 C CA . LEU B 1 27 ? -8.438 -58.719 -78.312 1 25.09 27 LEU B CA 1
ATOM 1815 C C . LEU B 1 27 ? -9.266 -58.156 -77.188 1 25.09 27 LEU B C 1
ATOM 1817 O O . LEU B 1 27 ? -8.734 -57.875 -76.062 1 25.09 27 LEU B O 1
ATOM 1821 N N . ALA B 1 28 ? -10.445 -57.656 -77.562 1 26.44 28 ALA B N 1
ATOM 1822 C CA . ALA B 1 28 ? -11.516 -56.875 -76.938 1 26.44 28 ALA B CA 1
ATOM 1823 C C . ALA B 1 28 ? -12.25 -57.688 -75.875 1 26.44 28 ALA B C 1
ATOM 1825 O O . ALA B 1 28 ? -13.094 -58.531 -76.25 1 26.44 28 ALA B O 1
ATOM 1826 N N . ARG B 1 29 ? -11.328 -58.5 -75.062 1 28.72 29 ARG B N 1
ATOM 1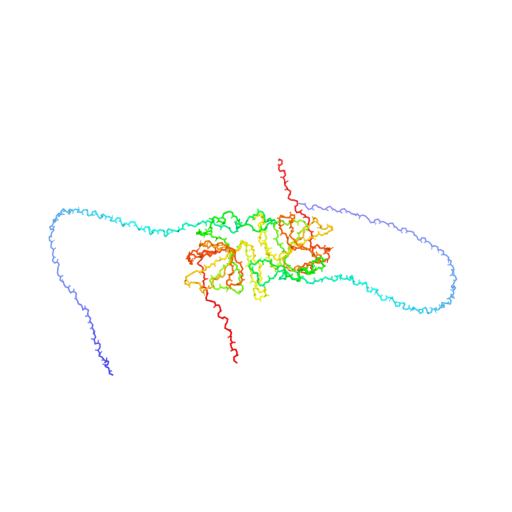827 C CA . ARG B 1 29 ? -12.219 -59.312 -74.25 1 28.72 29 ARG B CA 1
ATOM 1828 C C . ARG B 1 29 ? -13.242 -58.469 -73.5 1 28.72 29 ARG B C 1
ATOM 1830 O O . ARG B 1 29 ? -12.891 -57.5 -72.875 1 28.72 29 ARG B O 1
ATOM 1837 N N . CYS B 1 30 ? -14.469 -58.656 -73.938 1 31.31 30 CYS B N 1
ATOM 1838 C CA . CYS B 1 30 ? -15.758 -58.062 -73.562 1 31.31 30 CYS B CA 1
ATOM 1839 C C . CYS B 1 30 ? -16.047 -58.281 -72.125 1 31.31 30 CYS B C 1
ATOM 1841 O O . CYS B 1 30 ? -16.359 -59.406 -71.688 1 31.31 30 CYS B O 1
ATOM 1843 N N . GLY B 1 31 ? -14.953 -58.25 -71.25 1 25.02 31 GLY B N 1
ATOM 1844 C CA . GLY B 1 31 ? -15.375 -58.75 -69.938 1 25.02 31 GLY B CA 1
ATOM 1845 C C . GLY B 1 31 ? -16.562 -58 -69.375 1 25.02 31 GLY B C 1
ATOM 1846 O O . GLY B 1 31 ? -16.734 -56.812 -69.625 1 25.02 31 GLY B O 1
ATOM 1847 N N . VAL B 1 32 ? -17.594 -58.844 -69 1 35.03 32 VAL B N 1
ATOM 1848 C CA . VAL B 1 32 ? -18.875 -58.656 -68.375 1 35.03 32 VAL B CA 1
ATOM 1849 C C . VAL B 1 32 ? -18.672 -57.938 -67 1 35.03 32 VAL B C 1
ATOM 1851 O O . VAL B 1 32 ? -17.953 -58.438 -66.188 1 35.03 32 VAL B O 1
ATOM 1854 N N . LEU B 1 33 ? -18.562 -56.625 -67.062 1 33.28 33 LEU B N 1
ATOM 1855 C CA . LEU B 1 33 ? -18.359 -55.781 -65.875 1 33.28 33 LEU B CA 1
ATOM 1856 C C . LEU B 1 33 ? -19.5 -55.969 -64.875 1 33.28 33 LEU B C 1
ATOM 1858 O O . LEU B 1 33 ? -20.656 -55.688 -65.188 1 33.28 33 LEU B O 1
ATOM 1862 N N . SER B 1 34 ? -19.328 -57.156 -64.188 1 38.06 34 SER B N 1
ATOM 1863 C CA . SER B 1 34 ? -20.266 -57.344 -63.094 1 38.06 34 SER B CA 1
ATOM 1864 C C . SER B 1 34 ? -20.25 -56.156 -62.125 1 38.06 34 SER B C 1
ATOM 1866 O O . SER B 1 34 ? -19.172 -55.75 -61.656 1 38.06 34 SER B O 1
ATOM 1868 N N . PHE B 1 35 ? -21.219 -55.25 -62.312 1 36.22 35 PHE B N 1
ATOM 1869 C CA . PHE B 1 35 ? -21.453 -54.062 -61.5 1 36.22 35 PHE B CA 1
ATOM 1870 C C . PHE B 1 35 ? -21.656 -54.438 -60.031 1 36.22 35 PHE B C 1
ATOM 1872 O O . PHE B 1 35 ? -22.672 -55.031 -59.688 1 36.22 35 PHE B O 1
ATOM 1879 N N . LEU B 1 36 ? -20.531 -55.031 -59.406 1 37 36 LEU B N 1
ATOM 1880 C CA . LEU B 1 36 ? -20.75 -55.25 -57.969 1 37 36 LEU B CA 1
ATOM 1881 C C . LEU B 1 36 ? -21.031 -53.938 -57.25 1 37 36 LEU B C 1
ATOM 1883 O O . LEU B 1 36 ? -20.25 -53 -57.375 1 37 36 LEU B O 1
ATOM 1887 N N . ALA B 1 37 ? -22.344 -53.625 -57.031 1 37.56 37 ALA B N 1
ATOM 1888 C CA . ALA B 1 37 ? -22.812 -52.5 -56.219 1 37.56 37 ALA B CA 1
ATOM 1889 C C . ALA B 1 37 ? -22.219 -52.562 -54.812 1 37.56 37 ALA B C 1
ATOM 1891 O O . ALA B 1 37 ? -22.5 -53.469 -54.062 1 37.56 37 ALA B O 1
ATOM 1892 N N . TRP B 1 38 ? -20.891 -52.188 -54.656 1 43.22 38 TRP B N 1
ATOM 1893 C CA . TRP B 1 38 ? -20.312 -52.094 -53.312 1 43.22 38 TRP B CA 1
ATOM 1894 C C . TRP B 1 38 ? -21.109 -51.094 -52.469 1 43.22 38 TRP B C 1
ATOM 1896 O O . TRP B 1 38 ? -21.234 -49.906 -52.844 1 43.22 38 TRP B O 1
ATOM 1906 N N . THR B 1 39 ? -22.156 -51.531 -51.781 1 42.81 39 THR B N 1
ATOM 1907 C CA . THR B 1 39 ? -22.781 -50.75 -50.719 1 42.81 39 THR B CA 1
ATOM 1908 C C . THR B 1 39 ? -21.734 -50.219 -49.719 1 42.81 39 THR B C 1
ATOM 1910 O O . THR B 1 39 ? -20.969 -51 -49.156 1 42.81 39 THR B O 1
ATOM 1913 N N . ALA B 1 40 ? -21.125 -49.094 -50.094 1 43.44 40 ALA B N 1
ATOM 1914 C CA . ALA B 1 40 ? -20.25 -48.375 -49.188 1 43.44 40 ALA B CA 1
ATOM 1915 C C . ALA B 1 40 ? -20.969 -48.094 -47.875 1 43.44 40 ALA B C 1
ATOM 1917 O O . ALA B 1 40 ? -21.969 -47.344 -47.844 1 43.44 40 ALA B O 1
ATOM 1918 N N . GLY B 1 41 ? -21.062 -49.156 -47.031 1 44.19 41 GLY B N 1
ATOM 1919 C CA . GLY B 1 41 ? -21.422 -48.812 -45.656 1 44.19 41 GLY B CA 1
ATOM 1920 C C . GLY B 1 41 ? -20.656 -47.656 -45.094 1 44.19 41 GLY B C 1
ATOM 1921 O O . GLY B 1 41 ? -19.422 -47.656 -45.094 1 44.19 41 GLY B O 1
ATOM 1922 N N . CYS B 1 42 ? -21.25 -46.438 -45.219 1 44.53 42 CYS B N 1
ATOM 1923 C CA . CYS B 1 42 ? -20.703 -45.312 -44.5 1 44.53 42 CYS B CA 1
ATOM 1924 C C . CYS B 1 42 ? -20.312 -45.688 -43.094 1 44.53 42 CYS B C 1
ATOM 1926 O O . CYS B 1 42 ? -21.172 -46.062 -42.281 1 44.53 42 CYS B O 1
ATOM 1928 N N . ALA B 1 43 ? -19.078 -46.344 -42.938 1 47.81 43 ALA B N 1
ATOM 1929 C CA . ALA B 1 43 ? -18.531 -46.438 -41.594 1 47.81 43 ALA B CA 1
ATOM 1930 C C . ALA B 1 43 ? -18.719 -45.094 -40.844 1 47.81 43 ALA B C 1
ATOM 1932 O O . ALA B 1 43 ? -18.297 -44.062 -41.344 1 47.81 43 ALA B O 1
ATOM 1933 N N . SER B 1 44 ? -19.828 -44.938 -40.094 1 48.03 44 SER B N 1
ATOM 1934 C CA . SER B 1 44 ? -19.906 -43.875 -39.094 1 48.03 44 SER B CA 1
ATOM 1935 C C . SER B 1 44 ? -18.578 -43.719 -38.344 1 48.03 44 SER B C 1
ATOM 1937 O O . SER B 1 44 ? -18.062 -44.688 -37.781 1 48.03 44 SER B O 1
ATOM 1939 N N . GLN B 1 45 ? -17.672 -42.844 -38.906 1 46.03 45 GLN B N 1
ATOM 1940 C CA . GLN B 1 45 ? -16.5 -42.5 -38.125 1 46.03 45 GLN B CA 1
ATOM 1941 C C . GLN B 1 45 ? -16.859 -42.375 -36.625 1 46.03 45 GLN B C 1
ATOM 1943 O O . GLN B 1 45 ? -17.938 -41.875 -36.281 1 46.03 45 GLN B O 1
ATOM 1948 N N . PRO B 1 46 ? -16.312 -43.406 -35.875 1 48.38 46 PRO B N 1
ATOM 1949 C CA . PRO B 1 46 ? -16.531 -43.156 -34.438 1 48.38 46 PRO B CA 1
ATOM 1950 C C . PRO B 1 46 ? -16.406 -41.688 -34.094 1 48.38 46 PRO B C 1
ATOM 1952 O O . PRO B 1 46 ? -15.719 -40.938 -34.781 1 48.38 46 PRO B O 1
ATOM 1955 N N . GLY B 1 47 ? -17.484 -41.062 -33.562 1 42.94 47 GLY B N 1
ATOM 1956 C CA . GLY B 1 47 ? -17.5 -39.75 -32.938 1 42.94 47 GLY B CA 1
ATOM 1957 C C . GLY B 1 47 ? -16.156 -39.406 -32.312 1 42.94 47 GLY B C 1
ATOM 1958 O O . GLY B 1 47 ? -15.375 -40.281 -31.953 1 42.94 47 GLY B O 1
ATOM 1959 N N . GLY B 1 48 ? -15.477 -38.406 -32.844 1 43.06 48 GLY B N 1
ATOM 1960 C CA . GLY B 1 48 ? -14.305 -37.781 -32.219 1 43.06 48 GLY B CA 1
ATOM 1961 C C . GLY B 1 48 ? -14.297 -37.875 -30.719 1 43.06 48 GLY B C 1
ATOM 1962 O O . GLY B 1 48 ? -15.32 -37.656 -30.062 1 43.06 48 GLY B O 1
ATOM 1963 N N . GLY B 1 49 ? -13.578 -38.875 -30.203 1 40.53 49 GLY B N 1
ATOM 1964 C CA . GLY B 1 49 ? -13.305 -38.875 -28.766 1 40.53 49 GLY B CA 1
ATOM 1965 C C . GLY B 1 49 ? -13.156 -37.469 -28.219 1 40.53 49 GLY B C 1
ATOM 1966 O O . GLY B 1 49 ? -12.414 -36.656 -28.766 1 40.53 49 GLY B O 1
ATOM 1967 N N . THR B 1 50 ? -14.25 -36.875 -27.719 1 46.09 50 THR B N 1
ATOM 1968 C CA . THR B 1 50 ? -14.047 -35.688 -26.906 1 46.09 50 THR B CA 1
ATOM 1969 C C . THR B 1 50 ? -12.758 -35.781 -26.094 1 46.09 50 THR B C 1
ATOM 1971 O O . THR B 1 50 ? -12.562 -36.75 -25.359 1 46.09 50 THR B O 1
ATOM 1974 N N . SER B 1 51 ? -11.625 -35.469 -26.703 1 42.81 51 SER B N 1
ATOM 1975 C CA . SER B 1 51 ? -10.469 -35.312 -25.828 1 42.81 51 SER B CA 1
ATOM 1976 C C . SER B 1 51 ? -10.898 -35 -24.406 1 42.81 51 SER B C 1
ATOM 1978 O O . SER B 1 51 ? -11.758 -34.156 -24.172 1 42.81 51 SER B O 1
ATOM 1980 N N . PRO B 1 52 ? -10.797 -35.906 -23.547 1 41.53 52 PRO B N 1
ATOM 1981 C CA . PRO B 1 52 ? -11.133 -35.469 -22.172 1 41.53 52 PRO B CA 1
ATOM 1982 C C . PRO B 1 52 ? -10.734 -34.031 -21.891 1 41.53 52 PRO B C 1
ATOM 1984 O O . PRO B 1 52 ? -9.625 -33.625 -22.234 1 41.53 52 PRO B O 1
ATOM 1987 N N . ALA B 1 53 ? -11.586 -33.062 -21.984 1 43.81 53 ALA B N 1
ATOM 1988 C CA . ALA B 1 53 ? -11.25 -31.75 -21.453 1 43.81 53 ALA B CA 1
ATOM 1989 C C . ALA B 1 53 ? -10.203 -31.859 -20.344 1 43.81 53 ALA B C 1
ATOM 1991 O O . ALA B 1 53 ? -10.281 -32.75 -19.5 1 43.81 53 ALA B O 1
ATOM 1992 N N . ALA B 1 54 ? -8.961 -31.672 -20.531 1 44.69 54 ALA B N 1
ATOM 1993 C CA . ALA B 1 54 ? -7.969 -31.594 -19.469 1 44.69 54 ALA B CA 1
ATOM 1994 C C . ALA B 1 54 ? -8.625 -31.281 -18.125 1 44.69 54 ALA B C 1
ATOM 1996 O O . ALA B 1 54 ? -9.344 -30.281 -18 1 44.69 54 ALA B O 1
ATOM 1997 N N . ALA B 1 55 ? -9.164 -32.125 -17.328 1 47.84 55 ALA B N 1
ATOM 1998 C CA . ALA B 1 55 ? -9.789 -32.031 -16 1 47.84 55 ALA B CA 1
ATOM 1999 C C . ALA B 1 55 ? -9.164 -30.906 -15.172 1 47.84 55 ALA B C 1
ATOM 2001 O O . ALA B 1 55 ? -8 -31 -14.781 1 47.84 55 ALA B O 1
ATOM 2002 N N . THR B 1 56 ? -9.43 -29.609 -15.469 1 59.91 56 THR B N 1
ATOM 2003 C CA . THR B 1 56 ? -8.922 -28.5 -14.664 1 59.91 56 THR B CA 1
ATOM 2004 C C . THR B 1 56 ? -9.016 -28.828 -13.172 1 59.91 56 THR B C 1
ATOM 2006 O O . THR B 1 56 ? -10.078 -29.219 -12.68 1 59.91 56 THR B O 1
ATOM 2009 N N . VAL B 1 57 ? -7.914 -29.5 -12.562 1 73.31 57 VAL B N 1
ATOM 2010 C CA . VAL B 1 57 ? -7.836 -29.75 -11.125 1 73.31 57 VAL B CA 1
ATOM 2011 C C . VAL B 1 57 ? -8.508 -28.609 -10.367 1 73.31 57 VAL B C 1
ATOM 2013 O O . VAL B 1 57 ? -8.234 -27.438 -10.617 1 73.31 57 VAL B O 1
ATOM 2016 N N . PRO B 1 58 ? -9.586 -28.922 -9.633 1 88.69 58 PRO B N 1
ATOM 2017 C CA . PRO B 1 58 ? -10.328 -27.891 -8.891 1 88.69 58 PRO B CA 1
ATOM 2018 C C . PRO B 1 58 ? -9.414 -27.031 -8.023 1 88.69 58 PRO B C 1
ATOM 2020 O O . PRO B 1 58 ? -8.43 -27.516 -7.469 1 88.69 58 PRO B O 1
ATOM 2023 N N . ALA B 1 59 ? -9.484 -25.781 -8.086 1 95.5 59 ALA B N 1
ATOM 2024 C CA . ALA B 1 59 ? -8.781 -24.797 -7.25 1 95.5 59 ALA B CA 1
ATOM 2025 C C . ALA B 1 59 ? -9.773 -23.922 -6.5 1 95.5 59 ALA B C 1
ATOM 2027 O O . ALA B 1 59 ? -10.758 -23.453 -7.074 1 95.5 59 ALA B O 1
ATOM 2028 N N . ALA B 1 60 ? -9.562 -23.75 -5.199 1 97.38 60 ALA B N 1
ATOM 2029 C CA . ALA B 1 60 ? -10.422 -22.859 -4.422 1 97.38 60 ALA B CA 1
ATOM 2030 C C . ALA B 1 60 ? -10.203 -21.406 -4.805 1 97.38 60 ALA B C 1
ATOM 2032 O O . ALA B 1 60 ? -9.062 -20.969 -5.027 1 97.38 60 ALA B O 1
ATOM 2033 N N . GLU B 1 61 ? -11.281 -20.688 -4.914 1 97.31 61 GLU B N 1
ATOM 2034 C CA . GLU B 1 61 ? -11.188 -19.25 -5.176 1 97.31 61 GLU B CA 1
ATOM 2035 C C . GLU B 1 61 ? -10.773 -18.484 -3.922 1 97.31 61 GLU B C 1
ATOM 2037 O O . GLU B 1 61 ? -11.352 -18.688 -2.852 1 97.31 61 GLU B O 1
ATOM 2042 N N . LEU B 1 62 ? -9.742 -17.656 -4.012 1 97.81 62 LEU B N 1
ATOM 2043 C CA . LEU B 1 62 ? -9.266 -16.844 -2.906 1 97.81 62 LEU B CA 1
ATOM 2044 C C . LEU B 1 62 ? -9.062 -15.398 -3.35 1 97.81 62 LEU B C 1
ATOM 2046 O O . LEU B 1 62 ? -8.328 -15.133 -4.305 1 97.81 62 LEU B O 1
ATOM 2050 N N . ARG B 1 63 ? -9.727 -14.508 -2.703 1 95.94 63 ARG B N 1
ATOM 2051 C CA . ARG B 1 63 ? -9.562 -13.086 -2.98 1 95.94 63 ARG B CA 1
ATOM 2052 C C . ARG B 1 63 ? -8.523 -12.461 -2.049 1 95.94 63 ARG B C 1
ATOM 2054 O O . ARG B 1 63 ? -8.461 -12.797 -0.865 1 95.94 63 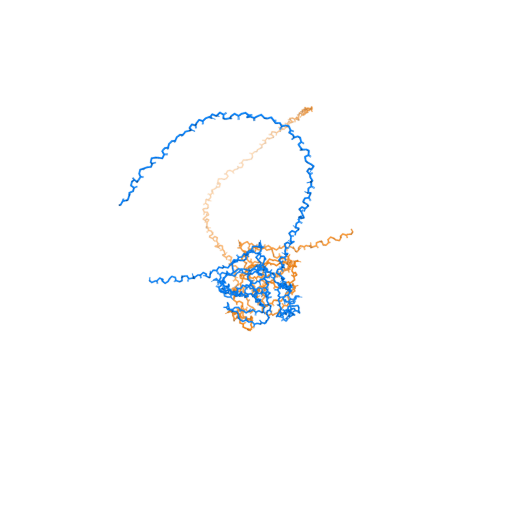ARG B O 1
ATOM 2061 N N . LEU B 1 64 ? -7.828 -11.523 -2.594 1 97.06 64 LEU B N 1
ATOM 2062 C CA . LEU B 1 64 ? -6.797 -10.859 -1.803 1 97.06 64 LEU B CA 1
ATOM 2063 C C . LEU B 1 64 ? -7.418 -10.055 -0.665 1 97.06 64 LEU B C 1
ATOM 2065 O O . LEU B 1 64 ? -6.836 -9.953 0.417 1 97.06 64 LEU B O 1
ATOM 2069 N N . SER B 1 65 ? -8.609 -9.531 -0.849 1 92.19 65 SER B N 1
ATOM 2070 C CA . SER B 1 65 ? -9.328 -8.781 0.176 1 92.19 65 SER B CA 1
ATOM 2071 C C . SER B 1 65 ? -9.711 -9.68 1.35 1 92.19 65 SER B C 1
ATOM 2073 O O . SER B 1 65 ? -10.102 -9.188 2.41 1 92.19 65 SER B O 1
ATOM 2075 N N . GLU B 1 66 ? -9.516 -10.961 1.227 1 93.81 66 GLU B N 1
ATOM 2076 C CA . GLU B 1 66 ? -9.898 -11.938 2.24 1 93.81 66 GLU B CA 1
ATOM 2077 C C . GLU B 1 66 ? -8.68 -12.422 3.023 1 93.81 66 GLU B C 1
ATOM 2079 O O . GLU B 1 66 ? -8.773 -13.375 3.799 1 93.81 66 GLU B O 1
ATOM 2084 N N . PHE B 1 67 ? -7.582 -11.844 2.85 1 96.94 67 PHE B N 1
ATOM 2085 C CA . PHE B 1 67 ? -6.355 -12.312 3.477 1 96.94 67 PHE B CA 1
ATOM 2086 C C . PHE B 1 67 ? -6.379 -12.062 4.98 1 96.94 67 PHE B C 1
ATOM 2088 O O . PHE B 1 67 ? -6.047 -12.945 5.77 1 96.94 67 PHE B O 1
ATOM 2095 N N . PHE B 1 68 ? -6.902 -10.836 5.305 1 95.88 68 PHE B N 1
ATOM 2096 C CA . PHE B 1 68 ? -6.824 -10.438 6.703 1 95.88 68 PHE B CA 1
ATOM 2097 C C . PHE B 1 68 ? -8.188 -9.969 7.207 1 95.88 68 PHE B C 1
ATOM 2099 O O . PHE B 1 68 ? -8.992 -9.445 6.434 1 95.88 68 PHE B O 1
ATOM 2106 N N . LYS B 1 69 ? -8.344 -10.156 8.492 1 93.44 69 LYS B N 1
ATOM 2107 C CA . LYS B 1 69 ? -9.57 -9.68 9.109 1 93.44 69 LYS B CA 1
ATOM 2108 C C . LYS B 1 69 ? -9.672 -8.156 9.039 1 93.44 69 LYS B C 1
ATOM 2110 O O . LYS B 1 69 ? -8.68 -7.457 9.227 1 93.44 69 LYS B O 1
ATOM 2115 N N . LEU B 1 70 ? -10.945 -7.656 8.805 1 87 70 LEU B N 1
ATOM 2116 C CA . LEU B 1 70 ? -11.195 -6.223 8.703 1 87 70 LEU B CA 1
ATOM 2117 C C . LEU B 1 70 ? -12.32 -5.805 9.656 1 87 70 LEU B C 1
ATOM 2119 O O . LEU B 1 70 ? -13.242 -6.578 9.906 1 87 70 LEU B O 1
ATOM 2123 N N . PRO B 1 71 ? -12.336 -4.57 10.133 1 86.25 71 PRO B N 1
ATOM 2124 C CA . PRO B 1 71 ? -11.195 -3.654 10.047 1 86.25 71 PRO B CA 1
ATOM 2125 C C . PRO B 1 71 ? -9.984 -4.145 10.836 1 86.25 71 PRO B C 1
ATOM 2127 O O . PRO B 1 71 ? -10.125 -4.988 11.727 1 86.25 71 PRO B O 1
ATOM 2130 N N . VAL B 1 72 ? -8.812 -3.658 10.406 1 88.06 72 VAL B N 1
ATOM 2131 C CA . VAL B 1 72 ? -7.613 -4.012 11.156 1 88.06 72 VAL B CA 1
ATOM 2132 C C . VAL B 1 72 ? -7.707 -3.457 12.578 1 88.06 72 VAL B C 1
ATOM 2134 O O . VAL B 1 72 ? -7.969 -2.266 12.766 1 88.06 72 VAL B O 1
ATOM 2137 N N . GLY B 1 73 ? -7.543 -4.297 13.516 1 82.75 73 GLY B N 1
ATOM 2138 C CA . GLY B 1 73 ? -7.66 -3.918 14.914 1 82.75 73 GLY B CA 1
ATOM 2139 C C . GLY B 1 73 ? -6.328 -3.568 15.555 1 82.75 73 GLY B C 1
ATOM 2140 O O . GLY B 1 73 ? -5.309 -3.48 14.867 1 82.75 73 GLY B O 1
ATOM 2141 N N . PRO B 1 74 ? -6.406 -3.395 16.875 1 79.31 74 PRO B N 1
ATOM 2142 C CA . PRO B 1 74 ? -5.203 -3.006 17.625 1 79.31 74 PRO B CA 1
ATOM 2143 C C . PRO B 1 74 ? -4.125 -4.086 17.594 1 79.31 74 PRO B C 1
ATOM 2145 O O . PRO B 1 74 ? -2.949 -3.793 17.844 1 79.31 74 PRO B O 1
ATOM 2148 N N . ARG B 1 75 ? -4.598 -5.289 17.375 1 82.25 75 ARG B N 1
ATOM 2149 C CA . ARG B 1 75 ? -3.645 -6.395 17.328 1 82.25 75 ARG B CA 1
ATOM 2150 C C . ARG B 1 75 ? -2.91 -6.426 15.992 1 82.25 75 ARG B C 1
ATOM 2152 O O . ARG B 1 75 ? -1.985 -7.219 15.805 1 82.25 75 ARG B O 1
ATOM 2159 N N . GLY B 1 76 ? -3.338 -5.648 15.125 1 87.5 76 GLY B N 1
ATOM 2160 C CA . GLY B 1 76 ? -2.715 -5.625 13.812 1 87.5 76 GLY B CA 1
ATOM 2161 C C . GLY B 1 76 ? -3.354 -6.59 12.828 1 87.5 76 GLY B C 1
ATOM 2162 O O . GLY B 1 76 ? -4.535 -6.914 12.945 1 87.5 76 GLY B O 1
ATOM 2163 N N . LEU B 1 77 ? -2.588 -7.027 11.883 1 90.25 77 LEU B N 1
ATOM 2164 C CA . LEU B 1 77 ? -3.08 -7.895 10.82 1 90.25 77 LEU B CA 1
ATOM 2165 C C . LEU B 1 77 ? -3.307 -9.312 11.336 1 90.25 77 LEU B C 1
ATOM 2167 O O . LEU B 1 77 ? -2.393 -9.93 11.883 1 90.25 77 LEU B O 1
ATOM 2171 N N . GLU B 1 78 ? -4.441 -9.789 11.188 1 94.69 78 GLU B N 1
ATOM 2172 C CA . GLU B 1 78 ? -4.797 -11.164 11.523 1 94.69 78 GLU B CA 1
ATOM 2173 C C . GLU B 1 78 ? -5.324 -11.914 10.305 1 94.69 78 GLU B C 1
ATOM 2175 O O . GLU B 1 78 ? -6.332 -11.523 9.719 1 94.69 78 GLU B O 1
ATOM 2180 N N . PRO B 1 79 ? -4.637 -13.008 9.984 1 97.06 79 PRO B N 1
ATOM 2181 C CA . PRO B 1 79 ? -5.164 -13.781 8.859 1 97.06 79 PRO B CA 1
ATOM 2182 C C . PRO B 1 79 ? -6.574 -14.312 9.109 1 97.06 79 PRO B C 1
ATOM 2184 O O . PRO B 1 79 ? -6.902 -14.68 10.242 1 97.06 79 PRO B O 1
ATOM 2187 N N . THR B 1 80 ? -7.383 -14.375 8.062 1 97.31 80 THR B N 1
ATOM 2188 C CA . THR B 1 80 ? -8.742 -14.891 8.18 1 97.31 80 THR B CA 1
ATOM 2189 C C . THR B 1 80 ? -8.727 -16.406 8.336 1 97.31 80 THR B C 1
ATOM 2191 O O . THR B 1 80 ? -7.738 -17.062 8 1 97.31 80 THR B O 1
ATOM 2194 N N . ASP B 1 81 ? -9.797 -16.969 8.781 1 98.19 81 ASP B N 1
ATOM 2195 C CA . ASP B 1 81 ? -9.953 -18.422 8.844 1 98.19 81 ASP B CA 1
ATOM 2196 C C . ASP B 1 81 ? -9.93 -19.047 7.445 1 98.19 81 ASP B C 1
ATOM 2198 O O . ASP B 1 81 ? -9.398 -20.141 7.258 1 98.19 81 ASP B O 1
ATOM 2202 N N . LYS B 1 82 ? -10.484 -18.344 6.523 1 98.19 82 LYS B N 1
ATOM 2203 C CA . LYS B 1 82 ? -10.477 -18.828 5.152 1 98.19 82 LYS B CA 1
ATOM 2204 C C . LYS B 1 82 ? -9.055 -18.984 4.625 1 98.19 82 LYS B C 1
ATOM 2206 O O . LYS B 1 82 ? -8.695 -20.031 4.07 1 98.19 82 LYS B O 1
ATOM 2211 N N . LEU B 1 83 ? -8.32 -17.922 4.789 1 98.44 83 LEU B N 1
ATOM 2212 C CA . LEU B 1 83 ? -6.93 -17.984 4.34 1 98.44 83 LEU B CA 1
ATOM 2213 C C . LEU B 1 83 ? -6.18 -19.125 5.008 1 98.44 83 LEU B C 1
ATOM 2215 O O . LEU B 1 83 ? -5.52 -19.922 4.332 1 98.44 83 LEU B O 1
ATOM 2219 N N . ARG B 1 84 ? -6.32 -19.25 6.262 1 98.56 84 ARG B N 1
ATOM 2220 C CA . ARG B 1 84 ? -5.637 -20.281 7.02 1 98.56 84 ARG B CA 1
ATOM 2221 C C . ARG B 1 84 ? -6.09 -21.672 6.574 1 98.56 84 ARG B C 1
ATOM 2223 O O . ARG B 1 84 ? -5.281 -22.609 6.496 1 98.56 84 ARG B O 1
ATOM 2230 N N . GLY B 1 85 ? -7.305 -21.781 6.273 1 98.38 85 GLY B N 1
ATOM 2231 C CA . GLY B 1 85 ? -7.871 -23.062 5.871 1 98.38 85 GLY B CA 1
ATOM 2232 C C . GLY B 1 85 ? -7.406 -23.5 4.5 1 98.38 85 GLY B C 1
ATOM 2233 O O . GLY B 1 85 ? -7.527 -24.688 4.152 1 98.38 85 GLY B O 1
ATOM 2234 N N . LEU B 1 86 ? -6.879 -22.562 3.785 1 98.5 86 LEU B N 1
ATOM 2235 C CA . LEU B 1 86 ? -6.488 -22.875 2.414 1 98.5 86 LEU B CA 1
ATOM 2236 C C . LEU B 1 86 ? -4.988 -23.125 2.32 1 98.5 86 LEU B C 1
ATOM 2238 O O . LEU B 1 86 ? -4.469 -23.422 1.242 1 98.5 86 LEU B O 1
ATOM 2242 N N . ALA B 1 87 ? -4.285 -23.062 3.439 1 98.44 87 ALA B N 1
ATOM 2243 C CA . ALA B 1 87 ? -2.855 -23.359 3.451 1 98.44 87 ALA B CA 1
ATOM 2244 C C . ALA B 1 87 ? -2.58 -24.766 2.926 1 98.44 87 ALA B C 1
ATOM 2246 O O . ALA B 1 87 ? -3.227 -25.734 3.346 1 98.44 87 ALA B O 1
ATOM 2247 N N . GLY B 1 88 ? -1.673 -24.859 1.965 1 98.38 88 GLY B N 1
ATOM 2248 C CA . GLY B 1 88 ? -1.305 -26.141 1.387 1 98.38 88 GLY B CA 1
ATOM 2249 C C . GLY B 1 88 ? -2.248 -26.594 0.288 1 98.38 88 GLY B C 1
ATOM 2250 O O . GLY B 1 88 ? -2.039 -27.641 -0.324 1 98.38 88 GLY B O 1
ATOM 2251 N N . LYS B 1 89 ? -3.242 -25.812 0.038 1 98.12 89 LYS B N 1
ATOM 2252 C CA . LYS B 1 89 ? -4.227 -26.188 -0.978 1 98.12 89 LYS B CA 1
ATOM 2253 C C . LYS B 1 89 ? -3.996 -25.406 -2.271 1 98.12 89 LYS B C 1
ATOM 2255 O O . LYS B 1 89 ? -3.311 -24.375 -2.275 1 98.12 89 LYS B O 1
ATOM 2260 N N . ARG B 1 90 ? -4.531 -25.969 -3.33 1 98.06 90 ARG B N 1
ATOM 2261 C CA . ARG B 1 90 ? -4.52 -25.297 -4.621 1 98.06 90 ARG B CA 1
ATOM 2262 C C . ARG B 1 90 ? -5.559 -24.188 -4.664 1 98.06 90 ARG B C 1
ATOM 2264 O O . ARG B 1 90 ? -6.734 -24.406 -4.379 1 98.06 90 ARG B O 1
ATOM 2271 N N . VAL B 1 91 ? -5.109 -22.969 -4.953 1 98.56 91 VAL B N 1
ATOM 2272 C CA . VAL B 1 91 ? -6.023 -21.828 -4.957 1 98.56 91 VAL B CA 1
ATOM 2273 C C . VAL B 1 91 ? -5.844 -21.016 -6.238 1 98.56 91 VAL B C 1
ATOM 2275 O O . VAL B 1 91 ? -4.805 -21.109 -6.895 1 98.56 91 VAL B O 1
ATOM 2278 N N . ARG B 1 92 ? -6.91 -20.391 -6.621 1 98 92 ARG B N 1
ATOM 2279 C CA . ARG B 1 92 ? -6.934 -19.406 -7.691 1 98 92 ARG B CA 1
ATOM 2280 C C . ARG B 1 92 ? -7.098 -18 -7.133 1 98 92 ARG B C 1
ATOM 2282 O O . ARG B 1 92 ? -8.016 -17.734 -6.355 1 98 92 ARG B O 1
ATOM 2289 N N . VAL B 1 93 ? -6.176 -17.156 -7.531 1 98.38 93 VAL B N 1
ATOM 2290 C CA . VAL B 1 93 ? -6.16 -15.797 -6.988 1 98.38 93 VAL B CA 1
ATOM 2291 C C . VAL B 1 93 ? -6.188 -14.781 -8.125 1 98.38 93 VAL B C 1
ATOM 2293 O O . VAL B 1 93 ? -5.477 -14.93 -9.125 1 98.38 93 VAL B O 1
ATOM 2296 N N . HIS B 1 94 ? -7.012 -13.758 -7.961 1 97.44 94 HIS B N 1
ATOM 2297 C CA . HIS B 1 94 ? -7.07 -12.617 -8.867 1 97.44 94 HIS B CA 1
ATOM 2298 C C . HIS B 1 94 ? -6.457 -11.375 -8.227 1 97.44 94 HIS B C 1
ATOM 2300 O O . HIS B 1 94 ? -6.645 -11.133 -7.035 1 97.44 94 HIS B O 1
ATOM 2306 N N . GLY B 1 95 ? -5.707 -10.664 -9.008 1 97.75 95 GLY B N 1
ATOM 2307 C CA . GLY B 1 95 ? -5.121 -9.43 -8.516 1 97.75 95 GLY B CA 1
ATOM 2308 C C . GLY B 1 95 ? -4.324 -8.68 -9.562 1 97.75 95 GLY B C 1
ATOM 2309 O O . GLY B 1 95 ? -4.344 -9.047 -10.742 1 97.75 95 GLY B O 1
ATOM 2310 N N . TYR B 1 96 ? -3.775 -7.621 -9.164 1 97 96 TYR B N 1
ATOM 2311 C CA . TYR B 1 96 ? -2.963 -6.781 -10.039 1 97 96 TYR B CA 1
ATOM 2312 C C . TYR B 1 96 ? -1.482 -7.121 -9.898 1 97 96 TYR B C 1
ATOM 2314 O O . TYR B 1 96 ? -0.956 -7.172 -8.781 1 97 96 TYR B O 1
ATOM 2322 N N . LEU B 1 97 ? -0.882 -7.336 -11.07 1 98.25 97 LEU B N 1
ATOM 2323 C CA . LEU B 1 97 ? 0.562 -7.539 -11.062 1 98.25 97 LEU B CA 1
ATOM 2324 C C . LEU B 1 97 ? 1.291 -6.266 -10.648 1 98.25 97 LEU B C 1
ATOM 2326 O O . LEU B 1 97 ? 1.035 -5.191 -11.203 1 98.25 97 LEU B O 1
ATOM 2330 N N . VAL B 1 98 ? 2.195 -6.434 -9.656 1 97.44 98 VAL B N 1
ATOM 2331 C CA . VAL B 1 98 ? 2.982 -5.273 -9.258 1 97.44 98 VAL B CA 1
ATOM 2332 C C . VAL B 1 98 ? 3.947 -4.891 -10.375 1 97.44 98 VAL B C 1
ATOM 2334 O O . VAL B 1 98 ? 4.645 -5.746 -10.922 1 97.44 98 VAL B O 1
ATOM 2337 N N . GLN B 1 99 ? 3.885 -3.596 -10.734 1 97.12 99 GLN B N 1
ATOM 2338 C CA . GLN B 1 99 ? 4.855 -3.088 -11.695 1 97.12 99 GLN B CA 1
ATOM 2339 C C . GLN B 1 99 ? 6.172 -2.725 -11.008 1 97.12 99 GLN B C 1
ATOM 2341 O O . GLN B 1 99 ? 6.238 -1.749 -10.258 1 97.12 99 GLN B O 1
ATOM 2346 N N . GLU B 1 100 ? 7.188 -3.428 -11.305 1 95.06 100 GLU B N 1
ATOM 2347 C CA . GLU B 1 100 ? 8.5 -3.225 -10.695 1 95.06 100 GLU B CA 1
ATOM 2348 C C . GLU B 1 100 ? 9.492 -2.639 -11.703 1 95.06 100 GLU B C 1
ATOM 2350 O O . GLU B 1 100 ? 9.445 -2.975 -12.891 1 95.06 100 GLU B O 1
ATOM 2355 N N . GLU B 1 101 ? 10.289 -1.777 -11.211 1 93.62 101 GLU B N 1
ATOM 2356 C CA . GLU B 1 101 ? 11.383 -1.283 -12.039 1 93.62 101 GLU B CA 1
ATOM 2357 C C . GLU B 1 101 ? 12.484 -2.33 -12.188 1 93.62 101 GLU B C 1
ATOM 2359 O O . GLU B 1 101 ? 13.125 -2.418 -13.234 1 93.62 101 GLU B O 1
ATOM 2364 N N . GLU B 1 102 ? 12.711 -3.141 -11.18 1 92.38 102 GLU B N 1
ATOM 2365 C CA . GLU B 1 102 ? 13.711 -4.203 -11.164 1 92.38 102 GLU B CA 1
ATOM 2366 C C . GLU B 1 102 ? 13.094 -5.531 -10.742 1 92.38 102 GLU B C 1
ATOM 2368 O O . GLU B 1 102 ? 13.461 -6.09 -9.703 1 92.38 102 GLU B O 1
ATOM 2373 N N . PRO B 1 103 ? 12.336 -6.074 -11.656 1 95.12 103 PRO B N 1
ATOM 2374 C CA . PRO B 1 103 ? 11.703 -7.352 -11.312 1 95.12 103 PRO B CA 1
ATOM 2375 C C . PRO B 1 103 ? 12.711 -8.492 -11.203 1 95.12 103 PRO B C 1
ATOM 2377 O O . PRO B 1 103 ? 13.695 -8.531 -11.945 1 95.12 103 PRO B O 1
ATOM 2380 N N . LEU B 1 104 ? 12.43 -9.391 -10.242 1 94.31 104 LEU B N 1
ATOM 2381 C CA . LEU B 1 104 ? 13.258 -10.578 -10.07 1 94.31 104 LEU B CA 1
ATOM 2382 C C . LEU B 1 104 ? 12.711 -11.742 -10.891 1 94.31 104 LEU B C 1
ATOM 2384 O O . LEU B 1 104 ? 11.516 -12.055 -10.805 1 94.31 104 LEU B O 1
ATOM 2388 N N . PRO B 1 105 ? 13.594 -12.398 -11.641 1 96.31 105 PRO B N 1
ATOM 2389 C CA . PRO B 1 105 ? 13.133 -13.586 -12.352 1 96.31 105 PRO B CA 1
ATOM 2390 C C . PRO B 1 105 ? 12.508 -14.625 -11.43 1 96.31 105 PRO B C 1
ATOM 2392 O O . PRO B 1 105 ? 13.039 -14.898 -10.352 1 96.31 105 PRO B O 1
ATOM 2395 N N . GLY B 1 106 ? 11.383 -15.172 -11.859 1 96.44 106 GLY B N 1
ATOM 2396 C CA . GLY B 1 106 ? 10.766 -16.281 -11.164 1 96.44 106 GLY B CA 1
ATOM 2397 C C . GLY B 1 106 ? 9.859 -15.852 -10.023 1 96.44 106 GLY B C 1
ATOM 2398 O O . GLY B 1 106 ? 9.211 -16.672 -9.383 1 96.44 106 GLY B O 1
ATOM 2399 N N . LEU B 1 107 ? 9.844 -14.562 -9.742 1 97.31 107 LEU B N 1
ATOM 2400 C CA . LEU B 1 107 ? 9.023 -14.031 -8.648 1 97.31 107 LEU B CA 1
ATOM 2401 C C . LEU B 1 107 ? 8.117 -12.914 -9.148 1 97.31 107 LEU B C 1
ATOM 2403 O O . LEU B 1 107 ? 8.586 -11.977 -9.805 1 97.31 107 LEU B O 1
ATOM 2407 N N . VAL B 1 108 ? 6.82 -13.055 -8.906 1 97.62 108 VAL B N 1
ATOM 2408 C CA . VAL B 1 108 ? 5.898 -11.961 -9.188 1 97.62 108 VAL B CA 1
ATOM 2409 C C . VAL B 1 108 ? 5.059 -11.656 -7.953 1 97.62 108 VAL B C 1
ATOM 2411 O O . VAL B 1 108 ? 4.898 -12.516 -7.078 1 97.62 108 VAL B O 1
ATOM 2414 N N . MET B 1 109 ? 4.609 -10.484 -7.844 1 98 109 MET B N 1
ATOM 2415 C CA . MET B 1 109 ? 3.764 -10.062 -6.73 1 98 109 MET B CA 1
ATOM 2416 C C . MET B 1 109 ? 2.414 -9.562 -7.234 1 98 109 MET B C 1
ATOM 2418 O O . MET B 1 109 ? 2.346 -8.836 -8.227 1 98 109 MET B O 1
ATOM 2422 N N . LEU B 1 110 ? 1.385 -10.039 -6.562 1 98.56 110 LEU B N 1
ATOM 2423 C CA . LEU B 1 110 ? 0.017 -9.625 -6.855 1 98.56 110 LEU B CA 1
ATOM 2424 C C . LEU B 1 110 ? -0.567 -8.836 -5.691 1 98.56 110 LEU B C 1
ATOM 2426 O O . LEU B 1 110 ? -0.396 -9.211 -4.527 1 98.56 110 LEU B O 1
ATOM 2430 N N . THR B 1 111 ? -1.272 -7.77 -6.008 1 97.81 111 THR B N 1
ATOM 2431 C CA . THR B 1 111 ? -1.899 -6.898 -5.016 1 97.81 111 THR B CA 1
ATOM 2432 C C . THR B 1 111 ? -3.359 -6.633 -5.375 1 97.81 111 THR B C 1
ATOM 2434 O O . THR B 1 111 ? -3.77 -6.844 -6.52 1 97.81 111 THR B O 1
ATOM 2437 N N . PRO B 1 112 ? -4.164 -6.223 -4.375 1 96.5 112 PRO B N 1
ATOM 2438 C CA . PRO B 1 112 ? -5.582 -5.988 -4.656 1 96.5 112 PRO B CA 1
ATOM 2439 C C . PRO B 1 112 ? -5.82 -4.703 -5.449 1 96.5 112 PRO B C 1
ATOM 2441 O O . PRO B 1 112 ? -6.887 -4.535 -6.047 1 96.5 112 PRO B O 1
ATOM 2444 N N . VAL B 1 113 ? -4.848 -3.797 -5.41 1 93.25 113 VAL B N 1
ATOM 2445 C CA . VAL B 1 113 ? -4.887 -2.551 -6.172 1 93.25 113 VAL B CA 1
ATOM 2446 C C . VAL B 1 113 ? -3.58 -2.373 -6.938 1 93.25 113 VAL B C 1
ATOM 2448 O O . VAL B 1 113 ? -2.553 -2.947 -6.566 1 93.25 113 VAL B O 1
ATOM 2451 N N . PRO B 1 114 ? -3.621 -1.615 -8.008 1 93.81 114 PRO B N 1
ATOM 2452 C CA . PRO B 1 114 ? -2.377 -1.437 -8.758 1 93.81 114 PRO B CA 1
ATOM 2453 C C . PRO B 1 114 ? -1.286 -0.748 -7.938 1 93.81 114 PRO B C 1
ATOM 2455 O O . PRO B 1 114 ? -1.553 0.249 -7.262 1 93.81 114 PRO B O 1
ATOM 2458 N N . VAL B 1 115 ? -0.086 -1.258 -8.008 1 94.81 115 VAL B N 1
ATOM 2459 C CA . VAL B 1 115 ? 1.08 -0.7 -7.328 1 94.81 115 VAL B CA 1
ATOM 2460 C C . VAL B 1 115 ? 2.262 -0.649 -8.297 1 94.81 115 VAL B C 1
ATOM 2462 O O . VAL B 1 115 ? 2.514 -1.608 -9.023 1 94.81 115 VAL B O 1
ATOM 2465 N N . THR B 1 116 ? 2.863 0.461 -8.297 1 93.62 116 THR B N 1
ATOM 2466 C CA . THR B 1 116 ? 4.121 0.627 -9.023 1 93.62 116 THR B CA 1
ATOM 2467 C C . THR B 1 116 ? 5.266 0.9 -8.047 1 93.62 116 THR B C 1
ATOM 2469 O O . THR B 1 116 ? 5.129 1.709 -7.129 1 93.62 116 THR B O 1
ATOM 2472 N N . LEU B 1 117 ? 6.363 0.212 -8.234 1 93 117 LEU B N 1
ATOM 2473 C CA . LEU B 1 117 ? 7.527 0.37 -7.375 1 93 117 LEU B CA 1
ATOM 2474 C C . LEU B 1 117 ? 8.703 0.955 -8.148 1 93 117 LEU B C 1
ATOM 2476 O O . LEU B 1 117 ? 9.109 0.4 -9.172 1 93 117 LEU B O 1
ATOM 2480 N N . ALA B 1 118 ? 9.156 2.049 -7.648 1 91.88 118 ALA B N 1
ATOM 2481 C CA . ALA B 1 118 ? 10.312 2.723 -8.234 1 91.88 118 ALA B CA 1
ATOM 2482 C C . ALA B 1 118 ? 11.594 2.355 -7.492 1 91.88 118 ALA B C 1
ATOM 2484 O O . ALA B 1 118 ? 12.281 3.229 -6.965 1 91.88 118 ALA B O 1
ATOM 2485 N N . GLU B 1 119 ? 12.031 1.182 -7.625 1 89.56 119 GLU B N 1
ATOM 2486 C CA . GLU B 1 119 ? 13.102 0.599 -6.82 1 89.56 119 GLU B CA 1
ATOM 2487 C C . GLU B 1 119 ? 14.43 1.309 -7.07 1 89.56 119 GLU B C 1
ATOM 2489 O O . GLU B 1 119 ? 15.281 1.379 -6.18 1 89.56 119 GLU B O 1
ATOM 2494 N N . LEU B 1 120 ? 14.625 1.809 -8.227 1 89.19 120 LEU B N 1
ATOM 2495 C CA . LEU B 1 120 ? 15.875 2.512 -8.516 1 89.19 120 LEU B CA 1
ATOM 2496 C C . LEU B 1 120 ? 15.969 3.803 -7.711 1 89.19 120 LEU B C 1
ATOM 2498 O O . LEU B 1 120 ? 17.047 4.176 -7.242 1 89.19 120 LEU B O 1
ATOM 2502 N N . ALA B 1 121 ? 14.859 4.43 -7.488 1 85.81 121 ALA B N 1
ATOM 2503 C CA . ALA B 1 121 ? 14.812 5.68 -6.734 1 85.81 121 ALA B CA 1
ATOM 2504 C C . ALA B 1 121 ? 14.641 5.414 -5.242 1 85.81 121 ALA B C 1
ATOM 2506 O O . ALA B 1 121 ? 15.258 6.09 -4.41 1 85.81 121 ALA B O 1
ATOM 2507 N N . ASP B 1 122 ? 13.852 4.43 -4.906 1 86.31 122 ASP B N 1
ATOM 2508 C CA . ASP B 1 122 ? 13.398 4.277 -3.523 1 86.31 122 ASP B CA 1
ATOM 2509 C C . ASP B 1 122 ? 14.102 3.105 -2.844 1 86.31 122 ASP B C 1
ATOM 2511 O O . ASP B 1 122 ? 13.938 2.893 -1.641 1 86.31 122 ASP B O 1
ATOM 2515 N N . GLY B 1 123 ? 14.859 2.348 -3.502 1 80.62 123 GLY B N 1
ATOM 2516 C CA . GLY B 1 123 ? 15.383 1.11 -2.947 1 80.62 123 GLY B CA 1
ATOM 2517 C C . GLY B 1 123 ? 14.305 0.098 -2.619 1 80.62 123 GLY B C 1
ATOM 2518 O O . GLY B 1 123 ? 13.305 -0.007 -3.334 1 80.62 123 GLY B O 1
ATOM 2519 N N . PRO B 1 124 ? 14.562 -0.764 -1.585 1 79.44 124 PRO B N 1
ATOM 2520 C CA . PRO B 1 124 ? 13.586 -1.797 -1.226 1 79.44 124 PRO B CA 1
ATOM 2521 C C . PRO B 1 124 ? 12.492 -1.28 -0.29 1 79.44 124 PRO B C 1
ATOM 2523 O O . PRO B 1 124 ? 12.109 -1.972 0.657 1 79.44 124 PRO B O 1
ATOM 2526 N N . ALA B 1 125 ? 12.117 -0.061 -0.539 1 85.44 125 ALA B N 1
ATOM 2527 C CA . ALA B 1 125 ? 11.008 0.472 0.253 1 85.44 125 ALA B CA 1
ATOM 2528 C C . ALA B 1 125 ? 9.789 -0.435 0.167 1 85.44 125 ALA B C 1
ATOM 2530 O O . ALA B 1 125 ? 9.5 -1.003 -0.89 1 85.44 125 ALA B O 1
ATOM 2531 N N . ASP B 1 126 ? 9.141 -0.571 1.331 1 87 126 ASP B N 1
ATOM 2532 C CA . ASP B 1 126 ? 7.953 -1.422 1.325 1 87 126 ASP B CA 1
ATOM 2533 C C . ASP B 1 126 ? 6.684 -0.589 1.177 1 87 126 ASP B C 1
ATOM 2535 O O . ASP B 1 126 ? 6.094 -0.16 2.172 1 87 126 ASP B O 1
ATOM 2539 N N . TYR B 1 127 ? 6.273 -0.432 -0.097 1 93.12 127 TYR B N 1
ATOM 2540 C CA . TYR B 1 127 ? 5.078 0.344 -0.403 1 93.12 127 TYR B CA 1
ATOM 2541 C C . TYR B 1 127 ? 3.916 -0.568 -0.782 1 93.12 127 TYR B C 1
ATOM 2543 O O . TYR B 1 127 ? 2.895 -0.104 -1.294 1 93.12 127 TYR B O 1
ATOM 2551 N N . LEU B 1 128 ? 4.125 -1.785 -0.473 1 94.88 128 LEU B N 1
ATOM 2552 C CA . LEU B 1 128 ? 3.102 -2.773 -0.793 1 94.88 128 LEU B CA 1
ATOM 2553 C C . LEU B 1 128 ? 2.035 -2.824 0.296 1 94.88 128 LEU B C 1
ATOM 2555 O O . LEU B 1 128 ? 2.352 -2.729 1.484 1 94.88 128 LEU B O 1
ATOM 2559 N N . PRO B 1 129 ? 0.805 -3.023 -0.153 1 95.06 129 PRO B N 1
ATOM 2560 C CA . PRO B 1 129 ? -0.197 -3.318 0.875 1 95.06 129 PRO B CA 1
ATOM 2561 C C . PRO B 1 129 ? 0.035 -4.668 1.554 1 95.06 129 PRO B C 1
ATOM 2563 O O . PRO B 1 129 ? 0.713 -5.535 0.998 1 95.06 129 PRO B O 1
ATOM 2566 N N . PRO B 1 130 ? -0.579 -4.812 2.744 1 93.19 130 PRO B N 1
ATOM 2567 C CA . PRO B 1 130 ? -0.38 -6.062 3.482 1 93.19 130 PRO B CA 1
ATOM 2568 C C . PRO B 1 130 ? -0.86 -7.289 2.707 1 93.19 130 PRO B C 1
ATOM 2570 O O . PRO B 1 130 ? -0.231 -8.352 2.768 1 93.19 130 PRO B O 1
ATOM 2573 N N . ALA B 1 131 ? -1.953 -7.141 2.002 1 95.94 131 ALA B N 1
ATOM 2574 C CA . ALA B 1 131 ? -2.506 -8.273 1.263 1 95.94 131 ALA B CA 1
ATOM 2575 C C . ALA B 1 131 ? -1.779 -8.461 -0.066 1 95.94 131 ALA B C 1
ATOM 2577 O O . ALA B 1 131 ? -2.402 -8.445 -1.13 1 95.94 131 ALA B O 1
ATOM 2578 N N . THR B 1 132 ? -0.527 -8.578 -0.016 1 97.62 132 THR B N 1
ATOM 2579 C CA . THR B 1 132 ? 0.302 -8.891 -1.174 1 97.62 132 THR B CA 1
ATOM 2580 C C . THR B 1 132 ? 0.583 -10.391 -1.245 1 97.62 132 THR B C 1
ATOM 2582 O O . THR B 1 132 ? 0.984 -11 -0.251 1 97.62 132 THR B O 1
ATOM 2585 N N . LEU B 1 133 ? 0.369 -10.969 -2.395 1 98.81 133 LEU B N 1
ATOM 2586 C CA . LEU B 1 133 ? 0.68 -12.367 -2.68 1 98.81 133 LEU B CA 1
ATOM 2587 C C . LEU B 1 133 ? 1.984 -12.484 -3.461 1 98.81 133 LEU B C 1
ATOM 2589 O O . LEU B 1 133 ? 2.135 -11.875 -4.523 1 98.81 133 LEU B O 1
ATOM 2593 N N . PHE B 1 134 ? 2.879 -13.211 -2.918 1 98.5 134 PHE B N 1
ATOM 2594 C CA . PHE B 1 134 ? 4.102 -13.539 -3.639 1 98.5 134 PHE B CA 1
ATOM 2595 C C . PHE B 1 134 ? 3.945 -14.844 -4.406 1 98.5 134 PHE B C 1
ATOM 2597 O O . PHE B 1 134 ? 3.592 -15.875 -3.826 1 98.5 134 PHE B O 1
ATOM 2604 N N . ALA B 1 135 ? 4.168 -14.828 -5.711 1 98.69 135 ALA B N 1
ATOM 2605 C CA . ALA B 1 135 ? 3.998 -16.016 -6.539 1 98.69 135 ALA B CA 1
ATOM 2606 C C . ALA B 1 135 ? 5.328 -16.453 -7.148 1 98.69 135 ALA B C 1
ATOM 2608 O O . ALA B 1 135 ? 6.043 -15.648 -7.742 1 98.69 135 ALA B O 1
ATOM 2609 N N . HIS B 1 136 ? 5.59 -17.703 -6.988 1 98.25 136 HIS B N 1
ATOM 2610 C CA . HIS B 1 136 ? 6.828 -18.281 -7.5 1 98.25 136 HIS B CA 1
ATOM 2611 C C . HIS B 1 136 ? 6.574 -19.094 -8.766 1 98.25 136 HIS B C 1
ATOM 2613 O O . HIS B 1 136 ? 5.758 -20.016 -8.766 1 98.25 136 HIS B O 1
ATOM 2619 N N . VAL B 1 137 ? 7.281 -18.703 -9.789 1 96.06 137 VAL B N 1
ATOM 2620 C CA . VAL B 1 137 ? 7.207 -19.391 -11.07 1 96.06 137 VAL B CA 1
ATOM 2621 C C . VAL B 1 137 ? 8.109 -20.625 -11.047 1 96.06 137 VAL B C 1
ATOM 2623 O O . VAL B 1 137 ? 9.234 -20.562 -10.547 1 96.06 137 VAL B O 1
ATOM 2626 N N . SER B 1 138 ? 7.559 -21.688 -11.562 1 90.12 138 SER B N 1
ATOM 2627 C CA . SER B 1 138 ? 8.312 -22.938 -11.578 1 90.12 138 SER B CA 1
ATOM 2628 C C . SER B 1 138 ? 8.578 -23.391 -13.008 1 90.12 138 SER B C 1
ATOM 2630 O O . SER B 1 138 ? 8.094 -22.797 -13.961 1 90.12 138 SER B O 1
ATOM 2632 N N . GLY B 1 139 ? 9.469 -24.422 -13.062 1 90.88 139 GLY B N 1
ATOM 2633 C CA . GLY B 1 139 ? 9.727 -25.062 -14.344 1 90.88 139 GLY B CA 1
ATOM 2634 C C . GLY B 1 139 ? 10.648 -24.25 -15.242 1 90.88 139 GLY B C 1
ATOM 2635 O O . GLY B 1 139 ? 11.602 -23.641 -14.758 1 90.88 139 GLY B O 1
ATOM 2636 N N . ASP B 1 140 ? 10.336 -24.234 -16.562 1 90.19 140 ASP B N 1
ATOM 2637 C CA . ASP B 1 140 ? 11.219 -23.688 -17.578 1 90.19 140 ASP B CA 1
ATOM 2638 C C . ASP B 1 140 ? 11.289 -22.172 -17.5 1 90.19 140 ASP B C 1
ATOM 2640 O O . ASP B 1 140 ? 12.234 -21.547 -18 1 90.19 140 ASP B O 1
ATOM 2644 N N . ASN B 1 141 ? 10.367 -21.609 -16.766 1 92.38 141 ASN B N 1
ATOM 2645 C CA . ASN B 1 141 ? 10.297 -20.156 -16.734 1 92.38 141 ASN B CA 1
ATOM 2646 C C . ASN B 1 141 ? 10.75 -19.578 -15.398 1 92.38 141 ASN B C 1
ATOM 2648 O O . ASN B 1 141 ? 10.625 -18.391 -15.148 1 92.38 141 ASN B O 1
ATOM 2652 N N . ALA B 1 142 ? 11.336 -20.391 -14.586 1 93.56 142 ALA B N 1
ATOM 2653 C CA . ALA B 1 142 ? 11.734 -19.984 -13.242 1 93.56 142 ALA B CA 1
ATOM 2654 C C . ALA B 1 142 ? 12.844 -18.938 -13.289 1 93.56 142 ALA B C 1
ATOM 2656 O O . ALA B 1 142 ? 13.055 -18.203 -12.328 1 93.56 142 ALA B O 1
ATOM 2657 N N . ASP B 1 143 ? 13.531 -18.859 -14.367 1 94.69 143 ASP B N 1
ATOM 2658 C CA . ASP B 1 143 ? 14.633 -17.906 -14.492 1 94.69 143 ASP B CA 1
ATOM 2659 C C . ASP B 1 143 ? 14.258 -16.766 -15.43 1 94.69 143 ASP B C 1
ATOM 2661 O O . ASP B 1 143 ? 15.133 -16.031 -15.898 1 94.69 143 ASP B O 1
ATOM 2665 N N . ARG B 1 144 ? 13.023 -16.625 -15.656 1 95.31 144 ARG B N 1
ATOM 2666 C CA . ARG B 1 144 ? 12.547 -15.562 -16.531 1 95.31 144 ARG B CA 1
ATOM 2667 C C . ARG B 1 144 ? 11.641 -14.586 -15.781 1 95.31 144 ARG B C 1
ATOM 2669 O O . ARG B 1 144 ? 11.258 -14.844 -14.641 1 95.31 144 ARG B O 1
ATOM 2676 N N . THR B 1 145 ? 11.438 -13.414 -16.469 1 96.31 145 THR B N 1
ATOM 2677 C CA . THR B 1 145 ? 10.594 -12.383 -15.883 1 96.31 145 THR B CA 1
ATOM 2678 C C . THR B 1 145 ? 9.242 -12.32 -16.594 1 96.31 145 THR B C 1
ATOM 2680 O O . THR B 1 145 ? 9.188 -12.328 -17.828 1 96.31 145 THR B O 1
ATOM 2683 N N . LEU B 1 146 ? 8.234 -12.367 -15.82 1 96.19 146 LEU B N 1
ATOM 2684 C CA . LEU B 1 146 ? 6.906 -12.164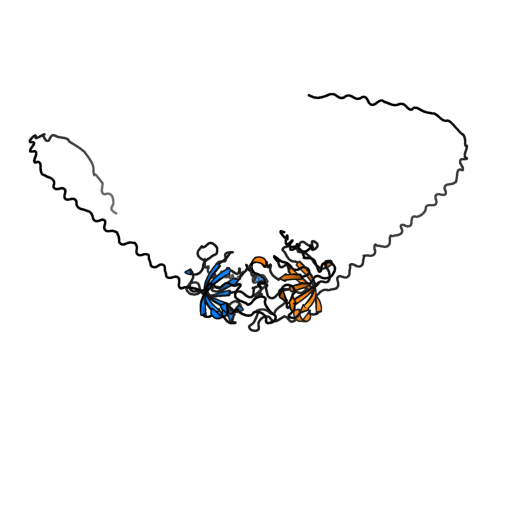 -16.391 1 96.19 146 LEU B CA 1
ATOM 2685 C C . LEU B 1 146 ? 6.723 -10.719 -16.844 1 96.19 146 LEU B C 1
ATOM 2687 O O . LEU B 1 146 ? 6.879 -9.789 -16.062 1 96.19 146 LEU B O 1
ATOM 2691 N N . ALA B 1 147 ? 6.34 -10.555 -18.094 1 95.81 147 ALA B N 1
ATOM 2692 C CA . ALA B 1 147 ? 6.148 -9.211 -18.625 1 95.81 147 ALA B CA 1
ATOM 2693 C C . ALA B 1 147 ? 4.926 -8.547 -18.016 1 95.81 147 ALA B C 1
ATOM 2695 O O . ALA B 1 147 ? 3.861 -9.156 -17.906 1 95.81 147 ALA B O 1
ATOM 2696 N N . TYR B 1 148 ? 5.086 -7.344 -17.672 1 96.62 148 TYR B N 1
ATOM 2697 C CA . TYR B 1 148 ? 4.012 -6.598 -17.031 1 96.62 148 TYR B CA 1
ATOM 2698 C C . TYR B 1 148 ? 2.934 -6.211 -18.031 1 96.62 148 TYR B C 1
ATOM 2700 O O . TYR B 1 148 ? 3.24 -5.781 -19.156 1 96.62 148 TYR B O 1
ATOM 2708 N N . ARG B 1 149 ? 1.736 -6.289 -17.656 1 97 149 ARG B N 1
ATOM 2709 C CA . ARG B 1 149 ? 0.556 -5.711 -18.281 1 97 149 ARG B CA 1
ATOM 2710 C C . ARG B 1 149 ? -0.431 -5.203 -17.234 1 97 149 ARG B C 1
ATOM 2712 O O . ARG B 1 149 ? -0.696 -5.883 -16.234 1 97 149 ARG B O 1
ATOM 2719 N N . PRO B 1 150 ? -0.892 -4.008 -17.5 1 96.31 150 PRO B N 1
ATOM 2720 C CA . PRO B 1 150 ? -1.876 -3.512 -16.547 1 96.31 150 PRO B CA 1
ATOM 2721 C C . PRO B 1 150 ? -3.188 -4.293 -16.578 1 96.31 150 PRO B C 1
ATOM 2723 O O . PRO B 1 150 ? -3.598 -4.762 -17.641 1 96.31 150 PRO B O 1
ATOM 2726 N N . GLY B 1 151 ? -3.797 -4.379 -15.469 1 96.38 151 GLY B N 1
ATOM 2727 C CA . GLY B 1 151 ? -5.086 -5.047 -15.383 1 96.38 151 GLY B CA 1
ATOM 2728 C C . GLY B 1 151 ? -5.086 -6.234 -14.438 1 96.38 151 GLY B C 1
ATOM 2729 O O . GLY B 1 151 ? -4.137 -6.426 -13.68 1 96.38 151 GLY B O 1
ATOM 2730 N N . LEU B 1 152 ? -6.152 -7 -14.461 1 96.94 152 LEU B N 1
ATOM 2731 C CA . LEU B 1 152 ? -6.371 -8.094 -13.516 1 96.94 152 LEU B CA 1
ATOM 2732 C C . LEU B 1 152 ? -5.777 -9.391 -14.047 1 96.94 152 LEU B C 1
ATOM 2734 O O . LEU B 1 152 ? -6.098 -9.82 -15.164 1 96.94 152 LEU B O 1
ATOM 2738 N N . TRP B 1 153 ? -4.926 -9.977 -13.25 1 97.88 153 TRP B N 1
ATOM 2739 C CA . TRP B 1 153 ? -4.316 -11.273 -13.531 1 97.88 153 TRP B CA 1
ATOM 2740 C C . TRP B 1 153 ? -4.969 -12.375 -12.695 1 97.88 153 TRP B C 1
ATOM 2742 O O . TRP B 1 153 ? -5.527 -12.102 -11.625 1 97.88 153 TRP B O 1
ATOM 2752 N N . THR B 1 154 ? -4.957 -13.555 -13.25 1 97.06 154 THR B N 1
ATOM 2753 C CA . THR B 1 154 ? -5.367 -14.742 -12.5 1 97.06 154 THR B CA 1
ATOM 2754 C C . THR B 1 154 ? -4.223 -15.75 -12.414 1 97.06 154 THR B C 1
ATOM 2756 O O . THR B 1 154 ? -3.65 -16.141 -13.438 1 97.06 154 THR B O 1
ATOM 2759 N N . LEU B 1 155 ? -3.877 -16.109 -11.18 1 97.19 155 LEU B N 1
ATOM 2760 C CA . LEU B 1 155 ? -2.838 -17.109 -10.922 1 97.19 155 LEU B CA 1
ATOM 2761 C C . LEU B 1 155 ? -3.406 -18.297 -10.164 1 97.19 155 LEU B C 1
ATOM 2763 O O . LEU B 1 155 ? -4.273 -18.141 -9.305 1 97.19 155 LEU B O 1
ATOM 2767 N N . THR B 1 156 ? -2.914 -19.438 -10.484 1 97.38 156 THR B N 1
ATOM 2768 C CA . THR B 1 156 ? -3.318 -20.672 -9.805 1 97.38 156 THR B CA 1
ATOM 2769 C C . THR B 1 156 ? -2.1 -21.453 -9.328 1 97.38 156 THR B C 1
ATOM 2771 O O . THR B 1 156 ? -1.106 -21.562 -10.047 1 97.38 156 THR B O 1
ATOM 2774 N N . GLY B 1 157 ? -2.176 -21.906 -8.117 1 97.94 157 GLY B N 1
ATOM 2775 C CA . GLY B 1 157 ? -1.092 -22.672 -7.523 1 97.94 157 GLY B CA 1
ATOM 2776 C C . GLY B 1 157 ? -1.379 -23.109 -6.098 1 97.94 157 GLY B C 1
ATOM 2777 O O . GLY B 1 157 ? -2.531 -23.094 -5.66 1 97.94 157 GLY B O 1
ATOM 2778 N N . THR B 1 158 ? -0.368 -23.594 -5.441 1 98.5 158 THR B N 1
ATOM 2779 C CA . THR B 1 158 ? -0.493 -24.062 -4.062 1 98.5 158 THR B CA 1
ATOM 2780 C C . THR B 1 158 ? -0.123 -22.953 -3.086 1 98.5 158 THR B C 1
ATOM 2782 O O . THR B 1 158 ? 0.931 -22.328 -3.219 1 98.5 158 THR B O 1
ATOM 2785 N N . LEU B 1 159 ? -0.967 -22.719 -2.125 1 98.75 159 LEU B N 1
ATOM 2786 C CA . LEU B 1 159 ? -0.804 -21.625 -1.173 1 98.75 159 LEU B CA 1
ATOM 2787 C C . LEU B 1 159 ? 0.091 -22.047 -0.012 1 98.75 159 LEU B C 1
ATOM 2789 O O . LEU B 1 159 ? -0.092 -23.125 0.561 1 98.75 159 LEU B O 1
ATOM 2793 N N . GLU B 1 160 ? 1.034 -21.266 0.289 1 98.69 160 GLU B N 1
ATOM 2794 C CA . GLU B 1 160 ? 1.888 -21.391 1.466 1 98.69 160 GLU B CA 1
ATOM 2795 C C . GLU B 1 160 ? 1.795 -20.156 2.359 1 98.69 160 GLU B C 1
ATOM 2797 O O . GLU B 1 160 ? 1.777 -19.031 1.867 1 98.69 160 GLU B O 1
ATOM 2802 N N . LEU B 1 161 ? 1.708 -20.375 3.623 1 98.5 161 LEU B N 1
ATOM 2803 C CA . LEU B 1 161 ? 1.622 -19.266 4.566 1 98.5 161 LEU B CA 1
ATOM 2804 C C . LEU B 1 161 ? 2.807 -19.266 5.527 1 98.5 161 LEU B C 1
ATOM 2806 O O . LEU B 1 161 ? 3.465 -20.297 5.695 1 98.5 161 LEU B O 1
ATOM 2810 N N . GLY B 1 162 ? 3.061 -18.125 6.16 1 96 162 GLY B N 1
ATOM 2811 C CA . GLY B 1 162 ? 4.137 -17.938 7.121 1 96 162 GLY B CA 1
ATOM 2812 C C . GLY B 1 162 ? 5.191 -16.953 6.656 1 96 162 GLY B C 1
ATOM 2813 O O . GLY B 1 162 ? 5.426 -16.812 5.457 1 96 162 GLY B O 1
ATOM 2814 N N . SER B 1 163 ? 5.785 -16.328 7.605 1 94.38 163 SER B N 1
ATOM 2815 C CA . SER B 1 163 ? 6.797 -15.32 7.289 1 94.38 163 SER B CA 1
ATOM 2816 C C . SER B 1 163 ? 8.023 -15.961 6.648 1 94.38 163 SER B C 1
ATOM 2818 O O . SER B 1 163 ? 8.523 -16.984 7.133 1 94.38 163 SER B O 1
ATOM 2820 N N . ARG B 1 164 ? 8.453 -15.336 5.531 1 95.81 164 ARG B N 1
ATOM 2821 C CA . ARG B 1 164 ? 9.641 -15.797 4.828 1 95.81 164 ARG B CA 1
ATOM 2822 C C . ARG B 1 164 ? 10.352 -14.641 4.133 1 95.81 164 ARG B C 1
ATOM 2824 O O . ARG B 1 164 ? 9.703 -13.781 3.523 1 95.81 164 ARG B O 1
ATOM 2831 N N . GLU B 1 165 ? 11.648 -14.656 4.238 1 94.06 165 GLU B N 1
ATOM 2832 C CA . GLU B 1 165 ? 12.43 -13.703 3.455 1 94.06 165 GLU B CA 1
ATOM 2833 C C . GLU B 1 165 ? 12.547 -14.141 1.999 1 94.06 165 GLU B C 1
ATOM 2835 O O . GLU B 1 165 ? 12.93 -15.281 1.718 1 94.06 165 GLU B O 1
ATOM 2840 N N . GLU B 1 166 ? 12.164 -13.266 1.143 1 94.69 166 GLU B N 1
ATOM 2841 C CA . GLU B 1 166 ? 12.195 -13.539 -0.291 1 94.69 166 GLU B CA 1
ATOM 2842 C C . GLU B 1 166 ? 13.531 -13.141 -0.902 1 94.69 166 GLU B C 1
ATOM 2844 O O . GLU B 1 166 ? 14.266 -12.32 -0.333 1 94.69 166 GLU B O 1
ATOM 2849 N N . PRO B 1 167 ? 13.797 -13.711 -2.068 1 93.19 167 PRO B N 1
ATOM 2850 C CA . PRO B 1 167 ? 15.07 -13.383 -2.719 1 93.19 167 PRO B CA 1
ATOM 2851 C C . PRO B 1 167 ? 15.195 -11.898 -3.061 1 93.19 167 PRO B C 1
ATOM 2853 O O . PRO B 1 167 ? 16.312 -11.398 -3.227 1 93.19 167 PRO B O 1
ATOM 2856 N N . ASN B 1 168 ? 14.117 -11.195 -3.201 1 91.06 168 ASN B N 1
ATOM 2857 C CA . ASN B 1 168 ? 14.18 -9.773 -3.508 1 91.06 168 ASN B CA 1
ATOM 2858 C C . ASN B 1 168 ? 14.367 -8.938 -2.246 1 91.06 168 ASN B C 1
ATOM 2860 O O . ASN B 1 168 ? 14.266 -7.707 -2.289 1 91.06 168 ASN B O 1
ATOM 2864 N N . GLY B 1 169 ? 14.5 -9.562 -1.15 1 89.44 169 GLY B N 1
ATOM 2865 C CA . GLY B 1 169 ? 14.812 -8.891 0.099 1 89.44 169 GLY B CA 1
ATOM 2866 C C . GLY B 1 169 ? 13.578 -8.57 0.927 1 89.44 169 GLY B C 1
ATOM 2867 O O . GLY B 1 169 ? 13.695 -8.133 2.076 1 89.44 169 GLY B O 1
ATOM 2868 N N . ARG B 1 170 ? 12.422 -8.789 0.451 1 92.19 170 ARG B N 1
ATOM 2869 C CA . ARG B 1 170 ? 11.172 -8.539 1.166 1 92.19 170 ARG B CA 1
ATOM 2870 C C . ARG B 1 170 ? 10.766 -9.758 1.99 1 92.19 170 ARG B C 1
ATOM 2872 O O . ARG B 1 170 ? 11.312 -10.844 1.813 1 92.19 170 ARG B O 1
ATOM 2879 N N . VAL B 1 171 ? 9.875 -9.461 2.93 1 92.81 171 VAL B N 1
ATOM 2880 C CA . VAL B 1 171 ? 9.312 -10.547 3.721 1 92.81 171 VAL B CA 1
ATOM 2881 C C . VAL B 1 171 ? 7.883 -10.836 3.266 1 92.81 171 VAL B C 1
ATOM 2883 O O . VAL B 1 171 ? 7.051 -9.922 3.211 1 92.81 171 VAL B O 1
ATOM 2886 N N . SER B 1 172 ? 7.641 -12.039 2.906 1 95.19 172 SER B N 1
ATOM 2887 C CA . SER B 1 172 ? 6.301 -12.453 2.5 1 95.19 172 SER B CA 1
ATOM 2888 C C . SER B 1 172 ? 5.594 -13.211 3.621 1 95.19 172 SER B C 1
ATOM 2890 O O . SER B 1 172 ? 6.242 -13.82 4.473 1 95.19 172 SER B O 1
ATOM 2892 N N . TYR B 1 173 ? 4.281 -13.094 3.66 1 96.06 173 TYR B N 1
ATOM 2893 C CA . TYR B 1 173 ? 3.463 -13.922 4.539 1 96.06 173 TYR B CA 1
ATOM 2894 C C . TYR B 1 173 ? 2.717 -14.984 3.748 1 96.06 173 TYR B C 1
ATOM 2896 O O . TYR B 1 173 ? 2.609 -16.125 4.188 1 96.06 173 TYR B O 1
ATOM 2904 N N . ALA B 1 174 ? 2.178 -14.586 2.6 1 98.31 174 ALA B N 1
ATOM 2905 C CA . ALA B 1 174 ? 1.453 -15.484 1.706 1 98.31 174 ALA B CA 1
ATOM 2906 C C . ALA B 1 174 ? 2.197 -15.664 0.385 1 98.31 174 ALA B C 1
ATOM 2908 O O . ALA B 1 174 ? 2.617 -14.68 -0.234 1 98.31 174 ALA B O 1
ATOM 2909 N N . ARG B 1 175 ? 2.268 -16.938 -0.014 1 98.75 175 ARG B N 1
ATOM 2910 C CA . ARG B 1 175 ? 2.971 -17.281 -1.244 1 98.75 175 ARG B CA 1
ATOM 2911 C C . ARG B 1 175 ? 2.16 -18.281 -2.07 1 98.75 175 ARG B C 1
ATOM 2913 O O . ARG B 1 175 ? 1.432 -19.109 -1.518 1 98.75 175 ARG B O 1
ATOM 2920 N N . LEU B 1 176 ? 2.307 -18.141 -3.295 1 98.75 176 LEU B N 1
ATOM 2921 C CA . LEU B 1 176 ? 1.694 -19.078 -4.238 1 98.75 176 LEU B CA 1
ATOM 2922 C C . LEU B 1 176 ? 2.754 -19.75 -5.098 1 98.75 176 LEU B C 1
ATOM 2924 O O . LEU B 1 176 ? 3.467 -19.094 -5.852 1 98.75 176 LEU B O 1
ATOM 2928 N N . ASN B 1 177 ? 2.883 -21.078 -4.91 1 97.88 177 ASN B N 1
ATOM 2929 C CA . ASN B 1 177 ? 3.697 -21.859 -5.844 1 97.88 177 ASN B CA 1
ATOM 2930 C C . ASN B 1 177 ? 2.92 -22.203 -7.105 1 97.88 177 ASN B C 1
ATOM 2932 O O . ASN B 1 177 ? 2.031 -23.062 -7.078 1 97.88 177 ASN B O 1
ATOM 2936 N N . LEU B 1 178 ? 3.312 -21.594 -8.203 1 96.94 178 LEU B N 1
ATOM 2937 C CA . LEU B 1 178 ? 2.494 -21.672 -9.406 1 96.94 178 LEU B CA 1
ATOM 2938 C C . LEU B 1 178 ? 2.592 -23.047 -10.047 1 96.94 178 LEU B C 1
ATOM 2940 O O . LEU B 1 178 ? 3.668 -23.656 -10.062 1 96.94 178 LEU B O 1
ATOM 2944 N N . ASP B 1 179 ? 1.492 -23.594 -10.562 1 91.38 179 ASP B N 1
ATOM 2945 C CA . ASP B 1 179 ? 1.432 -24.891 -11.234 1 91.38 179 ASP B CA 1
ATOM 2946 C C . ASP B 1 179 ? 2.215 -24.859 -12.547 1 91.38 179 ASP B C 1
ATOM 2948 O O . ASP B 1 179 ? 2.887 -25.844 -12.891 1 91.38 179 ASP B O 1
ATOM 2952 N N . GLY B 1 180 ? 2.104 -23.922 -13.297 1 87.38 180 GLY B N 1
ATOM 2953 C CA . GLY B 1 180 ? 2.68 -23.75 -14.617 1 87.38 180 GLY B CA 1
ATOM 2954 C C . GLY B 1 180 ? 2.164 -22.516 -15.344 1 87.38 180 GLY B C 1
ATOM 2955 O O . GLY B 1 180 ? 1.227 -21.875 -14.875 1 87.38 180 GLY B O 1
ATOM 2956 N N . ILE B 1 181 ? 2.74 -22.266 -16.422 1 85.81 181 ILE B N 1
ATOM 2957 C CA . ILE B 1 181 ? 2.443 -21.031 -17.125 1 85.81 181 ILE B CA 1
ATOM 2958 C C . ILE B 1 181 ? 1.036 -21.094 -17.719 1 85.81 181 ILE B C 1
ATOM 2960 O O . ILE B 1 181 ? 0.4 -20.062 -17.953 1 85.81 181 ILE B O 1
ATOM 2964 N N . ASP B 1 182 ? 0.539 -22.266 -17.875 1 86.5 182 ASP B N 1
ATOM 2965 C CA . ASP B 1 182 ? -0.772 -22.469 -18.5 1 86.5 182 ASP B CA 1
ATOM 2966 C C . ASP B 1 182 ? -1.889 -22.016 -17.547 1 86.5 182 ASP B C 1
ATOM 2968 O O . ASP B 1 182 ? -3.02 -21.781 -17.984 1 86.5 182 ASP B O 1
ATOM 2972 N N . THR B 1 183 ? -1.545 -21.938 -16.312 1 88.12 183 THR B N 1
ATOM 2973 C CA . THR B 1 183 ? -2.568 -21.578 -15.344 1 88.12 183 THR B CA 1
ATOM 2974 C C . THR B 1 183 ? -2.541 -20.062 -15.07 1 88.12 183 THR B C 1
ATOM 2976 O O . THR B 1 183 ? -3.328 -19.562 -14.273 1 88.12 183 THR B O 1
ATOM 2979 N N . ILE B 1 184 ? -1.687 -19.375 -15.688 1 93.38 184 ILE B N 1
ATOM 2980 C CA . ILE B 1 184 ? -1.6 -17.922 -15.578 1 93.38 184 ILE B CA 1
ATOM 2981 C C . ILE B 1 184 ? -2.471 -17.266 -16.641 1 93.38 184 ILE B C 1
ATOM 2983 O O . ILE B 1 184 ? -2.336 -17.578 -17.828 1 93.38 184 ILE B O 1
ATOM 2987 N N . ARG B 1 185 ? -3.361 -16.469 -16.203 1 94.31 185 ARG B N 1
ATOM 2988 C CA . ARG B 1 185 ? -4.199 -15.727 -17.141 1 94.31 185 ARG B CA 1
ATOM 2989 C C . ARG B 1 185 ? -3.908 -14.234 -17.062 1 94.31 185 ARG B C 1
ATOM 2991 O O . ARG B 1 185 ? -4.074 -13.609 -16.016 1 94.31 185 ARG B O 1
ATOM 2998 N N . ALA B 1 186 ? -3.572 -13.688 -18.172 1 95.69 186 ALA B N 1
ATOM 2999 C CA . ALA B 1 186 ? -3.307 -12.258 -18.281 1 95.69 186 ALA B CA 1
ATOM 3000 C C . ALA B 1 186 ? -4.602 -11.469 -18.453 1 95.69 186 ALA B C 1
ATOM 3002 O O . ALA B 1 186 ? -5.656 -12.055 -18.734 1 95.69 186 ALA B O 1
ATOM 3003 N N . PRO B 1 187 ? -4.645 -10.125 -18.203 1 94.75 187 PRO B N 1
ATOM 3004 C CA . PRO B 1 187 ? -5.867 -9.32 -18.203 1 94.75 187 PRO B CA 1
ATOM 3005 C C . PRO B 1 187 ? -6.629 -9.414 -19.516 1 94.75 187 PRO B C 1
ATOM 3007 O O . PRO B 1 187 ? -7.863 -9.406 -19.531 1 94.75 187 PRO B O 1
ATOM 3010 N N . ASP B 1 188 ? -6.074 -9.477 -20.625 1 88.88 188 ASP B N 1
ATOM 3011 C CA . ASP B 1 188 ? -6.75 -9.453 -21.922 1 88.88 188 ASP B CA 1
ATOM 3012 C C . ASP B 1 188 ? -7.031 -10.875 -22.422 1 88.88 188 ASP B C 1
ATOM 3014 O O . ASP B 1 188 ? -7.492 -11.062 -23.547 1 88.88 188 ASP B O 1
ATOM 3018 N N . GLY B 1 189 ? -6.816 -11.82 -21.562 1 86.88 189 GLY B N 1
ATOM 3019 C CA . GLY B 1 189 ? -7.031 -13.211 -21.938 1 86.88 189 GLY B CA 1
ATOM 3020 C C . GLY B 1 189 ? -5.895 -13.797 -22.75 1 86.88 189 GLY B C 1
ATOM 3021 O O . GLY B 1 189 ? -5.91 -14.984 -23.078 1 86.88 189 GLY B O 1
ATOM 3022 N N . SER B 1 190 ? -4.973 -12.969 -23.078 1 86.25 190 SER B N 1
ATOM 3023 C CA . SER B 1 190 ? -3.82 -13.453 -23.828 1 86.25 190 SER B CA 1
ATOM 3024 C C . SER B 1 190 ? -2.885 -14.273 -22.938 1 86.25 190 SER B C 1
ATOM 3026 O O . SER B 1 190 ? -3.039 -14.281 -21.703 1 86.25 190 SER B O 1
ATOM 3028 N N . ALA B 1 191 ? -2.059 -14.969 -23.594 1 90.12 191 ALA B N 1
ATOM 3029 C CA . ALA B 1 191 ? -1.062 -15.75 -22.875 1 90.12 191 ALA B CA 1
ATOM 3030 C C . ALA B 1 191 ? -0.05 -14.836 -22.188 1 90.12 191 ALA B C 1
ATOM 3032 O O . ALA B 1 191 ? 0.283 -13.766 -22.703 1 90.12 191 ALA B O 1
ATOM 3033 N N . PRO B 1 192 ? 0.419 -15.25 -21 1 94 192 PRO B N 1
ATOM 3034 C CA . PRO B 1 192 ? 1.513 -14.492 -20.391 1 94 192 PRO B CA 1
ATOM 3035 C C . PRO B 1 192 ? 2.801 -14.547 -21.219 1 94 192 PRO B C 1
ATOM 3037 O O . PRO B 1 192 ? 3.041 -15.531 -21.922 1 94 192 PRO B O 1
ATOM 3040 N N . VAL B 1 193 ? 3.52 -13.508 -21.156 1 94.56 193 VAL B N 1
ATOM 3041 C CA . VAL B 1 193 ? 4.801 -13.422 -21.844 1 94.56 193 VAL B CA 1
ATOM 3042 C C . VAL B 1 193 ? 5.938 -13.391 -20.828 1 94.56 193 VAL B C 1
ATOM 3044 O O . VAL B 1 193 ? 5.914 -12.586 -19.891 1 94.56 193 VAL B O 1
ATOM 3047 N N . PHE B 1 194 ? 6.887 -14.281 -20.984 1 94.56 194 PHE B N 1
ATOM 3048 C CA . PHE B 1 194 ? 8.086 -14.305 -20.172 1 94.56 194 PHE B CA 1
ATOM 3049 C C . PHE B 1 194 ? 9.312 -13.875 -20.969 1 94.56 194 PHE B C 1
ATOM 3051 O O . PHE B 1 194 ? 9.516 -14.344 -22.094 1 94.56 194 PHE B O 1
ATOM 3058 N N . VAL B 1 195 ? 10.07 -12.992 -20.344 1 94.88 195 VAL B N 1
ATOM 3059 C CA . VAL B 1 195 ? 11.219 -12.438 -21.047 1 94.88 195 VAL B CA 1
ATOM 3060 C C . VAL B 1 195 ? 12.5 -12.75 -20.266 1 94.88 195 VAL B C 1
ATOM 3062 O O . VAL B 1 195 ? 12.469 -12.922 -19.047 1 94.88 195 VAL B O 1
ATOM 3065 N N . GLU B 1 196 ? 13.633 -12.875 -21.016 1 91.5 196 GLU B N 1
ATOM 3066 C CA . GLU B 1 196 ? 14.938 -13.031 -20.375 1 91.5 196 GLU B CA 1
ATOM 3067 C C . GLU B 1 196 ? 15.32 -11.781 -19.594 1 91.5 196 GLU B C 1
ATOM 3069 O O . GLU B 1 196 ? 14.977 -10.664 -19.984 1 91.5 196 GLU B O 1
ATOM 3074 N N . PRO B 1 197 ? 15.938 -11.992 -18.453 1 83 197 PRO B N 1
ATOM 3075 C CA . PRO B 1 197 ? 16.344 -10.805 -17.688 1 83 197 PRO B CA 1
ATOM 3076 C C . PRO B 1 197 ? 17.281 -9.891 -18.469 1 83 197 PRO B C 1
ATOM 3078 O O . PRO B 1 197 ? 18.078 -10.367 -19.281 1 83 197 PRO B O 1
ATOM 3081 N N . ALA B 1 198 ? 16.922 -8.602 -18.391 1 66.31 198 ALA B N 1
ATOM 3082 C CA . ALA B 1 198 ? 17.797 -7.641 -19.078 1 66.31 198 ALA B CA 1
ATOM 3083 C C . ALA B 1 198 ? 19.234 -7.758 -18.578 1 66.31 198 ALA B C 1
ATOM 3085 O O . ALA B 1 198 ? 19.484 -7.918 -17.375 1 66.31 198 ALA B O 1
ATOM 3086 N N . VAL B 1 199 ? 20.109 -8.391 -19.375 1 55.97 199 VAL B N 1
ATOM 3087 C CA . VAL B 1 199 ? 21.531 -8.383 -19.047 1 55.97 199 VAL B CA 1
ATOM 3088 C C . VAL B 1 199 ? 22 -6.953 -18.812 1 55.97 199 VAL B C 1
ATOM 3090 O O . VAL B 1 199 ? 21.906 -6.105 -19.703 1 55.97 199 VAL B O 1
ATOM 3093 N N . VAL B 1 200 ? 21.906 -6.402 -17.625 1 52.69 200 VAL B N 1
ATOM 3094 C CA . VAL B 1 200 ? 22.656 -5.168 -17.406 1 52.69 200 VAL B CA 1
ATOM 3095 C C . VAL B 1 200 ? 24.078 -5.332 -17.938 1 52.69 200 VAL B C 1
ATOM 3097 O O . VAL B 1 200 ? 24.859 -6.137 -17.406 1 52.69 200 VAL B O 1
ATOM 3100 N N . THR B 1 201 ? 24.234 -5.234 -19.219 1 46.44 201 THR B N 1
ATOM 3101 C CA . THR B 1 201 ? 25.594 -5.191 -19.734 1 46.44 201 THR B CA 1
ATOM 3102 C C . THR B 1 201 ? 26.422 -4.133 -19.016 1 46.44 201 THR B C 1
ATOM 3104 O O . THR B 1 201 ? 26.141 -2.936 -19.125 1 46.44 201 THR B O 1
ATOM 3107 N N . HIS B 1 202 ? 26.875 -4.434 -17.859 1 46.28 202 HIS B N 1
ATOM 3108 C CA . HIS B 1 202 ? 27.984 -3.602 -17.422 1 46.28 202 HIS B CA 1
ATOM 3109 C C . HIS B 1 202 ? 29.047 -3.484 -18.5 1 46.28 202 HIS B C 1
ATOM 3111 O O . HIS B 1 202 ? 29.719 -4.469 -18.828 1 46.28 202 HIS B O 1
ATOM 3117 N N . GLY B 1 203 ? 28.797 -2.76 -19.469 1 39.03 203 GLY B N 1
ATOM 3118 C CA . GLY B 1 203 ? 29.891 -2.453 -20.375 1 39.03 203 GLY B CA 1
ATOM 3119 C C . GLY B 1 203 ? 31.188 -2.102 -19.641 1 39.03 203 GLY B C 1
ATOM 3120 O O . GLY B 1 203 ? 31.219 -1.166 -18.844 1 39.03 203 GLY B O 1
ATOM 3121 N N . HIS B 1 204 ? 32 -3.082 -19.328 1 39.94 204 HIS B N 1
ATOM 3122 C CA . HIS B 1 204 ? 33.406 -2.865 -18.984 1 39.94 204 HIS B CA 1
ATOM 3123 C C . HIS B 1 204 ? 34.031 -1.869 -19.953 1 39.94 204 HIS B C 1
ATOM 3125 O O . HIS B 1 204 ? 34.219 -2.156 -21.141 1 39.94 204 HIS B O 1
ATOM 3131 N N . HIS B 1 205 ? 33.688 -0.597 -19.875 1 36.81 205 HIS B N 1
ATOM 3132 C CA . HIS B 1 205 ? 34.656 0.287 -20.5 1 36.81 205 HIS B CA 1
ATOM 3133 C C . HIS B 1 205 ? 36.062 -0.076 -20.094 1 36.81 205 HIS B C 1
ATOM 3135 O O . HIS B 1 205 ? 36.406 -0.052 -18.906 1 36.81 205 HIS B O 1
ATOM 3141 N N . HIS B 1 206 ? 36.688 -0.938 -20.781 1 31.86 206 HIS B N 1
ATOM 3142 C CA . HIS B 1 206 ? 38.156 -0.921 -20.797 1 31.86 206 HIS B CA 1
ATOM 3143 C C . HIS B 1 206 ? 38.688 0.433 -21.25 1 31.86 206 HIS B C 1
ATOM 3145 O O . HIS B 1 206 ? 38.125 1.038 -22.188 1 31.86 206 HIS B O 1
#

Secondary structure (DSSP, 8-state):
-----------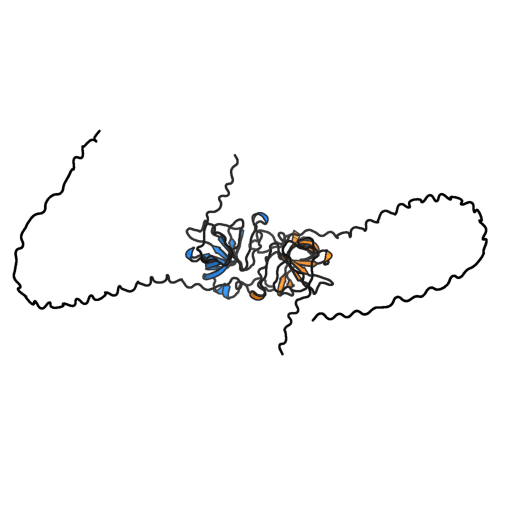------------------------------------------------EEEEGGGSB-SS-BTTB--B-HHHHHTTTSEEEEEEEEPEESSPPTTEEEEESS--EE-HHHH-S-----SSPEEEE--GGGTTSEEPP-SSEEEEEEEEEEEEEE-TTS-EEEEEEEE--GGG-B-TTSPPP-EE-----------/-----------------------------------------------------------EEEEGGGSB-SS-BTTB--B-HHHHHTTTSEEEEEEEEPEESSPPTTEEEEESS--EE-HHHH-S-----SSPEEEE--GGGTTSEEPP-SSEEEEEEEEEEEEEE-TTS-EEEEEEEE--GGG-B-TTSPPP-EE-----------

Nearest PDB structures (foldseek):
  7ym1-assembly1_A  TM=5.004E-01  e=2.068E-02  Staphylococcus aureus subsp. aureus ED98
  6bhw-assembly1_B  TM=4.495E-01  e=2.068E-02  Bacillus subtilis subsp. subtilis str. 168
  4dam-assembly2_H  TM=4.386E-01  e=4.961E-01  Streptomyces coelicolor
  4dam-assembly1_B  TM=4.250E-01  e=5.267E-01  Streptomyces coelicolor
  7ym1-assembly1_A  TM=4.425E-01  e=1.643E-02  Staphylococcus aureus subsp. aureus ED98

pLDDT: mean 74.76, std 29.29, range [17.48, 98.81]

Sequence (412 aa):
MQRACRHPRLNFTIRWSMKHFEDWSRLARCGVLSFLAWTAGCASQPGGGTSPAAATVPAAELRLSEFFKLPVGPRGLEPTDKLRGLAGKRVRVHGYLVQEEEPLPGLVMLTPVPVTLAELADGPADYLPPATLFAHVSGDNADRTLAYRPGLWTLTGTLELGSREEPNGRVSYARLNLDGIDTIRAPDGSAPVFVEPAVVTHGHHHMQRACRHPRLNFTIRWSMKHFEDWSRLARCGVLSFLAWTAGCASQPGGGTSPAAATVPAAELRLSEFFKLPVGPRGLEPTDKLRGLAGKRVRVHGYLVQEEEPLPGLVMLTPVPVTLAELADGPADYLPPATLFAHVSGDNADRTLAYRPGLWTLTGTLELGSREEPNGRVSYARLNLDGIDTIRAPDGSAPVFVEPAVVTHGHHH

Solvent-accessible surface area (backbone atoms only — not comparable to full-atom values): 25466 Å² total; per-residue (Å²): 138,86,75,82,76,82,71,86,69,80,85,90,80,83,88,77,78,71,84,78,75,86,79,81,83,70,81,66,78,69,74,78,75,76,78,76,77,77,76,77,72,75,72,73,68,74,72,76,73,70,67,72,70,77,74,74,74,83,51,46,81,46,57,41,84,48,38,43,48,76,58,44,48,95,85,41,85,39,73,24,69,66,45,62,68,39,52,73,31,48,32,32,37,55,25,15,55,52,42,57,70,73,71,49,52,19,51,47,42,32,23,78,54,83,47,76,45,57,35,88,81,60,46,72,62,68,71,56,33,76,48,41,36,38,32,36,47,46,75,95,48,29,74,20,27,74,60,84,62,85,54,55,28,36,42,33,20,35,29,43,70,55,82,40,81,42,95,86,53,45,65,39,48,37,34,32,47,36,76,42,75,85,50,40,37,35,55,86,69,44,78,71,50,72,40,74,66,79,73,77,72,72,71,76,78,121,140,82,83,74,93,70,87,73,88,81,79,86,73,92,74,81,85,77,86,80,85,87,80,83,74,82,75,80,73,78,71,80,77,73,80,74,78,75,76,75,72,77,71,72,69,75,73,76,72,72,65,73,69,76,74,74,74,85,51,47,81,45,56,40,83,48,39,43,48,75,58,44,48,95,86,42,84,37,73,24,70,67,45,62,70,38,51,73,31,49,31,31,37,56,26,16,53,54,43,55,70,74,71,49,52,19,51,49,42,31,24,76,55,82,47,75,44,57,36,89,82,60,46,72,62,70,70,57,32,76,45,41,38,39,33,37,46,47,77,95,47,28,73,20,27,75,61,85,63,84,52,54,29,36,43,33,22,35,29,44,71,55,81,40,78,42,96,88,52,44,65,40,46,36,33,28,46,35,77,41,72,87,49,38,37,34,56,85,70,45,77,70,51,71,40,76,65,81,72,77,70,72,71,74,78,122

Foldseek 3Di:
DDDDPDDPDDDDDDDDDDDDDDDDDDDPPVPPPDCPPPPPPPPPPPDPPPPPPPPPPDAAEDELVQQFDPPADPVGTHGDPVLVVQAQHKHKYKFWWEAEPADAFQKTKGANDYHYDPCVVVNPDDPGDLSMEIEGADDPRRQWDWDHDGDMKMFIAHKHADWDQDPSGDIHGIYGYGPHQVRIADGVRDGIDTDHPDPPPPPPPD/DDDDDDDDDDDDDDDDDDDDDDDDDDDPPPPPPPPPPPPPPPPPPPDPPPPPPPPPPDAAEDELVQQFDPPADPVGTHGDPVLVVQAQHKHKYKFWWEAEPADAFQKTKGANDYHYDPCVVPNPDDPGDLSMEIEGADDPRRQWDWDHDGDMKMFIAHKHADWDQDPSGDIHGIYGYGPHQVRIADGVRDGIDTDHPDPPPPPPPD

Organism: Methylococcus capsulatus (strain ATCC 33009 / NCIMB 11132 / Bath) (NCBI:txid243233)